Protein 5V3J (pdb70)

Radius of gyration: 31.64 Å; Cα contacts (8 Å, |Δi|>4): 688; chains: 2; bounding box: 76×85×74 Å

Organism: Mus musculus (NCBI:txid10090)

CATH classification: 3.30.160.60 (+9 more: 3.30.160.60, 3.30.160.60, 3.30.160.60)

GO terms:
  GO:0045892 negative regulation of DNA-templated transcription (P, IDA)
  GO:0001701 in utero embryonic development (P, IMP)
  GO:0000976 transcription cis-regulatory region binding (F, IMP)
  GO:0060669 embryonic placenta morphogenesis (P, IMP)
  GO:0000122 negative regulation of transcription by RNA polymerase II (P, IMP)
  GO:0001222 transcription corepressor binding (F, IPI)
  GO:0005634 nucleus (C, IDA)
  GO:0000122 negative regulation of transcription by RNA polymerase II (P, IGI)
  GO:0010646 regulation of cell communication (P, IMP)
  GO:0022007 convergent extension involved in neural plate elongation (P, IMP)
  GO:0060028 convergent extension involved in axis elongation (P, IMP)
  GO:0005515 protein binding (F, IPI)
  GO:0005634 nucleus (C, EXP)

Foldseek 3Di:
DAADQPPGDGDPDPVRRVVVVVLVVLQFLAADPPPGQTHNDVVQVVQLCCVVDPQDWAADPSRRGTGNDPVVVVLVCCVRVVDFPAAQPPPGDGHSDPLVSQQVCVVDPPADWAAAPPDGDIHRDVVVSVLVVCVVVVDAPDAAPPPGDGHSDVVVNVLVCCVVVVDFSRADPPPGDGHSHSVVSQLVVCVVVVNFPDADPPPGDGHSDDVVNVLVCCVVVVPFPAAAPPPGDTHSDPVVSVLVVCVVVVDQPDAAPPPGDGHSDVVVVVVVCVVVD/DDADPPPRHDDPDCVVVVVVVVLCVLQFLAADPVPGATHNDPVQVVQLVVVPDPQDWAADPVRNGIHPDPVVVVLVCCSVVVDFPDAAPPPGDGHSDPLVSLQVCVVDPDADWQAAPPDGDIGRDDVVSVLVCCVVVVDQPCAAPVPGDGHNDVVVSVLVCCVVVVDFSRAAPPPGDGHSHSVVSQLVVCVVVVNFPAFDPPPTDGHSDDVVVVLVCCVVVVDFPDFDPPPGDGHSDPVVVVLVVCVVVVDFPDFADPPTDGHSDPVVRVVVVVVVPD

Nearest PDB structures (foldseek):
  5v3j-assembly2_F  TM=9.844E-01  e=1.509E-49  Mus musculus
  5wjq-assembly1_D  TM=9.587E-01  e=7.821E-46  Mus musculus
  5v3g-assembly1_A  TM=7.336E-01  e=9.352E-19  Homo sapiens
  2i13-assembly1_A  TM=8.138E-01  e=1.832E-17  Mus musculus
  6ml6-assembly1_A  TM=6.986E-01  e=5.780E-14  Mus musculus

InterPro domains:
  IPR001909 Krueppel-associated box [PF01352] (34-74)
  IPR001909 Krueppel-associated box [PF01352] (126-163)
  IPR001909 Krueppel-associated box [PS50805] (34-105)
  IPR001909 Krueppel-associated box [PS50805] (124-195)
  IPR001909 Krueppel-associated box [SM00349] (34-94)
  IPR001909 Krueppel-associated box [SM00349] (124-184)
  IPR001909 Krueppel-associated box [cd07765] (34-71)
  IPR001909 Krueppel-associated box [cd07765] (124-163)
  IPR013087 Zinc finger C2H2-type [PF00096] (363-385)
  IPR013087 Zinc finger C2H2-type [PF00096] (391-413)
  IPR013087 Zinc finger C2H2-type [PF00096] (419-441)
  IPR013087 Zinc finger C2H2-type [PF00096] (447-469)
  IPR013087 Zinc finger C2H2-type [PF00096] (475-497)
  IPR013087 Zinc finger C2H2-type [PF00096] (503-525)
  IPR013087 Zinc finger C2H2-type [PF00096] (531-553)
  IPR013087 Zinc finger C2H2-type [PF00096] (559-581)
  IPR013087 Zinc finger C2H2-type [PF00096] (587-609)
  IPR013087 Zinc finger C2H2-type [PF00096] (615-637)
  IPR013087 Zinc finger C2H2-type [PF00096] (643-665)
  IPR013087 Zinc finger C2H2-type [PS00028] (365-385)

Sequence (555 aa):
PHKCKECGKAFHTPSQLSHHQKLHVGEKPYKCQECGKAFPSNAQLSLHHRVHTDEKCFECKECGKAFMRPSHLLRHQRIHTGEKPHKCKECGKAFRYDTQLSLHLLTHAGARRFECKDCDKVYSCASQLALHQMSHTGEKPHKCKECGKGFISDSHLLRHQSVHTGETPYKCKECGKGFRRGSELARHQRAHSGDKPYKCKECGKSFTCTTELFRHQKVHTGDRPHKCKECGKAFIRRSELTHHERSHSGEKPYECKECGKTFGRGSELSRHQKIHTPHKCKECGKAFHTPSQLSHHQKLHVGEKPYKCQECGKAFPSNAQQLSLHHRVHTDEKCFECKECGKAFMRPSHLLRHQRIHTGEKPHKCKECGKAFRYDTQLSLHLLTHAGARRFECKDCDKVYSCASQLALHQMSHTGEKPHKCKECGKGFISDSHLLRHQSVHTGETPYKCKECGKGFRRGSELARHQRAHSGDKPYKCKECGKSFTCTTELFRHQKVHTGDRPHKCKECGKAFIRRSELTHHERSHSGEKPYECKECGKTFGRGSELSSRHQKIHTG

Structure (mmCIF, N/CA/C/O backbone):
data_5V3J
#
_entry.id   5V3J
#
_cell.length_a   55.787
_cell.length_b   65.706
_cell.length_c   73.022
_cell.angle_alpha   100.52
_cell.angle_beta   104.25
_cell.angle_gamma   97.25
#
_symmetry.space_group_name_H-M   'P 1'
#
loop_
_entity.id
_entity.type
_entity.pdbx_description
1 polymer 'DNA (26-MER)'
2 polymer 'DNA (26-MER)'
3 polymer 'Zinc finger protein 568'
4 non-polymer 'ZINC ION'
5 non-polymer 2-AMINO-2-HYDROXYMETHYL-PROPANE-1,3-DIOL
6 non-polymer 'MAGNESIUM ION'
7 water water
#
loop_
_atom_site.group_PDB
_atom_site.id
_atom_site.type_symbol
_atom_site.label_atom_id
_atom_site.label_alt_id
_atom_site.label_comp_id
_atom_site.label_asym_id
_atom_site.label_entity_id
_atom_site.label_seq_id
_atom_site.pdbx_PDB_ins_code
_atom_site.Cartn_x
_atom_site.Cartn_y
_atom_site.Cartn_z
_atom_site.occupancy
_atom_site.B_iso_or_equiv
_atom_site.auth_seq_id
_atom_site.auth_comp_id
_atom_site.auth_asym_id
_atom_site.auth_atom_id
_atom_site.pdbx_PDB_model_num
ATOM 2124 N N . PRO E 3 5 ? -1.949 10.281 -33.702 1.00 106.62 362 PRO E N 1
ATOM 2125 C CA . PRO E 3 5 ? -2.421 10.888 -34.947 1.00 117.78 362 PRO E CA 1
ATOM 2126 C C . PRO E 3 5 ? -3.035 12.271 -34.750 1.00 131.01 362 PRO E C 1
ATOM 2127 O O . PRO E 3 5 ? -2.324 13.269 -34.583 1.00 131.45 362 PRO E O 1
ATOM 2131 N N . HIS E 3 6 ? -4.366 12.312 -34.792 1.00 131.00 363 HIS E N 1
ATOM 2132 C CA . HIS E 3 6 ? -5.123 13.526 -34.527 1.00 127.61 363 HIS E CA 1
ATOM 2133 C C . HIS E 3 6 ? -6.388 13.165 -33.756 1.00 131.23 363 HIS E C 1
ATOM 2134 O O . HIS E 3 6 ? -6.397 12.190 -32.994 1.00 127.47 363 HIS E O 1
ATOM 2136 N N . LYS E 3 7 ? -7.462 13.926 -33.960 1.00 132.58 364 LYS E N 1
ATOM 2137 C CA . LYS E 3 7 ? -8.680 13.816 -33.169 1.00 125.02 364 LYS E CA 1
ATOM 2138 C C . LYS E 3 7 ? -9.826 13.219 -33.995 1.00 113.81 364 LYS E C 1
ATOM 2139 O O . LYS E 3 7 ? -9.632 12.722 -35.111 1.00 110.06 364 LYS E O 1
ATOM 2141 N N . CYS E 3 8 ? -11.030 13.271 -33.431 1.00 107.57 365 CYS E N 1
ATOM 2142 C CA . CYS E 3 8 ? -12.241 12.714 -34.019 1.00 105.24 365 CYS E CA 1
ATOM 2143 C C . CYS E 3 8 ? -13.091 13.818 -34.645 1.00 109.30 365 CYS E C 1
ATOM 2144 O O . CYS E 3 8 ? -12.972 14.997 -34.306 1.00 112.35 365 CYS E O 1
ATOM 2147 N N . LYS E 3 9 ? -13.943 13.422 -35.594 1.00 109.00 366 LYS E N 1
ATOM 2148 C CA . LYS E 3 9 ? -14.848 14.387 -36.208 1.00 111.43 366 LYS E CA 1
ATOM 2149 C C . LYS E 3 9 ? -16.055 14.646 -35.314 1.00 116.93 366 LYS E C 1
ATOM 2150 O O . LYS E 3 9 ? -16.411 15.801 -35.056 1.00 119.71 366 LYS E O 1
ATOM 2152 N N . GLU E 3 10 ? -16.684 13.579 -34.817 1.00 118.31 367 GLU E N 1
ATOM 2153 C CA . GLU E 3 10 ? -17.876 13.737 -33.992 1.00 116.65 367 GLU E CA 1
ATOM 2154 C C . GLU E 3 10 ? -17.531 14.330 -32.628 1.00 123.86 367 GLU E C 1
ATOM 2155 O O . GLU E 3 10 ? -18.093 15.354 -32.224 1.00 124.78 367 GLU E O 1
ATOM 2157 N N . CYS E 3 11 ? -16.598 13.710 -31.903 1.00 128.93 368 CYS E N 1
ATOM 2158 C CA . CYS E 3 11 ? -16.296 14.202 -30.562 1.00 137.08 368 CYS E CA 1
ATOM 2159 C C . CYS E 3 11 ? -15.128 15.188 -30.541 1.00 139.46 368 CYS E C 1
ATOM 2160 O O . CYS E 3 11 ? -15.182 16.186 -29.813 1.00 146.03 368 CYS E O 1
ATOM 2163 N N . GLY E 3 12 ? -14.071 14.942 -31.312 1.00 131.75 369 GLY E N 1
ATOM 2164 C CA . GLY E 3 12 ? -12.975 15.889 -31.415 1.00 123.10 369 GLY E CA 1
ATOM 2165 C C . GLY E 3 12 ? -11.862 15.729 -30.405 1.00 119.28 369 GLY E C 1
ATOM 2166 O O . GLY E 3 12 ? -10.982 16.597 -30.340 1.00 113.06 369 GLY E O 1
ATOM 2167 N N . LYS E 3 13 ? -11.865 14.654 -29.622 1.00 122.70 370 LYS E N 1
ATOM 2168 C CA . LYS E 3 13 ? -10.850 14.449 -28.598 1.00 123.87 370 LYS E CA 1
ATOM 2169 C C . LYS E 3 13 ? -9.546 13.963 -29.217 1.00 122.10 370 LYS E C 1
ATOM 2170 O O . LYS E 3 13 ? -9.546 13.141 -30.138 1.00 128.00 370 LYS E O 1
ATOM 2172 N N . ALA E 3 14 ? -8.431 14.474 -28.702 1.00 110.88 371 ALA E N 1
ATOM 2173 C CA . ALA E 3 14 ? -7.129 14.041 -29.181 1.00 109.37 371 ALA E CA 1
ATOM 2174 C C . ALA E 3 14 ? -6.908 12.565 -28.859 1.00 105.22 371 ALA E C 1
ATOM 2175 O O . ALA E 3 14 ? -7.531 11.993 -27.961 1.00 101.56 371 ALA E O 1
ATOM 2177 N N . PHE E 3 15 ? -6.007 11.941 -29.612 1.00 110.82 372 PHE E N 1
ATOM 2178 C CA . PHE E 3 15 ? -5.680 10.541 -29.391 1.00 118.08 372 PHE E CA 1
ATOM 2179 C C . PHE E 3 15 ? -4.180 10.340 -29.549 1.00 120.36 372 PHE E C 1
ATOM 2180 O O . PHE E 3 15 ? -3.597 10.761 -30.553 1.00 118.95 372 PHE E O 1
ATOM 2182 N N . HIS E 3 16 ? -3.562 9.712 -28.543 1.00 123.06 373 HIS E N 1
ATOM 2183 C CA . HIS E 3 16 ? -2.148 9.354 -28.630 1.00 123.18 373 HIS E CA 1
ATOM 2184 C C . HIS E 3 16 ? -1.890 8.476 -29.847 1.00 122.73 373 HIS E C 1
ATOM 2185 O O . HIS E 3 16 ? -1.052 8.793 -30.698 1.00 130.30 373 HIS E O 1
ATOM 2192 N N . THR E 3 17 ? -2.606 7.364 -29.939 1.00 111.74 374 THR E N 1
ATOM 2193 C CA . THR E 3 17 ? -2.413 6.340 -30.947 1.00 107.59 374 THR E CA 1
ATOM 2194 C C . THR E 3 17 ? -3.583 6.312 -31.921 1.00 102.24 374 THR E C 1
ATOM 2195 O O . THR E 3 17 ? -4.684 6.774 -31.600 1.00 91.41 374 THR E O 1
ATOM 2197 N N . PRO E 3 18 ? -3.379 5.783 -33.134 1.00 107.33 375 PRO E N 1
ATOM 2198 C CA . PRO E 3 18 ? -4.534 5.588 -34.026 1.00 106.16 375 PRO E CA 1
ATOM 2199 C C . PRO E 3 18 ? -5.501 4.544 -33.500 1.00 106.87 375 PRO E C 1
ATOM 2200 O O . PRO E 3 18 ? -6.718 4.697 -33.676 1.00 102.30 375 PRO E O 1
ATOM 2204 N N . SER E 3 19 ? -4.984 3.488 -32.848 1.00 99.38 376 SER E N 1
ATOM 2205 C CA . SER E 3 19 ? -5.836 2.442 -32.284 1.00 90.88 376 SER E CA 1
ATOM 2206 C C . SER E 3 19 ? -6.695 2.965 -31.139 1.00 89.07 376 SER E C 1
ATOM 2207 O O . SER E 3 19 ? -7.748 2.388 -30.835 1.00 86.74 376 SER E O 1
ATOM 2210 N N . GLN E 3 20 ? -6.266 4.046 -30.490 1.00 89.59 377 GLN E N 1
ATOM 2211 C CA . GLN E 3 20 ? -7.092 4.650 -29.454 1.00 83.20 377 GLN E CA 1
ATOM 2212 C C . GLN E 3 20 ? -8.245 5.452 -30.054 1.00 82.65 377 GLN E C 1
ATOM 2213 O O . GLN E 3 20 ? -9.362 5.423 -29.522 1.00 70.59 377 GLN E O 1
ATOM 2219 N N . LEU E 3 21 ? -7.999 6.153 -31.169 1.00 79.13 378 LEU E N 1
ATOM 2220 C CA . LEU E 3 21 ? -9.065 6.884 -31.851 1.00 80.84 378 LEU E CA 1
ATOM 2221 C C . LEU E 3 21 ? -10.095 5.948 -32.472 1.00 80.65 378 LEU E C 1
ATOM 2222 O O . LEU E 3 21 ? -11.283 6.293 -32.536 1.00 79.58 378 LEU E O 1
ATOM 2227 N N . SER E 3 22 ? -9.663 4.782 -32.958 1.00 77.34 379 SER E N 1
ATOM 2228 C CA . SER E 3 22 ? -10.587 3.842 -33.586 1.00 79.27 379 SER E CA 1
ATOM 2229 C C . SER E 3 22 ? -11.430 3.107 -32.547 1.00 82.06 379 SER E C 1
ATOM 2230 O O . SER E 3 22 ? -12.652 2.991 -32.703 1.00 65.37 379 SER E O 1
ATOM 2233 N N . HIS E 3 23 ? -10.798 2.605 -31.477 1.00 92.70 380 HIS E N 1
ATOM 2234 C CA . HIS E 3 23 ? -11.538 2.009 -30.367 1.00 90.14 380 HIS E CA 1
ATOM 2235 C C . HIS E 3 23 ? -12.448 3.014 -29.674 1.00 93.60 380 HIS E C 1
ATOM 2236 O O . HIS E 3 23 ? -13.327 2.610 -28.904 1.00 98.90 380 HIS E O 1
ATOM 2238 N N . HIS E 3 24 ? -12.258 4.307 -29.934 1.00 94.51 381 HIS E N 1
ATOM 2239 C CA . HIS E 3 24 ? -13.123 5.372 -29.448 1.00 85.17 381 HIS E CA 1
ATOM 2240 C C . HIS E 3 24 ? -14.237 5.705 -30.431 1.00 91.75 381 HIS E C 1
ATOM 2241 O O . HIS E 3 24 ? -15.380 5.921 -30.016 1.00 99.30 381 HIS E O 1
ATOM 2248 N N . GLN E 3 25 ? -13.925 5.776 -31.730 1.00 92.33 382 GLN E N 1
ATOM 2249 C CA . GLN E 3 25 ? -14.963 6.030 -32.724 1.00 86.19 382 GLN E CA 1
ATOM 2250 C C . GLN E 3 25 ? -16.030 4.943 -32.704 1.00 85.84 382 GLN E C 1
ATOM 2251 O O . GLN E 3 25 ? -17.185 5.203 -33.061 1.00 83.40 382 GLN E O 1
ATOM 2253 N N . LYS E 3 26 ? -15.668 3.729 -32.272 1.00 84.71 383 LYS E N 1
ATOM 2254 C CA . LYS E 3 26 ? -16.630 2.637 -32.155 1.00 84.07 383 LYS E CA 1
ATOM 2255 C C . LYS E 3 26 ? -17.675 2.890 -31.074 1.00 81.96 383 LYS E C 1
ATOM 2256 O O . LYS E 3 26 ? -18.725 2.239 -31.085 1.00 75.93 383 LYS E O 1
ATOM 2258 N N . LEU E 3 27 ? -17.411 3.810 -30.141 1.00 79.71 384 LEU E N 1
ATOM 2259 C CA . LEU E 3 27 ? -18.417 4.165 -29.146 1.00 77.04 384 LEU E CA 1
ATOM 2260 C C . LEU E 3 27 ? -19.556 4.965 -29.762 1.00 79.85 384 LEU E C 1
ATOM 2261 O O . LEU E 3 27 ? -20.704 4.854 -29.315 1.00 74.42 384 LEU E O 1
ATOM 2266 N N . HIS E 3 28 ? -19.260 5.787 -30.770 1.00 82.98 385 HIS E N 1
ATOM 2267 C CA . HIS E 3 28 ? -20.324 6.496 -31.470 1.00 90.46 385 HIS E CA 1
ATOM 2268 C C . HIS E 3 28 ? -21.305 5.530 -32.120 1.00 89.43 385 HIS E C 1
ATOM 2269 O O . HIS E 3 28 ? -22.494 5.848 -32.248 1.00 81.77 385 HIS E O 1
ATOM 2276 N N . VAL E 3 29 ? -20.828 4.345 -32.518 1.00 87.68 386 VAL E N 1
ATOM 2277 C CA . VAL E 3 29 ? -21.662 3.404 -33.264 1.00 80.48 386 VAL E CA 1
ATOM 2278 C C . VAL E 3 29 ? -22.850 2.954 -32.426 1.00 72.77 386 VAL E C 1
ATOM 2279 O O . VAL E 3 29 ? -23.968 2.814 -32.937 1.00 67.78 386 VAL E O 1
ATOM 2281 N N . GLY E 3 30 ? -22.633 2.719 -31.129 1.00 65.42 387 GLY E N 1
ATOM 2282 C CA . GLY E 3 30 ? -23.736 2.324 -30.272 1.00 54.46 387 GLY E CA 1
ATOM 2283 C C . GLY E 3 30 ? -24.750 3.429 -30.064 1.00 68.57 387 GLY E C 1
ATOM 2284 O O . GLY E 3 30 ? -25.940 3.156 -29.875 1.00 76.07 387 GLY E O 1
ATOM 2285 N N . GLU E 3 31 ? -24.304 4.686 -30.102 1.00 61.00 388 GLU E N 1
ATOM 2286 C CA . GLU E 3 31 ? -25.174 5.831 -29.852 1.00 62.08 388 GLU E CA 1
ATOM 2287 C C . GLU E 3 31 ? -26.085 6.178 -31.030 1.00 64.36 388 GLU E C 1
ATOM 2288 O O . GLU E 3 31 ? -26.891 7.102 -30.907 1.00 67.61 388 GLU E O 1
ATOM 2290 N N . LYS E 3 32 ? -25.986 5.469 -32.157 1.00 38.51 389 LYS E N 1
ATOM 2291 C CA . LYS E 3 32 ? -26.693 5.821 -33.388 1.00 46.46 389 LYS E CA 1
ATOM 2292 C C . LYS E 3 32 ? -27.384 4.584 -33.943 1.00 49.26 389 LYS E C 1
ATOM 2293 O O . LYS E 3 32 ? -26.922 3.996 -34.930 1.00 57.91 389 LYS E O 1
ATOM 2299 N N . PRO E 3 33 ? -28.513 4.179 -33.357 1.00 49.77 390 PRO E N 1
ATOM 2300 C CA . PRO E 3 33 ? -29.167 2.937 -33.785 1.00 52.45 390 PRO E CA 1
ATOM 2301 C C . PRO E 3 33 ? -30.066 3.076 -35.008 1.00 57.81 390 PRO E C 1
ATOM 2302 O O . PRO E 3 33 ? -30.616 2.064 -35.458 1.00 59.04 390 PRO E O 1
ATOM 2306 N N . TYR E 3 34 ? -30.226 4.275 -35.576 1.00 46.35 391 TYR E N 1
ATOM 2307 C CA . TYR E 3 34 ? -31.141 4.491 -36.702 1.00 54.47 391 TYR E CA 1
ATOM 2308 C C . TYR E 3 34 ? -30.329 4.536 -37.997 1.00 57.00 391 TYR E C 1
ATOM 2309 O O . TYR E 3 34 ? -29.826 5.581 -38.404 1.00 63.42 391 TYR E O 1
ATOM 2318 N N . LYS E 3 35 ? -30.221 3.385 -38.658 1.00 54.30 392 LYS E N 1
ATOM 2319 C CA . LYS E 3 35 ? -29.348 3.219 -39.812 1.00 58.34 392 LYS E CA 1
ATOM 2320 C C . LYS E 3 35 ? -30.136 3.324 -41.114 1.00 60.66 392 LYS E C 1
ATOM 2321 O O . LYS E 3 35 ? -31.219 2.745 -41.245 1.00 61.48 392 LYS E O 1
ATOM 2323 N N . CYS E 3 36 ? -29.583 4.071 -42.076 1.00 70.69 393 CYS E N 1
ATOM 2324 C CA . CYS E 3 36 ? -30.215 4.233 -43.385 1.00 75.29 393 CYS E CA 1
ATOM 2325 C C . CYS E 3 36 ? -30.166 2.914 -44.138 1.00 81.77 393 CYS E C 1
ATOM 2326 O O . CYS E 3 36 ? -29.083 2.392 -44.418 1.00 78.10 393 CYS E O 1
ATOM 2329 N N . GLN E 3 37 ? -31.340 2.384 -44.480 1.00 86.70 394 GLN E N 1
ATOM 2330 C CA . GLN E 3 37 ? -31.439 1.102 -45.166 1.00 86.82 394 GLN E CA 1
ATOM 2331 C C . GLN E 3 37 ? -30.868 1.123 -46.576 1.00 91.68 394 GLN E C 1
ATOM 2332 O O . GLN E 3 37 ? -30.896 0.080 -47.237 1.00 97.00 394 GLN E O 1
ATOM 2338 N N . GLU E 3 38 ? -30.343 2.253 -47.054 1.00 94.75 395 GLU E N 1
ATOM 2339 C CA . GLU E 3 38 ? -29.836 2.338 -48.417 1.00 97.80 395 GLU E CA 1
ATOM 2340 C C . GLU E 3 38 ? -28.341 2.611 -48.519 1.00 97.12 395 GLU E C 1
ATOM 2341 O O . GLU E 3 38 ? -27.713 2.117 -49.458 1.00 98.68 395 GLU E O 1
ATOM 2347 N N . CYS E 3 39 ? -27.748 3.370 -47.590 1.00 87.35 396 CYS E N 1
ATOM 2348 C CA . CYS E 3 39 ? -26.317 3.646 -47.638 1.00 79.16 396 CYS E CA 1
ATOM 2349 C C . CYS E 3 39 ? -25.593 3.325 -46.340 1.00 82.42 396 CYS E C 1
ATOM 2350 O O . CYS E 3 39 ? -24.373 3.514 -46.271 1.00 80.74 396 CYS E O 1
ATOM 2353 N N . GLY E 3 40 ? -26.301 2.859 -45.311 1.00 82.63 397 GLY E N 1
ATOM 2354 C CA . GLY E 3 40 ? -25.693 2.468 -44.060 1.00 68.29 397 GLY E CA 1
ATOM 2355 C C . GLY E 3 40 ? -25.530 3.576 -43.038 1.00 68.82 397 GLY E C 1
ATOM 2356 O O . GLY E 3 40 ? -25.383 3.275 -41.851 1.00 74.23 397 GLY E O 1
ATOM 2357 N N . LYS E 3 41 ? -25.557 4.845 -43.456 1.00 64.10 398 LYS E N 1
ATOM 2358 C CA . LYS E 3 41 ? -25.254 5.936 -42.536 1.00 60.95 398 LYS E CA 1
ATOM 2359 C C . LYS E 3 41 ? -26.219 5.931 -41.358 1.00 64.25 398 LYS E C 1
ATOM 2360 O O . LYS E 3 41 ? -27.410 5.647 -41.507 1.00 67.92 398 LYS E O 1
ATOM 2366 N N . ALA E 3 42 ? -25.696 6.228 -40.173 1.00 61.81 399 ALA E N 1
ATOM 2367 C CA . ALA E 3 42 ? -26.419 5.997 -38.934 1.00 57.39 399 ALA E CA 1
ATOM 2368 C C . ALA E 3 42 ? -26.580 7.292 -38.153 1.00 59.72 399 ALA E C 1
ATOM 2369 O O . ALA E 3 42 ? -25.761 8.209 -38.262 1.00 61.57 399 ALA E O 1
ATOM 2371 N N . PHE E 3 43 ? -27.649 7.351 -37.362 1.00 56.78 400 PHE E N 1
ATOM 2372 C CA . PHE E 3 43 ? -28.111 8.574 -36.727 1.00 58.22 400 PHE E CA 1
ATOM 2373 C C . PHE E 3 43 ? -28.680 8.258 -35.357 1.00 48.54 400 PHE E C 1
ATOM 2374 O O . PHE E 3 43 ? -29.146 7.136 -35.112 1.00 49.31 400 PHE E O 1
ATOM 2382 N N . PRO E 3 44 ? -28.636 9.218 -34.423 1.00 42.24 401 PRO E N 1
ATOM 2383 C CA . PRO E 3 44 ? -29.107 8.955 -33.059 1.00 41.32 401 PRO E CA 1
ATOM 2384 C C . PRO E 3 44 ? -30.615 9.019 -32.888 1.00 48.92 401 PRO E C 1
ATOM 2385 O O . PRO E 3 44 ? -31.107 8.677 -31.804 1.00 48.91 401 PRO E O 1
ATOM 2389 N N . SER E 3 45 ? -31.363 9.444 -33.901 1.00 46.45 402 SER E N 1
ATOM 2390 C CA . SER E 3 45 ? -32.811 9.545 -33.769 1.00 45.63 402 SER E CA 1
ATOM 2391 C C . SER E 3 45 ? -33.457 9.335 -35.127 1.00 51.94 402 SER E C 1
ATOM 2392 O O . SER E 3 45 ? -32.856 9.615 -36.169 1.00 47.12 402 SER E O 1
ATOM 2395 N N . ASN E 3 46 ? -34.692 8.836 -35.105 1.00 47.25 403 ASN E N 1
ATOM 2396 C CA . ASN E 3 46 ? -35.400 8.614 -36.354 1.00 47.12 403 ASN E CA 1
ATOM 2397 C C . ASN E 3 46 ? -35.661 9.926 -37.068 1.00 46.68 403 ASN E C 1
ATOM 2398 O O . ASN E 3 46 ? -35.641 9.973 -38.300 1.00 49.13 403 ASN E O 1
ATOM 2403 N N . ALA E 3 47 ? -35.889 10.999 -36.311 1.00 44.34 404 ALA E N 1
ATOM 2404 C CA . ALA E 3 47 ? -36.041 12.317 -36.916 1.00 45.86 404 ALA E CA 1
ATOM 2405 C C . ALA E 3 47 ? -34.816 12.686 -37.740 1.00 48.71 404 ALA E C 1
ATOM 2406 O O . ALA E 3 47 ? -34.941 13.197 -38.861 1.00 56.04 404 ALA E O 1
ATOM 2408 N N . GLN E 3 48 ? -33.620 12.433 -37.206 1.00 35.16 405 GLN E N 1
ATOM 2409 C CA . GLN E 3 48 ? -32.421 12.821 -37.937 1.00 44.01 405 GLN E CA 1
ATOM 2410 C C . GLN E 3 48 ? -32.203 11.932 -39.145 1.00 44.16 405 GLN E C 1
ATOM 2411 O O . GLN E 3 48 ? -31.883 12.425 -40.230 1.00 52.54 405 GLN E O 1
ATOM 2417 N N . LEU E 3 49 ? -32.391 10.624 -38.993 1.00 44.53 406 LEU E N 1
ATOM 2418 C CA . LEU E 3 49 ? -32.376 9.757 -40.163 1.00 46.91 406 LEU E CA 1
ATOM 2419 C C . LEU E 3 49 ? -33.309 10.289 -41.250 1.00 53.90 406 LEU E C 1
ATOM 2420 O O . LEU E 3 49 ? -32.952 10.315 -42.436 1.00 46.08 406 LEU E O 1
ATOM 2425 N N . SER E 3 50 ? -34.499 10.751 -40.856 1.00 54.84 407 SER E N 1
ATOM 2426 C CA . SER E 3 50 ? -35.458 11.245 -41.840 1.00 59.06 407 SER E CA 1
ATOM 2427 C C . SER E 3 50 ? -34.917 12.452 -42.588 1.00 54.70 407 SER E C 1
ATOM 2428 O O . SER E 3 50 ? -35.206 12.619 -43.775 1.00 57.81 407 SER E O 1
ATOM 2431 N N . LEU E 3 51 ? -34.124 13.295 -41.918 1.00 48.81 408 LEU E N 1
ATOM 2432 C CA . LEU E 3 51 ? -33.411 14.353 -42.624 1.00 52.87 408 LEU E CA 1
ATOM 2433 C C . LEU E 3 51 ? -32.455 13.773 -43.661 1.00 60.46 408 LEU E C 1
ATOM 2434 O O . LEU E 3 51 ? -32.335 14.302 -44.773 1.00 63.40 408 LEU E O 1
ATOM 2439 N N . HIS E 3 52 ? -31.777 12.674 -43.327 1.00 57.32 409 HIS E N 1
ATOM 2440 C CA . HIS E 3 52 ? -30.859 12.066 -44.286 1.00 57.16 409 HIS E CA 1
ATOM 2441 C C . HIS E 3 52 ? -31.594 11.376 -45.426 1.00 60.30 409 HIS E C 1
ATOM 2442 O O . HIS E 3 52 ? -31.063 11.298 -46.539 1.00 66.37 409 HIS E O 1
ATOM 2449 N N . HIS E 3 53 ? -32.802 10.858 -45.170 1.00 65.13 410 HIS E N 1
ATOM 2450 C CA . HIS E 3 53 ? -33.523 10.099 -46.192 1.00 70.26 410 HIS E CA 1
ATOM 2451 C C . HIS E 3 53 ? -33.733 10.904 -47.469 1.00 63.80 410 HIS E C 1
ATOM 2452 O O . HIS E 3 53 ? -33.857 10.326 -48.557 1.00 63.62 410 HIS E O 1
ATOM 2459 N N . ARG E 3 54 ? -33.764 12.235 -47.363 1.00 60.51 411 ARG E N 1
ATOM 2460 C CA . ARG E 3 54 ? -34.035 13.065 -48.532 1.00 62.61 411 ARG E CA 1
ATOM 2461 C C . ARG E 3 54 ? -32.982 12.906 -49.624 1.00 62.48 411 ARG E C 1
ATOM 2462 O O . ARG E 3 54 ? -33.260 13.209 -50.786 1.00 64.45 411 ARG E O 1
ATOM 2470 N N . VAL E 3 55 ? -31.776 12.443 -49.294 1.00 62.79 412 VAL E N 1
ATOM 2471 C CA . VAL E 3 55 ? -30.802 12.295 -50.362 1.00 63.86 412 VAL E CA 1
ATOM 2472 C C . VAL E 3 55 ? -31.202 11.162 -51.293 1.00 72.58 412 VAL E C 1
ATOM 2473 O O . VAL E 3 55 ? -30.848 11.181 -52.478 1.00 81.50 412 VAL E O 1
ATOM 2477 N N . HIS E 3 56 ? -31.972 10.194 -50.807 1.00 74.77 413 HIS E N 1
ATOM 2478 C CA . HIS E 3 56 ? -32.466 9.119 -51.655 1.00 78.41 413 HIS E CA 1
ATOM 2479 C C . HIS E 3 56 ? -33.799 9.451 -52.312 1.00 76.89 413 HIS E C 1
ATOM 2480 O O . HIS E 3 56 ? -34.378 8.585 -52.975 1.00 83.56 413 HIS E O 1
ATOM 2487 N N . THR E 3 57 ? -34.263 10.680 -52.209 1.00 71.79 414 THR E N 1
ATOM 2488 C CA . THR E 3 57 ? -35.504 11.009 -52.874 1.00 78.23 414 THR E CA 1
ATOM 2489 C C . THR E 3 57 ? -35.219 11.740 -54.136 1.00 83.46 414 THR E C 1
ATOM 2490 O O . THR E 3 57 ? -34.276 12.495 -54.219 1.00 84.18 414 THR E O 1
ATOM 2494 N N . ASP E 3 58 ? -36.062 11.524 -55.125 1.00 89.62 415 ASP E N 1
ATOM 2495 C CA . ASP E 3 58 ? -35.893 12.218 -56.397 1.00 93.09 415 ASP E CA 1
ATOM 2496 C C . ASP E 3 58 ? -36.093 13.721 -56.245 1.00 89.90 415 ASP E C 1
ATOM 2497 O O . ASP E 3 58 ? -35.541 14.490 -57.036 1.00 93.90 415 ASP E O 1
ATOM 2499 N N . GLU E 3 59 ? -36.849 14.150 -55.236 1.00 86.70 416 GLU E N 1
ATOM 2500 C CA . GLU E 3 59 ? -37.000 15.570 -54.952 1.00 87.76 416 GLU E CA 1
ATOM 2501 C C . GLU E 3 59 ? -35.642 16.198 -54.668 1.00 96.23 416 GLU E C 1
ATOM 2502 O O . GLU E 3 59 ? -34.750 15.572 -54.087 1.00 100.64 416 GLU E O 1
ATOM 2504 N N . LYS E 3 60 ? -35.485 17.448 -55.097 1.00 93.15 417 LYS E N 1
ATOM 2505 C CA . LYS E 3 60 ? -34.260 18.177 -54.808 1.00 87.85 417 LYS E CA 1
ATOM 2506 C C . LYS E 3 60 ? -34.102 18.366 -53.302 1.00 87.55 417 LYS E C 1
ATOM 2507 O O . LYS E 3 60 ? -35.080 18.460 -52.554 1.00 85.23 417 LYS E O 1
ATOM 2513 N N . CYS E 3 61 ? -32.851 18.384 -52.858 1.00 83.78 418 CYS E N 1
ATOM 2514 C CA . CYS E 3 61 ? -32.511 18.716 -51.483 1.00 79.67 418 CYS E CA 1
ATOM 2515 C C . CYS E 3 61 ? -31.054 19.154 -51.462 1.00 72.82 418 CYS E C 1
ATOM 2516 O O . CYS E 3 61 ? -30.355 19.120 -52.477 1.00 74.17 418 CYS E O 1
ATOM 2519 N N . PHE E 3 62 ? -30.594 19.557 -50.287 1.00 63.49 419 PHE E N 1
ATOM 2520 C CA . PHE E 3 62 ? -29.268 20.138 -50.137 1.00 62.64 419 PHE E CA 1
ATOM 2521 C C . PHE E 3 62 ? -28.582 19.445 -48.971 1.00 59.43 419 PHE E C 1
ATOM 2522 O O . PHE E 3 62 ? -28.902 19.714 -47.807 1.00 60.76 419 PHE E O 1
ATOM 2530 N N . GLU E 3 63 ? -27.668 18.533 -49.293 1.00 54.96 420 GLU E N 1
ATOM 2531 C CA . GLU E 3 63 ? -27.047 17.666 -48.307 1.00 60.26 420 GLU E CA 1
ATOM 2532 C C . GLU E 3 63 ? -25.821 18.352 -47.726 1.00 58.88 420 GLU E C 1
ATOM 2533 O O . GLU E 3 63 ? -25.067 19.009 -48.446 1.00 64.63 420 GLU E O 1
ATOM 2539 N N . CYS E 3 64 ? -25.637 18.227 -46.417 1.00 51.39 421 CYS E N 1
ATOM 2540 C CA . CYS E 3 64 ? -24.362 18.600 -45.816 1.00 67.99 421 CYS E CA 1
ATOM 2541 C C . CYS E 3 64 ? -23.388 17.438 -45.953 1.00 66.34 421 CYS E C 1
ATOM 2542 O O . CYS E 3 64 ? -23.703 16.298 -45.591 1.00 69.50 421 CYS E O 1
ATOM 2545 N N . LYS E 3 65 ? -22.218 17.723 -46.521 1.00 77.63 422 LYS E N 1
ATOM 2546 C CA . LYS E 3 65 ? -21.253 16.666 -46.787 1.00 67.27 422 LYS E CA 1
ATOM 2547 C C . LYS E 3 65 ? -20.729 16.047 -45.498 1.00 64.31 422 LYS E C 1
ATOM 2548 O O . LYS E 3 65 ? -20.358 14.868 -45.485 1.00 66.32 422 LYS E O 1
ATOM 2550 N N . GLU E 3 66 ? -20.731 16.802 -44.399 1.00 62.53 423 GLU E N 1
ATOM 2551 C CA . GLU E 3 66 ? -19.974 16.370 -43.233 1.00 68.54 423 GLU E CA 1
ATOM 2552 C C . GLU E 3 66 ? -20.717 15.345 -42.390 1.00 68.36 423 GLU E C 1
ATOM 2553 O O . GLU E 3 66 ? -20.072 14.555 -41.695 1.00 70.04 423 GLU E O 1
ATOM 2559 N N . CYS E 3 67 ? -22.053 15.331 -4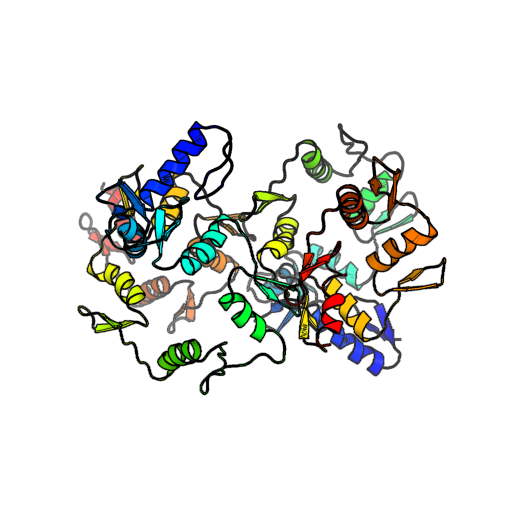2.418 1.00 67.24 424 CYS E N 1
ATOM 2560 C CA . CYS E 3 67 ? -22.804 14.355 -41.636 1.00 62.24 424 CYS E CA 1
ATOM 2561 C C . CYS E 3 67 ? -24.032 13.770 -42.326 1.00 57.04 424 CYS E C 1
ATOM 2562 O O . CYS E 3 67 ? -24.770 13.015 -41.688 1.00 48.48 424 CYS E O 1
ATOM 2565 N N . GLY E 3 68 ? -24.260 14.056 -43.604 1.00 61.00 425 GLY E N 1
ATOM 2566 C CA . GLY E 3 68 ? -25.229 13.295 -44.363 1.00 59.30 425 GLY E CA 1
ATOM 2567 C C . GLY E 3 68 ? -26.692 13.648 -44.158 1.00 62.17 425 GLY E C 1
ATOM 2568 O O . GLY E 3 68 ? -27.552 13.009 -44.773 1.00 66.14 425 GLY E O 1
ATOM 2569 N N . LYS E 3 69 ? -26.954 14.743 -43.458 1.00 65.26 426 LYS E N 1
ATOM 2570 C CA . LYS E 3 69 ? -28.296 15.291 -43.291 1.00 58.25 426 LYS E CA 1
ATOM 2571 C C . LYS E 3 69 ? -28.573 16.234 -44.460 1.00 64.70 426 LYS E C 1
ATOM 2572 O O . LYS E 3 69 ? -27.666 16.860 -44.959 1.00 67.11 426 LYS E O 1
ATOM 2578 N N . ALA E 3 70 ? -29.827 16.400 -44.848 1.00 59.48 427 ALA E N 1
ATOM 2579 C CA . ALA E 3 70 ? -30.137 17.260 -45.974 1.00 55.50 427 ALA E CA 1
ATOM 2580 C C . ALA E 3 70 ? -31.356 18.101 -45.639 1.00 56.86 427 ALA E C 1
ATOM 2581 O O . ALA E 3 70 ? -32.124 17.799 -44.722 1.00 51.77 427 ALA E O 1
ATOM 2583 N N . PHE E 3 71 ? -31.524 19.163 -46.406 1.00 57.45 428 PHE E N 1
ATOM 2584 C CA . PHE E 3 71 ? -32.538 20.160 -46.146 1.00 56.18 428 PHE E CA 1
ATOM 2585 C C . PHE E 3 71 ? -33.234 20.488 -47.459 1.00 60.64 428 PHE E C 1
ATOM 2586 O O . PHE E 3 71 ? -32.726 20.195 -48.544 1.00 60.53 428 PHE E O 1
ATOM 2594 N N . MET E 3 72 ? -34.418 21.075 -47.348 1.00 56.49 429 MET E N 1
ATOM 2595 C CA . MET E 3 72 ? -35.233 21.396 -48.506 1.00 55.07 429 MET E CA 1
ATOM 2596 C C . MET E 3 72 ? -34.903 22.766 -49.083 1.00 66.63 429 MET E C 1
ATOM 2597 O O . MET E 3 72 ? -35.451 23.137 -50.131 1.00 58.19 429 MET E O 1
ATOM 2602 N N . ARG E 3 73 ? -34.014 23.525 -48.436 1.00 67.63 430 ARG E N 1
ATOM 2603 C CA . ARG E 3 73 ? -33.629 24.832 -48.950 1.00 72.16 430 ARG E CA 1
ATOM 2604 C C . ARG E 3 73 ? -32.163 25.128 -48.682 1.00 65.09 430 ARG E C 1
ATOM 2605 O O . ARG E 3 73 ? -31.645 24.798 -47.604 1.00 55.60 430 ARG E O 1
ATOM 2613 N N . PRO E 3 74 ? -31.474 25.764 -49.632 1.00 59.42 431 PRO E N 1
ATOM 2614 C CA . PRO E 3 74 ? -30.039 26.027 -49.433 1.00 53.77 431 PRO E CA 1
ATOM 2615 C C . PRO E 3 74 ? -29.759 26.831 -48.185 1.00 55.98 431 PRO E C 1
ATOM 2616 O O . PRO E 3 74 ? -28.815 26.514 -47.456 1.00 60.89 431 PRO E O 1
ATOM 2620 N N . SER E 3 75 ? -30.573 27.856 -47.910 1.00 51.29 432 SER E N 1
ATOM 2621 C CA . SER E 3 75 ? -30.396 28.657 -46.703 1.00 52.29 432 SER E CA 1
ATOM 2622 C C . SER E 3 75 ? -30.393 27.791 -45.443 1.00 55.58 432 SER E C 1
ATOM 2623 O O . SER E 3 75 ? -29.645 28.061 -44.497 1.00 64.72 432 SER E O 1
ATOM 2626 N N . HIS E 3 76 ? -31.231 26.752 -45.408 1.00 51.74 433 HIS E N 1
ATOM 2627 C CA . HIS E 3 76 ? -31.277 25.884 -44.229 1.00 51.45 433 HIS E CA 1
ATOM 2628 C C . HIS E 3 76 ? -29.953 25.164 -44.047 1.00 51.38 433 HIS E C 1
ATOM 2629 O O . HIS E 3 76 ? -29.432 25.053 -42.935 1.00 53.45 433 HIS E O 1
ATOM 2636 N N . LEU E 3 77 ? -29.392 24.666 -45.140 1.00 46.44 434 LEU E N 1
ATOM 2637 C CA . LEU E 3 77 ? -28.163 23.905 -45.033 1.00 54.46 434 LEU E CA 1
ATOM 2638 C C . LEU E 3 77 ? -27.018 24.803 -44.593 1.00 58.06 434 LEU E C 1
ATOM 2639 O O . LEU E 3 77 ? -26.242 24.439 -43.706 1.00 48.11 434 LEU E O 1
ATOM 2644 N N . LEU E 3 78 ? -26.901 25.987 -45.201 1.00 64.55 435 LEU E N 1
ATOM 2645 C CA . LEU E 3 78 ? -25.814 26.890 -44.838 1.00 57.99 435 LEU E CA 1
ATOM 2646 C C . LEU E 3 78 ? -25.900 27.289 -43.366 1.00 54.79 435 LEU E C 1
ATOM 2647 O O . LEU E 3 78 ? -24.898 27.244 -42.644 1.00 55.75 435 LEU E O 1
ATOM 2652 N N . ARG E 3 79 ? -27.085 27.681 -42.893 1.00 50.37 436 ARG E N 1
ATOM 2653 C CA . ARG E 3 79 ? -27.221 27.937 -41.462 1.00 49.04 436 ARG E CA 1
ATOM 2654 C C . ARG E 3 79 ? -26.794 26.714 -40.666 1.00 59.15 436 ARG E C 1
ATOM 2655 O O . ARG E 3 79 ? -26.048 26.816 -39.684 1.00 50.25 436 ARG E O 1
ATOM 2663 N N . HIS E 3 80 ? -27.209 25.541 -41.063 1.00 51.89 437 HIS E N 1
ATOM 2664 C CA . HIS E 3 80 ? -26.865 24.359 -40.311 1.00 46.00 437 HIS E CA 1
ATOM 2665 C C . HIS E 3 80 ? -25.382 24.120 -40.221 1.00 53.20 437 HIS E C 1
ATOM 2666 O O . HIS E 3 80 ? -24.882 23.682 -39.205 1.00 53.27 437 HIS E O 1
ATOM 2673 N N . GLN E 3 81 ? -24.674 24.440 -41.282 1.00 44.65 438 GLN E N 1
ATOM 2674 C CA . GLN E 3 81 ? -23.264 24.090 -41.349 1.00 46.09 438 GLN E CA 1
ATOM 2675 C C . GLN E 3 81 ? -22.436 24.850 -40.330 1.00 53.99 438 GLN E C 1
ATOM 2676 O O . GLN E 3 81 ? -21.296 24.454 -40.070 1.00 55.87 438 GLN E O 1
ATOM 2682 N N . ARG E 3 82 ? -22.977 25.928 -39.750 1.00 54.29 439 ARG E N 1
ATOM 2683 C CA . ARG E 3 82 ? -22.259 26.636 -38.692 1.00 62.99 439 ARG E CA 1
ATOM 2684 C C . ARG E 3 82 ? -22.002 25.764 -37.474 1.00 56.90 439 ARG E C 1
ATOM 2685 O O . ARG E 3 82 ? -21.101 26.075 -36.685 1.00 56.39 439 ARG E O 1
ATOM 2693 N N . ILE E 3 83 ? -22.771 24.691 -37.286 1.00 54.43 440 ILE E N 1
ATOM 2694 C CA . ILE E 3 83 ? -22.438 23.783 -36.196 1.00 48.88 440 ILE E CA 1
ATOM 2695 C C . ILE E 3 83 ? -21.061 23.180 -36.418 1.00 52.57 440 ILE E C 1
ATOM 2696 O O . ILE E 3 83 ? -20.329 22.923 -35.453 1.00 54.59 440 ILE E O 1
ATOM 2701 N N . HIS E 3 84 ? -20.667 22.980 -37.684 1.00 45.35 441 HIS E N 1
ATOM 2702 C CA . HIS E 3 84 ? -19.379 22.359 -37.982 1.00 47.87 441 HIS E CA 1
ATOM 2703 C C . HIS E 3 84 ? -18.256 23.366 -38.153 1.00 59.17 441 HIS E C 1
ATOM 2704 O O . HIS E 3 84 ? -17.105 23.062 -37.815 1.00 72.56 441 HIS E O 1
ATOM 2711 N N . THR E 3 85 ? -18.553 24.541 -38.701 1.00 66.70 442 THR E N 1
ATOM 2712 C CA . THR E 3 85 ? -17.531 25.560 -38.885 1.00 62.26 442 THR E CA 1
ATOM 2713 C C . THR E 3 85 ? -17.311 26.403 -37.639 1.00 63.56 442 THR E C 1
ATOM 2714 O O . THR E 3 85 ? -16.263 27.043 -37.519 1.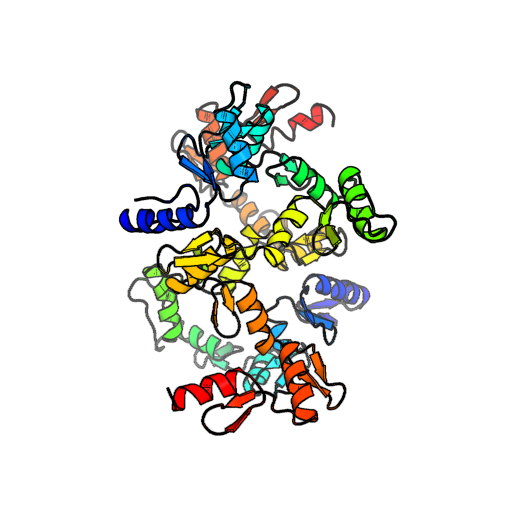00 64.21 442 THR E O 1
ATOM 2718 N N . GLY E 3 86 ? -18.276 26.439 -36.723 1.00 57.33 443 GLY E N 1
ATOM 2719 C CA . GLY E 3 86 ? -18.102 27.221 -35.515 1.00 59.07 443 GLY E CA 1
ATOM 2720 C C . GLY E 3 86 ? -18.219 28.707 -35.718 1.00 57.65 443 GLY E C 1
ATOM 2721 O O . GLY E 3 86 ? -17.805 29.485 -34.856 1.00 63.02 443 GLY E O 1
ATOM 2722 N N . GLU E 3 87 ? -18.769 29.126 -36.847 1.00 56.61 444 GLU E N 1
ATOM 2723 C CA . GLU E 3 87 ? -18.981 30.538 -37.098 1.00 56.05 444 GLU E CA 1
ATOM 2724 C C . GLU E 3 87 ? -20.159 31.044 -36.271 1.00 52.07 444 GLU E C 1
ATOM 2725 O O . GLU E 3 87 ? -21.148 30.334 -36.075 1.00 54.77 444 GLU E O 1
ATOM 2731 N N . LYS E 3 88 ? -20.033 32.268 -35.751 1.00 61.69 445 LYS E N 1
ATOM 2732 C CA . LYS E 3 88 ? -21.084 32.933 -34.976 1.00 55.88 445 LYS E CA 1
ATOM 2733 C C . LYS E 3 88 ? -21.369 34.265 -35.656 1.00 58.75 445 LYS E C 1
ATOM 2734 O O . LYS E 3 88 ? -20.867 35.313 -35.219 1.00 62.37 445 LYS E O 1
ATOM 2737 N N . PRO E 3 89 ? -22.161 34.270 -36.731 1.00 53.43 446 PRO E N 1
ATOM 2738 C CA . PRO E 3 89 ? -22.228 35.461 -37.593 1.00 57.56 446 PRO E CA 1
ATOM 2739 C C . PRO E 3 89 ? -23.174 36.542 -37.093 1.00 68.31 446 PRO E C 1
ATOM 2740 O O . PRO E 3 89 ? -23.245 37.598 -37.724 1.00 71.51 446 PRO E O 1
ATOM 2744 N N . HIS E 3 90 ? -23.915 36.331 -36.003 1.00 59.84 447 HIS E N 1
ATOM 2745 C CA . HIS E 3 90 ? -24.873 37.323 -35.509 1.00 60.29 447 HIS E CA 1
ATOM 2746 C C . HIS E 3 90 ? -24.313 37.993 -34.252 1.00 57.63 447 HIS E C 1
ATOM 2747 O O . HIS E 3 90 ? -24.301 37.396 -33.170 1.00 56.15 447 HIS E O 1
ATOM 2754 N N . LYS E 3 91 ? -23.854 39.234 -34.399 1.00 56.83 448 LYS E N 1
ATOM 2755 C CA . LYS E 3 91 ? -23.177 39.964 -33.334 1.00 61.88 448 LYS E CA 1
ATOM 2756 C C . LYS E 3 91 ? -24.114 40.985 -32.703 1.00 69.88 448 LYS E C 1
ATOM 2757 O O . LYS E 3 91 ? -24.745 41.782 -33.409 1.00 73.77 448 LYS E O 1
ATOM 2759 N N . CYS E 3 92 ? -24.185 40.969 -31.372 1.00 75.03 449 CYS E N 1
ATOM 2760 C CA . CYS E 3 92 ? -24.959 41.960 -30.633 1.00 79.33 449 CYS E CA 1
ATOM 2761 C C . CYS E 3 92 ? -24.404 43.345 -30.924 1.00 79.36 449 CYS E C 1
ATOM 2762 O O . CYS E 3 92 ? -23.267 43.654 -30.549 1.00 85.55 449 CYS E O 1
ATOM 2765 N N . LYS E 3 93 ? -25.192 44.180 -31.603 1.00 71.27 450 LYS E N 1
ATOM 2766 C CA . LYS E 3 93 ? -24.704 45.502 -31.974 1.00 80.24 450 LYS E CA 1
ATOM 2767 C C . LYS E 3 93 ? -24.410 46.377 -30.762 1.00 84.04 450 LYS E C 1
ATOM 2768 O O . LYS E 3 93 ? -23.825 47.451 -30.926 1.00 83.35 450 LYS E O 1
ATOM 2770 N N . GLU E 3 94 ? -24.787 45.946 -29.556 1.00 85.52 451 GLU E N 1
ATOM 2771 C CA . GLU E 3 94 ? -24.570 46.732 -28.345 1.00 86.62 451 GLU E CA 1
ATOM 2772 C C . GLU E 3 94 ? -23.379 46.228 -27.535 1.00 86.19 451 GLU E C 1
ATOM 2773 O O . GLU E 3 94 ? -22.392 46.951 -27.371 1.00 88.69 451 GLU E O 1
ATOM 2779 N N . CYS E 3 95 ? -23.451 44.996 -27.023 1.00 79.66 452 CYS E N 1
ATOM 2780 C CA . CYS E 3 95 ? -22.417 44.450 -26.152 1.00 79.49 452 CYS E CA 1
ATOM 2781 C C . CYS E 3 95 ? -21.411 43.558 -26.879 1.00 91.96 452 CYS E C 1
ATOM 2782 O O . CYS E 3 95 ? -20.460 43.082 -26.246 1.00 85.75 452 CYS E O 1
ATOM 2785 N N . GLY E 3 96 ? -21.600 43.304 -28.180 1.00 98.78 453 GLY E N 1
ATOM 2786 C CA . GLY E 3 96 ? -20.607 42.634 -28.997 1.00 98.87 453 GLY E CA 1
ATOM 2787 C C . GLY E 3 96 ? -20.645 41.114 -28.993 1.00 89.13 453 GLY E C 1
ATOM 2788 O O . GLY E 3 96 ? -20.148 40.501 -29.944 1.00 84.17 453 GLY E O 1
ATOM 2789 N N . LYS E 3 97 ? -21.198 40.490 -27.951 1.00 81.91 454 LYS E N 1
ATOM 2790 C CA . LYS E 3 97 ? -21.275 39.033 -27.884 1.00 71.23 454 LYS E CA 1
ATOM 2791 C C . LYS E 3 97 ? -21.853 38.466 -29.180 1.00 76.53 454 LYS E C 1
ATOM 2792 O O . LYS E 3 97 ? -22.754 39.054 -29.785 1.00 79.11 454 LYS E O 1
ATOM 2795 N N . ALA E 3 98 ? -21.312 37.329 -29.623 1.00 69.94 455 ALA E N 1
ATOM 2796 C CA . ALA E 3 98 ? -21.626 36.775 -30.934 1.00 65.70 455 ALA E CA 1
ATOM 2797 C C . ALA E 3 98 ? -22.368 35.452 -30.802 1.00 59.29 455 ALA E C 1
ATOM 2798 O O . ALA E 3 98 ? -22.064 34.643 -29.920 1.00 55.96 455 ALA E O 1
ATOM 2800 N N . PHE E 3 99 ? -23.333 35.228 -31.693 1.00 54.85 456 PHE E N 1
ATOM 2801 C CA . PHE E 3 99 ? -24.169 34.037 -31.645 1.00 47.86 456 PHE E CA 1
ATOM 2802 C C . PHE E 3 99 ? -24.208 33.342 -33.000 1.00 45.37 456 PHE E C 1
ATOM 2803 O O . PHE E 3 99 ? -23.953 33.941 -34.047 1.00 54.88 456 PHE E O 1
ATOM 2811 N N . ARG E 3 100 ? -24.584 32.063 -32.961 1.00 47.73 457 ARG E N 1
ATOM 2812 C CA . ARG E 3 100 ? -24.644 31.267 -34.180 1.00 50.23 457 ARG E CA 1
ATOM 2813 C C . ARG E 3 100 ? -25.931 31.529 -34.967 1.00 50.78 457 ARG E C 1
ATOM 2814 O O . ARG E 3 100 ? -25.916 31.494 -36.205 1.00 58.28 457 ARG E O 1
ATOM 2822 N N . TYR E 3 101 ? -27.039 31.853 -34.284 1.00 42.49 458 TYR E N 1
ATOM 2823 C CA . TYR E 3 101 ? -28.334 32.006 -34.947 1.00 48.70 458 TYR E CA 1
ATOM 2824 C C . TYR E 3 101 ? -28.966 33.360 -34.656 1.00 51.51 458 TYR E C 1
ATOM 2825 O O . TYR E 3 101 ? -28.782 33.938 -33.581 1.00 49.12 458 TYR E O 1
ATOM 2834 N N . ASP E 3 102 ? -29.770 33.843 -35.608 1.00 49.26 459 ASP E N 1
ATOM 2835 C CA . ASP E 3 102 ? -30.518 35.065 -35.341 1.00 41.11 459 ASP E CA 1
ATOM 2836 C C . ASP E 3 102 ? -31.494 34.869 -34.193 1.00 39.99 459 ASP E C 1
ATOM 2837 O O . ASP E 3 102 ? -31.800 35.823 -33.468 1.00 49.47 459 ASP E O 1
ATOM 2842 N N . THR E 3 103 ? -32.014 33.657 -34.026 1.00 39.88 460 THR E N 1
ATOM 2843 C CA . THR E 3 103 ? -32.938 33.419 -32.930 1.00 42.11 460 THR E CA 1
ATOM 2844 C C . THR E 3 103 ? -32.240 33.533 -31.584 1.00 40.18 460 THR E C 1
ATOM 2845 O O . THR E 3 103 ? -32.835 34.012 -30.616 1.00 45.08 460 THR E O 1
ATOM 2849 N N . GLN E 3 104 ? -30.987 33.159 -31.525 1.00 41.09 461 GLN E N 1
ATOM 2850 C CA . GLN E 3 104 ? -30.256 33.299 -30.307 1.00 43.49 461 GLN E CA 1
ATOM 2851 C C . GLN E 3 104 ? -30.001 34.762 -29.995 1.00 47.02 461 GLN E C 1
ATOM 2852 O O . GLN E 3 104 ? -30.138 35.155 -28.871 1.00 50.93 461 GLN E O 1
ATOM 2858 N N . LEU E 3 105 ? -29.627 35.573 -30.976 1.00 41.96 462 LEU E N 1
ATOM 2859 C CA . LEU E 3 105 ? -29.385 36.992 -30.719 1.00 45.53 462 LEU E CA 1
ATOM 2860 C C . LEU E 3 105 ? -30.657 37.698 -30.273 1.00 49.31 462 LEU E C 1
ATOM 2861 O O . LEU E 3 105 ? -30.616 38.573 -29.398 1.00 57.12 462 LEU E O 1
ATOM 2866 N N . SER E 3 106 ? -31.792 37.348 -30.886 1.00 47.86 463 SER E N 1
ATOM 2867 C CA . SER E 3 106 ? -33.077 37.931 -30.508 1.00 52.14 463 SER E CA 1
ATOM 2868 C C . SER E 3 106 ? -33.367 37.702 -29.029 1.00 41.26 463 SER E C 1
ATOM 2869 O O . SER E 3 106 ? -33.694 38.641 -28.293 1.00 47.45 463 SER E O 1
ATOM 2872 N N . LEU E 3 107 ? -33.248 36.456 -28.571 1.00 42.27 464 LEU E N 1
ATOM 2873 C CA . LEU E 3 107 ? -33.439 36.202 -27.146 1.00 44.91 464 LEU E CA 1
ATOM 2874 C C . LEU E 3 107 ? -32.453 37.020 -26.317 1.00 52.83 464 LEU E C 1
ATOM 2875 O O . LEU E 3 107 ? -32.846 37.703 -25.366 1.00 57.15 464 LEU E O 1
ATOM 2880 N N . HIS E 3 108 ? -31.180 37.018 -26.709 1.00 51.43 465 HIS E N 1
ATOM 2881 C CA . HIS E 3 108 ? -30.168 37.744 -25.953 1.00 50.12 465 HIS E CA 1
ATOM 2882 C C . HIS E 3 108 ? -30.477 39.235 -25.832 1.00 59.64 465 HIS E C 1
ATOM 2883 O O . HIS E 3 108 ? -30.075 39.871 -24.849 1.00 56.56 465 HIS E O 1
ATOM 2890 N N . LEU E 3 109 ? -31.170 39.817 -26.818 1.00 58.25 466 LEU E N 1
ATOM 2891 C CA . LEU E 3 109 ? -31.429 41.253 -26.800 1.00 51.36 466 LEU E CA 1
ATOM 2892 C C . LEU E 3 109 ? -32.342 41.677 -25.652 1.00 46.12 466 LEU E C 1
ATOM 2893 O O . LEU E 3 109 ? -32.350 42.859 -25.283 1.00 58.69 466 LEU E O 1
ATOM 2898 N N . LEU E 3 110 ? -33.122 40.755 -25.090 1.00 47.96 467 LEU E N 1
ATOM 2899 C CA . LEU E 3 110 ? -33.965 41.096 -23.946 1.00 63.85 467 LEU E CA 1
ATOM 2900 C C . LEU E 3 110 ? -33.153 41.467 -22.710 1.00 72.01 467 LEU E C 1
ATOM 2901 O O . LEU E 3 110 ? -33.689 42.111 -21.800 1.00 71.13 467 LEU E O 1
ATOM 2906 N N . THR E 3 111 ? -31.878 41.080 -22.658 1.00 66.57 468 THR E N 1
ATOM 2907 C CA . THR E 3 111 ? -31.015 41.454 -21.547 1.00 69.12 468 THR E CA 1
ATOM 2908 C C . THR E 3 111 ? -30.562 42.907 -21.617 1.00 77.58 468 THR E C 1
ATOM 2909 O O . THR E 3 111 ? -30.102 43.448 -20.607 1.00 89.77 468 THR E O 1
ATOM 2913 N N . HIS E 3 112 ? -30.677 43.543 -22.775 1.00 72.93 469 HIS E N 1
ATOM 2914 C CA . HIS E 3 112 ? -30.384 44.958 -22.931 1.00 70.32 469 HIS E CA 1
ATOM 2915 C C . HIS E 3 112 ? -31.688 45.746 -22.991 1.00 75.13 469 HIS E C 1
ATOM 2916 O O . HIS E 3 112 ? -32.785 45.185 -23.047 1.00 76.33 469 HIS E O 1
ATOM 2923 N N . ALA E 3 113 ? -31.557 47.069 -22.998 1.00 67.36 470 ALA E N 1
ATOM 2924 C CA . ALA E 3 113 ? -32.736 47.912 -22.987 1.00 67.08 470 ALA E CA 1
ATOM 2925 C C . ALA E 3 113 ? -33.318 48.038 -24.389 1.00 74.34 470 ALA E C 1
ATOM 2926 O O . ALA E 3 113 ? -32.671 47.733 -25.392 1.00 82.54 470 ALA E O 1
ATOM 2928 N N . GLY E 3 114 ? -34.565 48.492 -24.448 1.00 69.32 471 GLY E N 1
ATOM 2929 C CA . GLY E 3 114 ? -35.185 48.830 -25.710 1.00 68.01 471 GLY E CA 1
ATOM 2930 C C . GLY E 3 114 ? -35.574 47.665 -26.591 1.00 72.68 471 GLY E C 1
ATOM 2931 O O . GLY E 3 114 ? -36.086 47.894 -27.694 1.00 81.28 471 GLY E O 1
ATOM 2932 N N . ALA E 3 115 ? -35.358 46.427 -26.159 1.00 71.13 472 ALA E N 1
ATOM 2933 C CA . ALA E 3 115 ? -35.801 45.300 -26.962 1.00 71.01 472 ALA E CA 1
ATOM 2934 C C . ALA E 3 115 ? -37.324 45.274 -27.052 1.00 68.71 472 ALA E C 1
ATOM 2935 O O . ALA E 3 115 ? -38.035 45.904 -26.265 1.00 67.94 472 ALA E O 1
ATOM 2937 N N . ARG E 3 116 ? -37.828 44.548 -28.042 1.00 64.45 473 ARG E N 1
ATOM 2938 C CA . ARG E 3 116 ? -39.261 44.315 -28.120 1.00 64.65 473 ARG E CA 1
ATOM 2939 C C . ARG E 3 116 ? -39.582 43.122 -27.229 1.00 65.40 473 ARG E C 1
ATOM 2940 O O . ARG E 3 116 ? -39.080 42.016 -27.462 1.00 61.08 473 ARG E O 1
ATOM 2948 N N . ARG E 3 117 ? -40.386 43.350 -26.193 1.00 56.05 474 ARG E N 1
ATOM 2949 C CA . ARG E 3 117 ? -40.623 42.365 -25.144 1.00 56.40 474 ARG E CA 1
ATOM 2950 C C . ARG E 3 117 ? -42.018 41.770 -25.280 1.00 50.12 474 ARG E C 1
ATOM 2951 O O . ARG E 3 117 ? -43.006 42.502 -25.384 1.00 65.37 474 ARG E O 1
ATOM 2959 N N . PHE E 3 118 ? -42.097 40.450 -25.266 1.00 48.80 475 PHE E N 1
ATOM 2960 C CA . PHE E 3 118 ? -43.368 39.732 -25.256 1.00 55.81 475 PHE E CA 1
ATOM 2961 C C . PHE E 3 118 ? -43.567 39.169 -23.850 1.00 58.21 475 PHE E C 1
ATOM 2962 O O . PHE E 3 118 ? -43.144 38.052 -23.543 1.00 55.86 475 PHE E O 1
ATOM 2970 N N . GLU E 3 119 ? -44.214 39.964 -23.001 1.00 49.57 476 GLU E N 1
ATOM 2971 C CA . GLU E 3 119 ? -44.374 39.630 -21.594 1.00 54.78 476 GLU E CA 1
ATOM 2972 C C . GLU E 3 119 ? -45.590 38.734 -21.386 1.00 47.28 476 GLU E C 1
ATOM 2973 O O . GLU E 3 119 ? -46.640 38.948 -21.995 1.00 43.79 476 GLU E O 1
ATOM 2979 N N . CYS E 3 120 ? -45.449 37.720 -20.530 1.00 49.84 477 CYS E N 1
ATOM 2980 C CA . CYS E 3 120 ? -46.612 36.917 -20.163 1.00 47.88 477 CYS E CA 1
ATOM 2981 C C . CYS E 3 120 ? -47.561 37.748 -19.305 1.00 48.48 477 CYS E C 1
ATOM 2982 O O . CYS E 3 120 ? -47.134 38.493 -18.417 1.00 48.30 477 CYS E O 1
ATOM 2985 N N . LYS E 3 121 ? -48.858 37.646 -19.596 1.00 45.92 478 LYS E N 1
ATOM 2986 C CA . LYS E 3 121 ? -49.838 38.319 -18.752 1.00 45.69 478 LYS E CA 1
ATOM 2987 C C . LYS E 3 121 ? -49.845 37.748 -17.342 1.00 45.68 478 LYS E C 1
ATOM 2988 O O . LYS E 3 121 ? -50.064 38.486 -16.379 1.00 55.47 478 LYS E O 1
ATOM 2994 N N . ASP E 3 122 ? -49.588 36.448 -17.198 1.00 45.76 479 ASP E N 1
ATOM 2995 C CA . ASP E 3 122 ? -49.884 35.732 -15.959 1.00 53.35 479 ASP E CA 1
ATOM 2996 C C . ASP E 3 122 ? -48.657 35.374 -15.120 1.00 63.65 479 ASP E C 1
ATOM 2997 O O . ASP E 3 122 ? -48.824 34.844 -14.014 1.00 66.61 479 ASP E O 1
ATOM 3002 N N . CYS E 3 123 ? -47.441 35.630 -15.591 1.00 56.41 480 CYS E N 1
ATOM 3003 C CA . CYS E 3 123 ? -46.261 35.350 -14.760 1.00 51.14 480 CYS E CA 1
ATOM 3004 C C . CYS E 3 123 ? -45.137 36.288 -15.193 1.00 59.87 480 CYS E C 1
ATOM 3005 O O . CYS E 3 123 ? -45.381 37.307 -15.847 1.00 59.69 480 CYS E O 1
ATOM 3008 N N . ASP E 3 124 ? -43.900 35.953 -14.826 1.00 55.48 481 ASP E N 1
ATOM 3009 C CA . ASP E 3 124 ? -42.758 36.825 -15.096 1.00 57.98 481 ASP E CA 1
ATOM 3010 C C . ASP E 3 124 ? -41.934 36.387 -16.302 1.00 47.88 481 ASP E C 1
ATOM 3011 O O . ASP E 3 124 ? -40.894 36.994 -16.578 1.00 57.68 481 ASP E O 1
ATOM 3016 N N . LYS E 3 125 ? -42.365 35.350 -17.013 1.00 43.58 482 LYS E N 1
ATOM 3017 C CA . LYS E 3 125 ? -41.705 34.958 -18.248 1.00 43.42 482 LYS E CA 1
ATOM 3018 C C . LYS E 3 125 ? -41.834 36.063 -19.284 1.00 47.63 482 LYS E C 1
ATOM 3019 O O . LYS E 3 125 ? -42.803 36.826 -19.293 1.00 50.00 482 LYS E O 1
ATOM 3021 N N . VAL E 3 126 ? -40.845 36.134 -20.175 1.00 46.79 483 VAL E N 1
ATOM 3022 C CA . VAL E 3 126 ? -40.835 37.093 -21.275 1.00 46.94 483 VAL E CA 1
ATOM 3023 C C . VAL E 3 126 ? -40.091 36.451 -22.437 1.00 46.81 483 VAL E C 1
ATOM 3024 O O . VAL E 3 126 ? -39.165 35.658 -22.239 1.00 43.37 483 VAL E O 1
ATOM 3028 N N . TYR E 3 127 ? -40.513 36.789 -23.654 1.00 43.96 484 TYR E N 1
ATOM 3029 C CA . TYR E 3 127 ? -40.065 36.109 -24.862 1.00 43.10 484 TYR E CA 1
ATOM 3030 C C . TYR E 3 127 ? -39.787 37.155 -25.929 1.00 42.02 484 TYR E C 1
ATOM 3031 O O . TYR E 3 127 ? -40.103 38.337 -25.759 1.00 51.82 484 TYR E O 1
ATOM 3040 N N . SER E 3 128 ? -39.179 36.723 -27.039 1.00 45.44 485 SER E N 1
ATOM 3041 C CA . SER E 3 128 ? -38.770 37.648 -28.094 1.00 52.87 485 SER E CA 1
ATOM 3042 C C . SER E 3 128 ? -39.724 37.705 -29.285 1.00 55.40 485 SER E C 1
ATOM 3043 O O . SER E 3 128 ? -39.532 38.558 -30.159 1.00 48.74 485 SER E O 1
ATOM 3046 N N . CYS E 3 129 ? -40.726 36.829 -29.354 1.00 51.39 486 CYS E N 1
ATOM 3047 C CA . CYS E 3 129 ? -41.682 36.832 -30.459 1.00 46.81 486 CYS E CA 1
ATOM 3048 C C . CYS E 3 129 ? -42.989 36.208 -29.985 1.00 51.53 486 CYS E C 1
ATOM 3049 O O . CYS E 3 129 ? -43.038 35.541 -28.951 1.00 44.00 486 CYS E O 1
ATOM 3052 N N . ALA E 3 130 ? -44.045 36.387 -30.785 1.00 42.92 487 ALA E N 1
ATOM 3053 C CA . ALA E 3 130 ? -45.382 35.991 -30.349 1.00 39.93 487 ALA E CA 1
ATOM 3054 C C . ALA E 3 130 ? -45.547 34.480 -30.303 1.00 43.96 487 ALA E C 1
ATOM 3055 O O . ALA E 3 130 ? -46.299 33.958 -29.467 1.00 44.38 487 ALA E O 1
ATOM 3057 N N . SER E 3 131 ? -44.889 33.755 -31.210 1.00 43.21 488 SER E N 1
ATOM 3058 C CA . SER E 3 131 ? -45.100 32.312 -31.248 1.00 39.17 488 SER E CA 1
ATOM 3059 C C . SER E 3 131 ? -44.596 31.651 -29.973 1.00 39.38 488 SER E C 1
ATOM 3060 O O . SER E 3 131 ? -45.234 30.723 -29.455 1.00 39.33 488 SER E O 1
ATOM 3063 N N . GLN E 3 132 ? -43.476 32.129 -29.450 1.00 42.03 489 GLN E N 1
ATOM 3064 C CA . GLN E 3 132 ? -42.944 31.624 -28.194 1.00 43.66 489 GLN E CA 1
ATOM 3065 C C . GLN E 3 132 ? -43.849 31.979 -27.003 1.00 41.15 489 GLN E C 1
ATOM 3066 O O . GLN E 3 132 ? -44.206 31.143 -26.230 1.00 43.31 489 GLN E O 1
ATOM 3072 N N . LEU E 3 133 ? -44.240 33.234 -26.904 1.00 46.59 490 LEU E N 1
ATOM 3073 C CA . LEU E 3 133 ? -45.215 33.634 -25.895 1.00 44.98 490 LEU E CA 1
ATOM 3074 C C . LEU E 3 133 ? -46.443 32.746 -25.965 1.00 45.95 490 LEU E C 1
ATOM 3075 O O . LEU E 3 133 ? -46.905 32.216 -24.948 1.00 55.08 490 LEU E O 1
ATOM 3080 N N . ALA E 3 134 ? -46.956 32.540 -27.174 1.00 45.43 491 ALA E N 1
ATOM 3081 C CA . ALA E 3 134 ? -48.172 31.758 -27.342 1.00 51.15 491 ALA E CA 1
ATOM 3082 C C . ALA E 3 134 ? -47.969 30.334 -26.866 1.00 53.85 491 ALA E C 1
ATOM 3083 O O . ALA E 3 134 ? -48.837 29.765 -26.195 1.00 56.67 491 ALA E O 1
ATOM 3085 N N . LEU E 3 135 ? -46.819 29.743 -27.181 1.00 53.92 492 LEU E N 1
ATOM 3086 C CA . LEU E 3 135 ? -46.606 28.372 -26.736 1.00 52.58 492 LEU E CA 1
ATOM 3087 C C . LEU E 3 135 ? -46.535 28.304 -25.216 1.00 47.29 492 LEU E C 1
ATOM 3088 O O . LEU E 3 135 ? -47.144 27.426 -24.601 1.00 46.89 492 LEU E O 1
ATOM 3093 N N . HIS E 3 136 ? -45.823 29.248 -24.599 1.00 43.84 493 HIS E N 1
ATOM 3094 C CA . HIS E 3 136 ? -45.757 29.314 -23.146 1.00 47.75 493 HIS E CA 1
ATOM 3095 C C . HIS E 3 136 ? -47.141 29.460 -22.521 1.00 49.57 493 HIS E C 1
ATOM 3096 O O . HIS E 3 136 ? -47.439 28.831 -21.495 1.00 43.04 493 HIS E O 1
ATOM 3103 N N . GLN E 3 137 ? -48.000 30.289 -23.121 1.00 47.79 494 GLN E N 1
ATOM 3104 C CA . GLN E 3 137 ? -49.295 30.579 -22.515 1.00 49.01 494 GLN E CA 1
ATOM 3105 C C . GLN E 3 137 ? -50.161 29.336 -22.396 1.00 52.48 494 GLN E C 1
ATOM 3106 O O . GLN E 3 137 ? -51.119 29.334 -21.620 1.00 45.51 494 GLN E O 1
ATOM 3112 N N . MET E 3 138 ? -49.831 28.269 -23.119 1.00 56.43 495 MET E N 1
ATOM 3113 C CA . MET E 3 138 ? -50.558 27.024 -22.930 1.00 57.97 495 MET E CA 1
ATOM 3114 C C . MET E 3 138 ? -50.332 26.446 -21.538 1.00 56.09 495 MET E C 1
ATOM 3115 O O . MET E 3 138 ? -5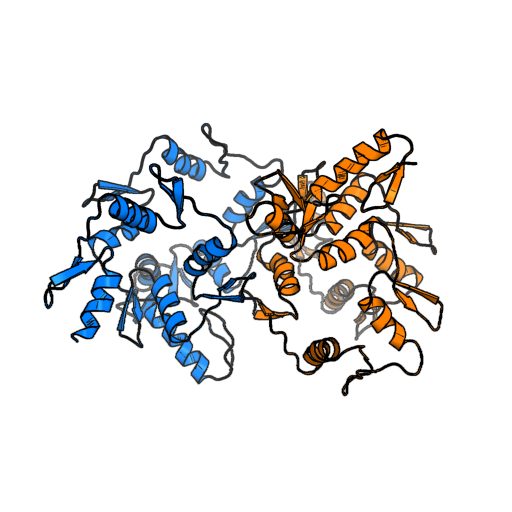1.200 25.739 -21.015 1.00 54.49 495 MET E O 1
ATOM 3120 N N . SER E 3 139 ? -49.186 26.729 -20.916 1.00 51.42 496 SER E N 1
ATOM 3121 C CA . SER E 3 139 ? -48.942 26.191 -19.579 1.00 44.07 496 SER E CA 1
ATOM 3122 C C . SER E 3 139 ? -49.846 26.824 -18.523 1.00 53.70 496 SER E C 1
ATOM 3123 O O . SER E 3 139 ? -50.006 26.250 -17.443 1.00 56.47 496 SER E O 1
ATOM 3126 N N . HIS E 3 140 ? -50.441 27.984 -18.808 1.00 49.33 497 HIS E N 1
ATOM 3127 C CA . HIS E 3 140 ? -51.385 28.588 -17.874 1.00 48.95 497 HIS E CA 1
ATOM 3128 C C . HIS E 3 140 ? -52.797 28.056 -18.072 1.00 52.80 497 HIS E C 1
ATOM 3129 O O . HIS E 3 140 ? -53.548 27.912 -17.102 1.00 52.17 497 HIS E O 1
ATOM 3136 N N . THR E 3 141 ? -53.197 27.792 -19.313 1.00 41.21 498 THR E N 1
ATOM 3137 C CA . THR E 3 141 ? -54.509 27.189 -19.525 1.00 48.77 498 THR E CA 1
ATOM 3138 C C . THR E 3 141 ? -54.500 25.678 -19.348 1.00 43.27 498 THR E C 1
ATOM 3139 O O . THR E 3 141 ? -55.576 25.071 -19.283 1.00 44.98 498 THR E O 1
ATOM 3143 N N . GLY E 3 142 ? -53.328 25.053 -19.319 1.00 40.75 499 GLY E N 1
ATOM 3144 C CA . GLY E 3 142 ? -53.267 23.619 -19.157 1.00 44.97 499 GLY E CA 1
ATOM 3145 C C . GLY E 3 142 ? -53.439 22.822 -20.426 1.00 45.59 499 GLY E C 1
ATOM 3146 O O . GLY E 3 142 ? -53.640 21.604 -20.346 1.00 50.23 499 GLY E O 1
ATOM 3147 N N . GLU E 3 143 ? -53.356 23.455 -21.596 1.00 38.65 500 GLU E N 1
ATOM 3148 C CA . GLU E 3 143 ? -53.594 22.732 -22.838 1.00 49.95 500 GLU E CA 1
ATOM 3149 C C . GLU E 3 143 ? -52.331 21.998 -23.255 1.00 41.56 500 GLU E C 1
ATOM 3150 O O . GLU E 3 143 ? -51.261 22.598 -23.368 1.00 43.59 500 GLU E O 1
ATOM 3156 N N . LYS E 3 144 ? -52.464 20.702 -23.498 1.00 38.09 501 LYS E N 1
ATOM 3157 C CA . LYS E 3 144 ? -51.355 19.846 -23.898 1.00 45.89 501 LYS E CA 1
ATOM 3158 C C . LYS E 3 144 ? -51.896 19.074 -25.089 1.00 49.77 501 LYS E C 1
ATOM 3159 O O . LYS E 3 144 ? -52.533 18.028 -24.927 1.00 52.73 501 LYS E O 1
ATOM 3165 N N . PRO E 3 145 ? -51.668 19.571 -26.304 1.00 48.64 502 PRO E N 1
ATOM 3166 C CA . PRO E 3 145 ? -52.372 19.011 -27.468 1.00 49.53 502 PRO E CA 1
ATOM 3167 C C . PRO E 3 145 ? -52.006 17.569 -27.777 1.00 52.47 502 PRO E C 1
ATOM 3168 O O . PRO E 3 145 ? -52.840 16.835 -28.318 1.00 54.42 502 PRO E O 1
ATOM 3172 N N . HIS E 3 146 ? -50.798 17.130 -27.446 1.00 40.27 503 HIS E N 1
ATOM 3173 C CA . HIS E 3 146 ? -50.315 15.804 -27.838 1.00 47.86 503 HIS E CA 1
ATOM 3174 C C . HIS E 3 146 ? -50.554 14.806 -26.709 1.00 48.53 503 HIS E C 1
ATOM 3175 O O . HIS E 3 146 ? -49.793 14.758 -25.737 1.00 49.70 503 HIS E O 1
ATOM 3182 N N . LYS E 3 147 ? -51.588 13.975 -26.874 1.00 46.96 504 LYS E N 1
ATOM 3183 C CA . LYS E 3 147 ? -52.099 13.092 -25.831 1.00 53.39 504 LYS E CA 1
ATOM 3184 C C . LYS E 3 147 ? -51.657 11.652 -26.059 1.00 53.85 504 LYS E C 1
ATOM 3185 O O . LYS E 3 147 ? -51.709 11.141 -27.182 1.00 47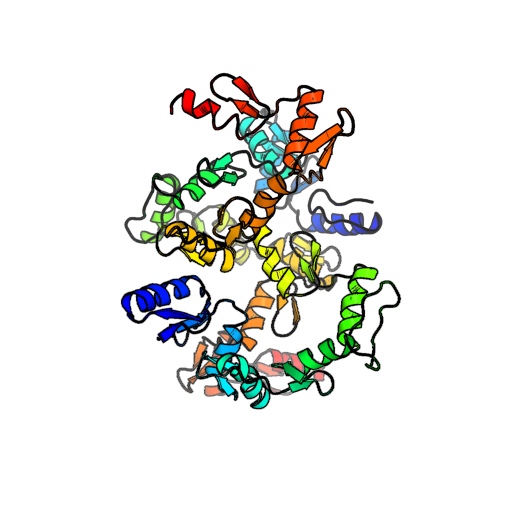.84 504 LYS E O 1
ATOM 3191 N N . CYS E 3 148 ? -51.269 10.986 -24.974 1.00 49.83 505 CYS E N 1
ATOM 3192 C CA . CYS E 3 148 ? -50.837 9.598 -25.052 1.00 44.62 505 CYS E CA 1
ATOM 3193 C C . CYS E 3 148 ? -52.048 8.668 -25.121 1.00 46.36 505 CYS E C 1
ATOM 3194 O O . CYS E 3 148 ? -52.949 8.745 -24.283 1.00 61.18 505 CYS E O 1
ATOM 3197 N N . LYS E 3 149 ? -52.057 7.771 -26.112 1.00 45.77 506 LYS E N 1
ATOM 3198 C CA . LYS E 3 149 ? -53.209 6.891 -26.298 1.00 49.06 506 LYS E CA 1
ATOM 3199 C C . LYS E 3 149 ? -53.323 5.864 -25.178 1.00 61.01 506 LYS E C 1
ATOM 3200 O O . LYS E 3 149 ? -54.437 5.460 -24.824 1.00 66.20 506 LYS E O 1
ATOM 3202 N N . GLU E 3 150 ? -52.198 5.453 -24.590 1.00 59.58 507 GLU E N 1
ATOM 3203 C CA . GLU E 3 150 ? -52.233 4.424 -23.558 1.00 68.52 507 GLU E CA 1
ATOM 3204 C C . GLU E 3 150 ? -52.614 4.994 -22.193 1.00 64.89 507 GLU E C 1
ATOM 3205 O O . GLU E 3 150 ? -53.488 4.444 -21.521 1.00 62.69 507 GLU E O 1
ATOM 3211 N N . CYS E 3 151 ? -51.993 6.089 -21.745 1.00 62.32 508 CYS E N 1
ATOM 3212 C CA . CYS E 3 151 ? -52.353 6.582 -20.420 1.00 55.92 508 CYS E CA 1
ATOM 3213 C C . CYS E 3 151 ? -53.145 7.879 -20.434 1.00 53.24 508 CYS E C 1
ATOM 3214 O O . CYS E 3 151 ? -53.630 8.285 -19.376 1.00 56.03 508 CYS E O 1
ATOM 3217 N N . GLY E 3 152 ? -53.260 8.558 -21.573 1.00 50.28 509 GLY E N 1
ATOM 3218 C CA . GLY E 3 152 ? -53.984 9.809 -21.640 1.00 44.86 509 GLY E CA 1
ATOM 3219 C C . GLY E 3 152 ? -53.171 11.049 -21.317 1.00 46.18 509 GLY E C 1
ATOM 3220 O O . GLY E 3 152 ? -53.664 12.166 -21.525 1.00 43.97 509 GLY E O 1
ATOM 3221 N N . LYS E 3 153 ? -51.945 10.901 -20.827 1.00 33.79 510 LYS E N 1
ATOM 3222 C CA . LYS E 3 153 ? -51.164 12.067 -20.445 1.00 30.19 510 LYS E CA 1
ATOM 3223 C C . LYS E 3 153 ? -50.898 12.967 -21.651 1.00 47.22 510 LYS E C 1
ATOM 3224 O O . LYS E 3 153 ? -50.723 12.497 -22.780 1.00 48.18 510 LYS E O 1
ATOM 3230 N N . GLY E 3 154 ? -50.867 14.276 -21.394 1.00 36.92 511 GLY E N 1
ATOM 3231 C CA . GLY E 3 154 ? -50.704 15.276 -22.433 1.00 35.07 511 GLY E CA 1
ATOM 3232 C C . GLY E 3 154 ? -49.312 15.879 -22.470 1.00 38.62 511 GLY E C 1
ATOM 3233 O O . GLY E 3 154 ? -48.645 16.026 -21.442 1.00 35.53 511 GLY E O 1
ATOM 3234 N N . PHE E 3 155 ? -48.894 16.268 -23.672 1.00 35.62 512 PHE E N 1
ATOM 3235 C CA . PHE E 3 155 ? -47.542 16.747 -23.873 1.00 32.98 512 PHE E CA 1
ATOM 3236 C C . PHE E 3 155 ? -47.518 17.964 -24.775 1.00 37.38 512 PHE E C 1
ATOM 3237 O O . PHE E 3 155 ? -48.398 18.161 -25.612 1.00 38.13 512 PHE E O 1
ATOM 3245 N N . ILE E 3 156 ? -46.469 18.767 -24.589 1.00 36.69 513 ILE E N 1
ATOM 3246 C CA . ILE E 3 156 ? -46.310 20.048 -25.259 1.00 39.07 513 ILE E CA 1
ATOM 3247 C C . ILE E 3 156 ? -45.957 19.906 -26.736 1.00 34.98 513 ILE E C 1
ATOM 3248 O O . ILE E 3 156 ? -46.031 20.891 -27.485 1.00 38.80 513 ILE E O 1
ATOM 3253 N N . SER E 3 157 ? -45.571 18.709 -27.173 1.00 31.14 514 SER E N 1
ATOM 3254 C CA . SER E 3 157 ? -45.067 18.494 -28.522 1.00 39.35 514 SER E CA 1
ATOM 3255 C C . SER E 3 157 ? -45.154 17.014 -28.826 1.00 37.87 514 SER E C 1
ATOM 3256 O O . SER E 3 157 ? -45.161 16.177 -27.917 1.00 32.66 514 SER E O 1
ATOM 3259 N N . ASP E 3 158 ? -45.166 16.688 -30.115 1.00 30.97 515 ASP E N 1
ATOM 3260 C CA . ASP E 3 158 ? -45.160 15.272 -30.470 1.00 31.42 515 ASP E CA 1
ATOM 3261 C C . ASP E 3 158 ? -43.811 14.626 -30.153 1.00 35.15 515 ASP E C 1
ATOM 3262 O O . ASP E 3 158 ? -43.749 13.411 -29.935 1.00 36.58 515 ASP E O 1
ATOM 3267 N N . SER E 3 159 ? -42.731 15.415 -30.107 1.00 35.97 516 SER E N 1
ATOM 3268 C CA . SER E 3 159 ? -41.435 14.893 -29.670 1.00 33.94 516 SER E CA 1
ATOM 3269 C C . SER E 3 159 ? -41.489 14.395 -28.225 1.00 36.61 516 SER E C 1
ATOM 3270 O O . SER E 3 159 ? -41.007 13.299 -27.905 1.00 37.81 516 SER E O 1
ATOM 3273 N N . HIS E 3 160 ? -42.028 15.213 -27.327 1.00 36.23 517 HIS E N 1
ATOM 3274 C CA . HIS E 3 160 ? -42.125 14.798 -25.937 1.00 38.63 517 HIS E CA 1
ATOM 3275 C C . HIS E 3 160 ? -43.033 13.599 -25.791 1.00 38.44 517 HIS E C 1
ATOM 3276 O O . HIS E 3 160 ? -42.773 12.705 -24.975 1.00 38.27 517 HIS E O 1
ATOM 3283 N N . LEU E 3 161 ? -44.123 13.575 -26.555 1.00 31.78 518 LEU E N 1
ATOM 3284 C CA . LEU E 3 161 ? -45.026 12.430 -26.523 1.00 40.46 518 LEU E CA 1
ATOM 3285 C C . LEU E 3 161 ? -44.325 11.171 -27.016 1.00 40.39 518 LEU E C 1
ATOM 3286 O O . LEU E 3 161 ? -44.457 10.096 -26.416 1.00 39.73 518 LEU E O 1
ATOM 3291 N N . LEU E 3 162 ? -43.574 11.293 -28.113 1.00 35.70 519 LEU E N 1
ATOM 3292 C CA . LEU E 3 162 ? -42.728 10.200 -28.584 1.00 34.21 519 LEU E CA 1
ATOM 3293 C C . LEU E 3 162 ? -41.789 9.715 -27.482 1.00 42.22 519 LEU E C 1
ATOM 3294 O O . LEU E 3 162 ? -41.708 8.512 -27.198 1.00 42.51 519 LEU E O 1
ATOM 3299 N N . ARG E 3 163 ? -41.063 10.635 -26.853 1.00 37.41 520 ARG E N 1
ATOM 3300 C CA . ARG E 3 163 ? -40.058 10.212 -25.889 1.00 35.29 520 ARG E CA 1
ATOM 3301 C C . ARG E 3 163 ? -40.707 9.441 -24.746 1.00 40.46 520 ARG E C 1
ATOM 3302 O O . ARG E 3 163 ? -40.192 8.413 -24.304 1.00 39.73 520 ARG E O 1
ATOM 3310 N N . HIS E 3 164 ? -41.884 9.886 -24.312 1.00 44.76 521 HIS E N 1
ATOM 3311 C CA . HIS E 3 164 ? -42.569 9.288 -23.172 1.00 43.06 521 HIS E CA 1
ATOM 3312 C C . HIS E 3 164 ? -43.042 7.858 -23.435 1.00 46.92 521 HIS E C 1
ATOM 3313 O O . HIS E 3 164 ? -43.343 7.137 -22.481 1.00 41.85 521 HIS E O 1
ATOM 3320 N N . GLN E 3 165 ? -43.092 7.412 -24.690 1.00 44.17 522 GLN E N 1
ATOM 3321 C CA . GLN E 3 165 ? -43.571 6.059 -24.962 1.00 41.43 522 GLN E CA 1
ATOM 3322 C C . GLN E 3 165 ? -42.654 4.989 -24.387 1.00 47.79 522 GLN E C 1
ATOM 3323 O O . GLN E 3 165 ? -43.052 3.819 -24.322 1.00 44.84 522 GLN E O 1
ATOM 3329 N N . SER E 3 166 ? -41.441 5.361 -23.976 1.00 41.27 523 SER E N 1
ATOM 3330 C CA . SER E 3 166 ? -40.515 4.389 -23.407 1.00 43.78 523 SER E CA 1
ATOM 3331 C C . SER E 3 166 ? -41.104 3.708 -22.179 1.00 47.41 523 SER E C 1
ATOM 3332 O O . SER E 3 166 ? -40.771 2.554 -21.896 1.00 53.12 523 SER E O 1
ATOM 3335 N N . VAL E 3 167 ? -41.995 4.388 -21.450 1.00 41.40 524 VAL E N 1
ATOM 3336 C CA . VAL E 3 167 ? -42.588 3.767 -20.266 1.00 47.70 524 VAL E CA 1
ATOM 3337 C C . VAL E 3 167 ? -43.526 2.622 -20.651 1.00 53.11 524 VAL E C 1
ATOM 3338 O O . VAL E 3 167 ? -43.732 1.689 -19.866 1.00 65.77 524 VAL E O 1
ATOM 3342 N N . HIS E 3 168 ? -44.093 2.656 -21.854 1.00 44.07 525 HIS E N 1
ATOM 3343 C CA . HIS E 3 168 ? -44.994 1.596 -22.277 1.00 50.42 525 HIS E CA 1
ATOM 3344 C C . HIS E 3 168 ? -44.290 0.535 -23.107 1.00 55.34 525 HIS E C 1
ATOM 3345 O O . HIS E 3 168 ? -44.683 -0.632 -23.050 1.00 65.01 525 HIS E O 1
ATOM 3352 N N . THR E 3 169 ? -43.252 0.906 -23.867 1.00 55.00 526 THR E N 1
ATOM 3353 C CA . THR E 3 169 ? -42.590 -0.032 -24.773 1.00 53.98 526 THR E CA 1
ATOM 3354 C C . THR E 3 169 ? -41.387 -0.718 -24.153 1.00 61.16 526 THR E C 1
ATOM 3355 O O . THR E 3 169 ? -41.084 -1.860 -24.517 1.00 73.92 526 THR E O 1
ATOM 3359 N N . GLY E 3 170 ? -40.677 -0.043 -23.250 1.00 56.76 527 GLY E N 1
ATOM 3360 C CA . GLY E 3 170 ? -39.449 -0.595 -22.712 1.00 59.45 527 GLY E CA 1
ATOM 3361 C C . GLY E 3 170 ? -38.330 -0.744 -23.719 1.00 66.18 527 GLY E C 1
ATOM 3362 O O . GLY E 3 170 ? -37.289 -1.322 -23.390 1.00 73.52 527 GLY E O 1
ATOM 3363 N N . GLU E 3 171 ? -38.534 -0.295 -24.940 1.00 65.84 528 GLU E N 1
ATOM 3364 C CA . GLU E 3 171 ? -37.507 -0.411 -25.962 1.00 66.84 528 GLU E CA 1
ATOM 3365 C C . GLU E 3 171 ? -36.170 0.176 -25.514 1.00 55.03 528 GLU E C 1
ATOM 3366 O O . GLU E 3 171 ? -36.135 1.200 -24.880 1.00 55.39 528 GLU E O 1
ATOM 3372 N N . THR E 3 172 ? -35.079 -0.476 -25.879 1.00 49.07 529 THR E N 1
ATOM 3373 C CA . THR E 3 172 ? -33.723 -0.058 -25.518 1.00 47.51 529 THR E CA 1
ATOM 3374 C C . THR E 3 172 ? -32.826 -0.142 -26.743 1.00 49.48 529 THR E C 1
ATOM 3375 O O . THR E 3 172 ? -32.019 -1.070 -26.869 1.00 51.41 529 THR E O 1
ATOM 3379 N N . PRO E 3 173 ? -32.923 0.825 -27.661 1.00 50.96 530 PRO E N 1
ATOM 3380 C CA . PRO E 3 173 ? -32.181 0.707 -28.929 1.00 42.86 530 PRO E CA 1
ATOM 3381 C C . PRO E 3 173 ? -30.683 0.919 -28.792 1.00 44.88 530 PRO E C 1
ATOM 3382 O O . PRO E 3 173 ? -29.928 0.441 -29.647 1.00 55.71 530 PRO E O 1
ATOM 3386 N N . TYR E 3 174 ? -30.223 1.601 -27.752 1.00 43.46 531 TYR E N 1
ATOM 3387 C CA . TYR E 3 174 ? -28.819 1.985 -27.629 1.00 43.08 531 TYR E CA 1
ATOM 3388 C C . TYR E 3 174 ? -28.049 0.855 -26.945 1.00 53.29 531 TYR E C 1
ATOM 3389 O O . TYR E 3 174 ? -28.169 0.665 -25.733 1.00 59.99 531 TYR E O 1
ATOM 3398 N N . LYS E 3 175 ? -27.259 0.104 -27.718 1.00 48.14 532 LYS E N 1
ATOM 3399 C CA . LYS E 3 175 ? -26.635 -1.130 -27.245 1.00 51.64 532 LYS E CA 1
ATOM 3400 C C . LYS E 3 175 ? -25.153 -0.939 -26.918 1.00 56.48 532 LYS E C 1
ATOM 3401 O O . LYS E 3 175 ? -24.421 -0.268 -27.650 1.00 55.79 532 LYS E O 1
ATOM 3407 N N . CYS E 3 176 ? -24.716 -1.549 -25.819 1.00 54.94 533 CYS E N 1
ATOM 3408 C CA . CYS E 3 176 ? -23.309 -1.563 -25.433 1.00 56.18 533 CYS E CA 1
ATOM 3409 C C . CYS E 3 176 ? -22.603 -2.725 -26.122 1.00 64.48 533 CYS E C 1
ATOM 3410 O O . CYS E 3 176 ? -22.993 -3.886 -25.953 1.00 62.05 533 CYS E O 1
ATOM 3413 N N . LYS E 3 177 ? -21.555 -2.413 -26.888 1.00 69.77 534 LYS E N 1
ATOM 3414 C CA . LYS E 3 177 ? -20.842 -3.466 -27.601 1.00 64.99 534 LYS E CA 1
ATOM 3415 C C . LYS E 3 177 ? -20.063 -4.363 -26.646 1.00 59.57 534 LYS E C 1
ATOM 3416 O O . LYS E 3 177 ? -19.845 -5.541 -26.951 1.00 62.63 534 LYS E O 1
ATOM 3418 N N . GLU E 3 178 ? -19.650 -3.841 -25.484 1.00 57.21 535 GLU E N 1
ATOM 3419 C CA . GLU E 3 178 ? -18.809 -4.646 -24.598 1.00 64.99 535 GLU E CA 1
ATOM 3420 C C . GLU E 3 178 ? -19.627 -5.657 -23.803 1.00 63.93 535 GLU E C 1
ATOM 3421 O O . GLU E 3 178 ? -19.212 -6.811 -23.661 1.00 63.26 535 GLU E O 1
ATOM 3423 N N . CYS E 3 179 ? -20.782 -5.254 -23.271 1.00 59.50 536 CYS E N 1
ATOM 3424 C CA . CYS E 3 179 ? -21.552 -6.145 -22.415 1.00 65.95 536 CYS E CA 1
ATOM 3425 C C . CYS E 3 179 ? -22.927 -6.495 -22.960 1.00 68.76 536 CYS E C 1
ATOM 3426 O O . CYS E 3 179 ? -23.588 -7.369 -22.388 1.00 69.34 536 CYS E O 1
ATOM 3429 N N . GLY E 3 180 ? -23.386 -5.837 -24.024 1.00 68.38 537 GLY E N 1
ATOM 3430 C CA . GLY E 3 180 ? -24.622 -6.198 -24.681 1.00 69.09 537 GLY E CA 1
ATOM 3431 C C . GLY E 3 180 ? -25.870 -5.497 -24.180 1.00 73.10 537 GLY E C 1
ATOM 3432 O O . GLY E 3 180 ? -26.893 -5.528 -24.874 1.00 73.85 537 GLY E O 1
ATOM 3433 N N . LYS E 3 181 ? -25.832 -4.865 -22.996 1.00 70.97 538 LYS E N 1
ATOM 3434 C CA . LYS E 3 181 ? -27.021 -4.240 -22.428 1.00 57.86 538 LYS E CA 1
ATOM 3435 C C . LYS E 3 181 ? -27.521 -3.098 -23.309 1.00 63.17 538 LYS E C 1
ATOM 3436 O O . LYS E 3 181 ? -26.755 -2.453 -24.030 1.00 67.68 538 LYS E O 1
ATOM 3442 N N . GLY E 3 182 ? -28.820 -2.854 -23.245 1.00 64.93 539 GLY E N 1
ATOM 3443 C CA . GLY E 3 182 ? -29.458 -1.793 -24.009 1.00 57.36 539 GLY E CA 1
ATOM 3444 C C . GLY E 3 182 ? -30.022 -0.704 -23.116 1.00 48.56 539 GLY E C 1
ATOM 3445 O O . GLY E 3 182 ? -30.283 -0.945 -21.932 1.00 47.01 539 GLY E O 1
ATOM 3446 N N . PHE E 3 183 ? -30.212 0.495 -23.667 1.00 42.52 540 PHE E N 1
ATOM 3447 C CA . PHE E 3 183 ? -30.674 1.644 -22.901 1.00 46.08 540 PHE E CA 1
ATOM 3448 C C . PHE E 3 183 ? -31.728 2.388 -23.692 1.00 45.73 540 PHE E C 1
ATOM 3449 O O . PHE E 3 183 ? -31.792 2.300 -24.921 1.00 55.28 540 PHE E O 1
ATOM 3457 N N . ARG E 3 184 ? -32.558 3.132 -22.958 1.00 48.12 541 ARG E N 1
ATOM 3458 C CA . ARG E 3 184 ? -33.615 3.914 -23.587 1.00 46.75 541 ARG E CA 1
ATOM 3459 C C . ARG E 3 184 ? -33.075 5.201 -24.183 1.00 42.41 541 ARG E C 1
ATOM 3460 O O . ARG E 3 184 ? -33.621 5.687 -25.176 1.00 41.47 541 ARG E O 1
ATOM 3468 N N . ARG E 3 185 ? -31.995 5.749 -23.624 1.00 34.17 542 ARG E N 1
ATOM 3469 C CA . ARG E 3 185 ? -31.420 6.993 -24.110 1.00 32.34 542 ARG E CA 1
ATOM 3470 C C . ARG E 3 185 ? -29.942 6.820 -24.425 1.00 40.34 542 ARG E C 1
ATOM 3471 O O . ARG E 3 185 ? -29.223 6.116 -23.717 1.00 39.33 542 ARG E O 1
ATOM 3479 N N . GLY E 3 186 ? -29.493 7.481 -25.489 1.00 32.79 543 GLY E N 1
ATOM 3480 C CA . GLY E 3 186 ? -28.083 7.463 -25.813 1.00 41.35 543 GLY E CA 1
ATOM 3481 C C . GLY E 3 186 ? -27.217 8.017 -24.705 1.00 37.06 543 GLY E C 1
ATOM 3482 O O . GLY E 3 186 ? -26.067 7.606 -24.551 1.00 43.29 543 GLY E O 1
ATOM 3483 N N . SER E 3 187 ? -27.757 8.947 -23.915 1.00 31.43 544 SER E N 1
ATOM 3484 C CA . SER E 3 187 ? -26.971 9.540 -22.849 1.00 35.20 544 SER E CA 1
ATOM 3485 C C . SER E 3 187 ? -26.700 8.527 -21.748 1.00 40.81 544 SER E C 1
ATOM 3486 O O . SER E 3 187 ? -25.675 8.614 -21.063 1.00 41.73 544 SER E O 1
ATOM 3489 N N . GLU E 3 188 ? -27.600 7.560 -21.570 1.00 36.42 545 GLU E N 1
ATOM 3490 C CA . GLU E 3 188 ? -27.385 6.540 -20.545 1.00 34.13 545 GLU E CA 1
ATOM 3491 C C . GLU E 3 188 ? -26.378 5.499 -21.016 1.00 41.05 545 GLU E C 1
ATOM 3492 O O . GLU E 3 188 ? -25.508 5.076 -20.247 1.00 46.73 545 GLU E O 1
ATOM 3498 N N . LEU E 3 189 ? -26.454 5.099 -22.286 1.00 39.57 546 LEU E N 1
ATOM 3499 C CA . LEU E 3 189 ? -25.379 4.289 -22.851 1.00 46.47 546 LEU E CA 1
ATOM 3500 C C . LEU E 3 189 ? -24.040 4.997 -22.707 1.00 48.20 546 LEU E C 1
ATOM 3501 O O . LEU E 3 189 ? -23.038 4.380 -22.325 1.00 40.15 546 LEU E O 1
ATOM 3506 N N . ALA E 3 190 ? -24.010 6.298 -22.991 1.00 40.01 547 ALA E N 1
ATOM 3507 C CA . ALA E 3 190 ? -22.781 7.057 -22.806 1.00 46.41 547 ALA E CA 1
ATOM 3508 C C . ALA E 3 190 ? -22.304 6.973 -21.362 1.00 44.90 547 ALA E C 1
ATOM 3509 O O . ALA E 3 190 ? -21.138 6.648 -21.101 1.00 48.01 547 ALA E O 1
ATOM 3511 N N . ARG E 3 191 ? -23.198 7.250 -20.407 1.00 37.61 548 ARG E N 1
ATOM 3512 C CA . ARG E 3 191 ? -22.845 7.084 -18.995 1.00 42.59 548 ARG E CA 1
ATOM 3513 C C . ARG E 3 191 ? -22.360 5.662 -18.710 1.00 43.10 548 ARG E C 1
ATOM 3514 O O . ARG E 3 191 ? -21.324 5.461 -18.062 1.00 51.20 548 ARG E O 1
ATOM 3522 N N . HIS E 3 192 ? -23.089 4.662 -19.209 1.00 45.45 549 HIS E N 1
ATOM 3523 C CA . HIS E 3 192 ? -22.725 3.267 -18.965 1.00 48.58 549 HIS E CA 1
ATOM 3524 C C . HIS E 3 192 ? -21.325 2.964 -19.473 1.00 48.63 549 HIS E C 1
ATOM 3525 O O . HIS E 3 192 ? -20.549 2.275 -18.804 1.00 48.70 549 HIS E O 1
ATOM 3532 N N . GLN E 3 193 ? -20.984 3.477 -20.658 1.00 51.47 550 GLN E N 1
ATOM 3533 C CA . GLN E 3 193 ? -19.673 3.213 -21.228 1.00 58.68 550 GLN E CA 1
ATOM 3534 C C . GLN E 3 193 ? -18.580 3.954 -20.471 1.00 60.93 550 GLN E C 1
ATOM 3535 O O . GLN E 3 193 ? -17.447 3.468 -20.391 1.00 60.11 550 GLN E O 1
ATOM 3541 N N . ARG E 3 194 ? -18.902 5.113 -19.895 1.00 49.16 551 ARG E N 1
ATOM 3542 C CA . ARG E 3 194 ? -17.970 5.750 -18.973 1.00 52.12 551 ARG E CA 1
ATOM 3543 C C . ARG E 3 194 ? -17.711 4.873 -17.753 1.00 54.80 551 ARG E C 1
ATOM 3544 O O . ARG E 3 194 ? -16.576 4.811 -17.253 1.00 49.51 551 ARG E O 1
ATOM 3552 N N . ALA E 3 195 ? -18.753 4.184 -17.263 1.00 49.63 552 ALA E N 1
ATOM 3553 C CA . ALA E 3 195 ? -18.600 3.300 -16.105 1.00 54.28 552 ALA E CA 1
ATOM 3554 C C . ALA E 3 195 ? -17.671 2.135 -16.419 1.00 61.48 552 ALA E C 1
ATOM 3555 O O . ALA E 3 195 ? -16.849 1.745 -15.583 1.00 59.83 552 ALA E O 1
ATOM 3557 N N . HIS E 3 196 ? -17.794 1.566 -17.623 1.00 70.55 553 HIS E N 1
ATOM 3558 C CA . HIS E 3 196 ? -16.880 0.518 -18.067 1.00 72.16 553 HIS E CA 1
ATOM 3559 C C . HIS E 3 196 ? -15.426 0.938 -17.890 1.00 68.73 553 HIS E C 1
ATOM 3560 O O . HIS E 3 196 ? -14.620 0.202 -17.313 1.00 67.74 553 HIS E O 1
ATOM 3567 N N . SER E 3 197 ? -15.072 2.122 -18.381 1.00 64.01 554 SER E N 1
ATOM 3568 C CA . SER E 3 197 ? -13.679 2.550 -18.384 1.00 69.60 554 SER E CA 1
ATOM 3569 C C . SER E 3 197 ? -13.265 3.262 -17.102 1.00 71.40 554 SER E C 1
ATOM 3570 O O . SER E 3 197 ? -12.116 3.702 -17.009 1.00 61.22 554 SER E O 1
ATOM 3573 N N . GLY E 3 198 ? -14.155 3.382 -16.118 1.00 73.34 555 GLY E N 1
ATOM 3574 C CA . GLY E 3 198 ? -13.857 4.186 -14.947 1.00 70.06 555 GLY E CA 1
ATOM 3575 C C . GLY E 3 198 ? -13.681 5.662 -15.241 1.00 72.50 555 GLY E C 1
ATOM 3576 O O . GLY E 3 198 ? -12.957 6.349 -14.514 1.00 81.67 555 GLY E O 1
ATOM 3577 N N . ASP E 3 199 ? -14.330 6.168 -16.291 1.00 64.76 556 ASP E N 1
ATOM 3578 C CA . ASP E 3 199 ? -14.225 7.568 -16.706 1.00 63.42 556 ASP E CA 1
ATOM 3579 C C . ASP E 3 199 ? -15.247 8.373 -15.914 1.00 65.35 556 ASP E C 1
ATOM 3580 O O . ASP E 3 199 ? -16.418 8.455 -16.292 1.00 71.83 556 ASP E O 1
ATOM 3585 N N . LYS E 3 200 ? -14.800 8.993 -14.822 1.00 64.91 557 LYS E N 1
ATOM 3586 C CA . LYS E 3 200 ? -15.669 9.757 -13.930 1.00 62.61 557 LYS E CA 1
ATOM 3587 C C . LYS E 3 200 ? -15.321 11.239 -14.023 1.00 54.02 557 LYS E C 1
ATOM 3588 O O . LYS E 3 200 ? -14.466 11.729 -13.272 1.00 47.52 557 LYS E O 1
ATOM 3594 N N . PRO E 3 201 ? -15.968 12.000 -14.910 1.00 55.23 558 PRO E N 1
ATOM 3595 C CA . PRO E 3 201 ? -15.553 13.386 -15.166 1.00 59.99 558 PRO E CA 1
ATOM 3596 C C . PRO E 3 201 ? -16.132 14.428 -14.226 1.00 65.69 558 PRO E C 1
ATOM 3597 O O . PRO E 3 201 ? -15.740 15.602 -14.324 1.00 60.08 558 PRO E O 1
ATOM 3601 N N . TYR E 3 202 ? -17.064 14.061 -13.357 1.00 62.17 559 TYR E N 1
ATOM 3602 C CA . TYR E 3 202 ? -17.746 15.020 -12.498 1.00 56.15 559 TYR E CA 1
ATOM 3603 C C . TYR E 3 202 ? -17.276 14.805 -11.071 1.00 52.10 559 TYR E C 1
ATOM 3604 O O . TYR E 3 202 ? -17.476 13.729 -10.503 1.00 50.85 559 TYR E O 1
ATOM 3613 N N . LYS E 3 203 ? -16.650 15.827 -10.505 1.00 55.62 560 LYS E N 1
ATOM 3614 C CA . LYS E 3 203 ? -15.917 15.720 -9.258 1.00 51.33 560 LYS E CA 1
ATOM 3615 C C . LYS E 3 203 ? -16.555 16.608 -8.200 1.00 56.32 560 LYS E C 1
ATOM 3616 O O . LYS E 3 203 ? -17.094 17.676 -8.508 1.00 65.65 560 LYS E O 1
ATOM 3622 N N . CYS E 3 204 ? -16.490 16.156 -6.948 1.00 56.26 561 CYS E N 1
ATOM 3623 C CA . CYS E 3 204 ? -17.036 16.890 -5.814 1.00 55.17 561 CYS E CA 1
ATOM 3624 C C . CYS E 3 204 ? -15.919 17.677 -5.146 1.00 65.01 561 CYS E C 1
ATOM 3625 O O . CYS E 3 204 ? -14.954 17.087 -4.644 1.00 64.49 561 CYS E O 1
ATOM 3628 N N . LYS E 3 205 ? -16.072 19.005 -5.113 1.00 78.36 562 LYS E N 1
ATOM 3629 C CA . LYS E 3 205 ? -15.018 19.869 -4.585 1.00 87.19 562 LYS E CA 1
ATOM 3630 C C . LYS E 3 205 ? -14.718 19.580 -3.118 1.00 85.05 562 LYS E C 1
ATOM 3631 O O . LYS E 3 205 ? -13.582 19.776 -2.672 1.00 90.91 562 LYS E O 1
ATOM 3633 N N . GLU E 3 206 ? -15.709 19.106 -2.357 1.00 76.12 563 GLU E N 1
ATOM 3634 C CA . GLU E 3 206 ? -15.533 18.952 -0.915 1.00 67.29 563 GLU E CA 1
ATOM 3635 C C . GLU E 3 206 ? -14.670 17.742 -0.576 1.00 71.06 563 GLU E C 1
ATOM 3636 O O . GLU E 3 206 ? -13.713 17.857 0.199 1.00 73.01 563 GLU E O 1
ATOM 3638 N N . CYS E 3 207 ? -14.989 16.570 -1.142 1.00 72.44 564 CYS E N 1
ATOM 3639 C CA . CYS E 3 207 ? -14.285 15.340 -0.795 1.00 72.53 564 CYS E CA 1
ATOM 3640 C C . CYS E 3 207 ? -13.449 14.763 -1.929 1.00 71.41 564 CYS E C 1
ATOM 3641 O O . CYS E 3 207 ? -12.612 13.891 -1.671 1.00 68.70 564 CYS E O 1
ATOM 3644 N N . GLY E 3 208 ? -13.653 15.209 -3.170 1.00 75.17 565 GLY E N 1
ATOM 3645 C CA . GLY E 3 208 ? -12.861 14.746 -4.292 1.00 75.17 565 GLY E CA 1
ATOM 3646 C C . GLY E 3 208 ? -13.421 13.556 -5.043 1.00 76.28 565 GLY E C 1
ATOM 3647 O O . GLY E 3 208 ? -12.877 13.208 -6.105 1.00 72.94 565 GLY E O 1
ATOM 3648 N N . LYS E 3 209 ? -14.481 12.920 -4.531 1.00 67.49 566 LYS E N 1
ATOM 3649 C CA . LYS E 3 209 ? -15.061 11.760 -5.198 1.00 53.88 566 LYS E CA 1
ATOM 3650 C C . LYS E 3 209 ? -15.525 12.143 -6.595 1.00 60.69 566 LYS E C 1
ATOM 3651 O O . LYS E 3 209 ? -16.036 13.244 -6.821 1.00 60.06 566 LYS E O 1
ATOM 3653 N N . SER E 3 210 ? -15.320 11.234 -7.539 1.00 58.64 567 SER E N 1
ATOM 3654 C CA . SER E 3 210 ? -15.672 11.449 -8.931 1.00 65.36 567 SER E CA 1
ATOM 3655 C C . SER E 3 210 ? -16.840 10.551 -9.314 1.00 54.18 567 SER E C 1
ATOM 3656 O O . SER E 3 210 ? -16.996 9.450 -8.784 1.00 50.42 567 SER E O 1
ATOM 3659 N N . PHE E 3 211 ? -17.655 11.025 -10.251 1.00 53.05 568 PHE E N 1
ATOM 3660 C CA . PHE E 3 211 ? -18.814 10.271 -10.703 1.00 53.68 568 PHE E CA 1
ATOM 3661 C C . PHE E 3 211 ? -18.918 10.360 -12.216 1.00 53.77 568 PHE E C 1
ATOM 3662 O O . PHE E 3 211 ? -18.355 11.255 -12.850 1.00 46.47 568 PHE E O 1
ATOM 3670 N N . THR E 3 212 ? -19.670 9.417 -12.780 1.00 51.92 569 THR E N 1
ATOM 3671 C CA . THR E 3 212 ? -19.824 9.267 -14.219 1.00 46.13 569 THR E CA 1
ATOM 3672 C C . THR E 3 212 ? -20.796 10.263 -14.831 1.00 49.84 569 THR E C 1
ATOM 3673 O O . THR E 3 212 ? -20.839 10.375 -16.065 1.00 47.43 569 THR E O 1
ATOM 3677 N N . CYS E 3 213 ? -21.590 10.953 -14.016 1.00 44.85 570 CYS E N 1
ATOM 3678 C CA . CYS E 3 213 ? -22.675 11.782 -14.522 1.00 41.60 570 CYS E CA 1
ATOM 3679 C C . CYS E 3 213 ? -23.084 12.789 -13.455 1.00 42.81 570 CYS E C 1
ATOM 3680 O O . CYS E 3 213 ? -22.772 12.638 -12.273 1.00 39.13 570 CYS E O 1
ATOM 3683 N N . THR E 3 214 ? -23.848 13.793 -13.895 1.00 40.58 571 THR E N 1
ATOM 3684 C CA . THR E 3 214 ? -24.228 14.903 -13.028 1.00 43.26 571 THR E CA 1
ATOM 3685 C C . THR E 3 214 ? -25.204 14.472 -11.936 1.00 42.44 571 THR E C 1
ATOM 3686 O O . THR E 3 214 ? -25.128 14.968 -10.805 1.00 41.99 571 THR E O 1
ATOM 3690 N N . THR E 3 215 ? -26.154 13.581 -12.252 1.00 36.91 572 THR E N 1
ATOM 3691 C CA . THR E 3 215 ? -27.162 13.253 -11.238 1.00 37.98 572 THR E CA 1
ATOM 3692 C C . THR E 3 215 ? -26.553 12.528 -10.044 1.00 31.71 572 THR E C 1
ATOM 3693 O O . THR E 3 215 ? -26.935 12.796 -8.899 1.00 40.80 572 THR E O 1
ATOM 3697 N N . GLU E 3 216 ? -25.579 11.639 -10.275 1.00 39.94 573 GLU E N 1
ATOM 3698 C CA . GLU E 3 216 ? -24.954 10.949 -9.147 1.00 35.14 573 GLU E CA 1
ATOM 3699 C C . GLU E 3 216 ? -24.119 11.924 -8.328 1.00 45.59 573 GLU E C 1
ATOM 3700 O O . GLU E 3 216 ? -24.133 11.874 -7.089 1.00 36.88 573 GLU E O 1
ATOM 3706 N N . LEU E 3 217 ? -23.429 12.861 -8.995 1.00 46.38 574 LEU E N 1
ATOM 3707 C CA . LEU E 3 217 ? -22.692 13.883 -8.248 1.00 48.55 574 LEU E CA 1
ATOM 3708 C C . LEU E 3 217 ? -23.644 14.748 -7.431 1.00 47.84 574 LEU E C 1
ATOM 3709 O O . LEU E 3 217 ? -23.394 15.013 -6.248 1.00 49.56 574 LEU E O 1
ATOM 3714 N N . PHE E 3 218 ? -24.760 15.167 -8.038 1.00 42.23 575 PHE E N 1
ATOM 3715 C CA . PHE E 3 218 ? -25.684 16.072 -7.363 1.00 41.13 575 PHE E CA 1
ATOM 3716 C C . PHE E 3 218 ? -26.252 15.454 -6.079 1.00 39.86 575 PHE E C 1
ATOM 3717 O O . PHE E 3 218 ? -26.230 16.079 -5.013 1.00 48.09 575 PHE E O 1
ATOM 3725 N N . ARG E 3 219 ? -26.778 14.231 -6.160 1.00 37.94 576 ARG E N 1
ATOM 3726 C CA . ARG E 3 219 ? -27.329 13.618 -4.954 1.00 41.09 576 ARG E CA 1
ATOM 3727 C C . ARG E 3 219 ? -26.236 13.390 -3.915 1.00 45.25 576 ARG E C 1
ATOM 3728 O O . ARG E 3 219 ? -26.457 13.597 -2.716 1.00 41.22 576 ARG E O 1
ATOM 3736 N N . HIS E 3 220 ? -25.044 12.981 -4.355 1.00 43.09 577 HIS E N 1
ATOM 3737 C CA . HIS E 3 220 ? -23.938 12.800 -3.422 1.00 44.10 577 HIS E CA 1
ATOM 3738 C C . HIS E 3 220 ? -23.696 14.057 -2.598 1.00 49.02 577 HIS E C 1
ATOM 3739 O O . HIS E 3 220 ? -23.517 13.979 -1.378 1.00 37.62 577 HIS E O 1
ATOM 3746 N N . GLN E 3 221 ? -23.703 15.230 -3.247 1.00 38.50 578 GLN E N 1
ATOM 3747 C CA . GLN E 3 221 ? -23.353 16.474 -2.557 1.00 46.36 578 GLN E CA 1
ATOM 3748 C C . GLN E 3 221 ? -24.304 16.790 -1.411 1.00 45.92 578 GLN E C 1
ATOM 3749 O O . GLN E 3 221 ? -23.927 17.513 -0.480 1.00 43.32 578 GLN E O 1
ATOM 3755 N N . LYS E 3 222 ? -25.531 16.272 -1.459 1.00 51.28 579 LYS E N 1
ATOM 3756 C CA . LYS E 3 222 ? -26.471 16.530 -0.374 1.00 47.09 579 LYS E CA 1
ATOM 3757 C C . LYS E 3 222 ? -25.924 16.065 0.975 1.00 47.16 579 LYS E C 1
ATOM 3758 O O . LYS E 3 222 ? -26.246 16.658 2.013 1.00 48.88 579 LYS E O 1
ATOM 3764 N N . VAL E 3 223 ? -25.063 15.043 0.985 1.00 42.68 580 VAL E N 1
ATOM 3765 C CA . VAL E 3 223 ? -24.465 14.604 2.251 1.00 46.40 580 VAL E CA 1
ATOM 3766 C C . VAL E 3 223 ? -23.653 15.727 2.890 1.00 48.00 580 VAL E C 1
ATOM 3767 O O . VAL E 3 223 ? -23.680 15.913 4.111 1.00 61.71 580 VAL E O 1
ATOM 3771 N N . HIS E 3 224 ? -22.921 16.497 2.079 1.00 66.43 581 HIS E N 1
ATOM 3772 C CA . HIS E 3 224 ? -22.169 17.630 2.618 1.00 63.07 581 HIS E CA 1
ATOM 3773 C C . HIS E 3 224 ? -23.076 18.816 2.937 1.00 61.34 581 HIS E C 1
ATOM 3774 O O . HIS E 3 224 ? -22.751 19.621 3.815 1.00 62.22 581 HIS E O 1
ATOM 3781 N N . THR E 3 225 ? -24.198 18.948 2.227 1.00 64.84 582 THR E N 1
ATOM 3782 C CA . THR E 3 225 ? -25.024 20.146 2.284 1.00 67.38 582 THR E CA 1
ATOM 3783 C C . THR E 3 225 ? -26.030 20.141 3.428 1.00 81.78 582 THR E C 1
ATOM 3784 O O . THR E 3 225 ? -26.548 21.208 3.778 1.00 88.21 582 THR E O 1
ATOM 3786 N N . GLY E 3 226 ? -26.318 18.980 4.016 1.00 81.01 583 GLY E N 1
ATOM 3787 C CA . GLY E 3 226 ? -27.377 18.876 5.002 1.00 82.43 583 GLY E CA 1
ATOM 3788 C C . GLY E 3 226 ? -28.780 18.993 4.444 1.00 90.82 583 GLY E C 1
ATOM 3789 O O . GLY E 3 226 ? -29.728 19.169 5.216 1.00 96.47 583 GLY E O 1
ATOM 3790 N N . ASP E 3 227 ? -28.940 18.895 3.125 1.00 86.33 584 ASP E N 1
ATOM 3791 C CA . ASP E 3 227 ? -30.219 19.109 2.444 1.00 85.40 584 ASP E CA 1
ATOM 3792 C C . ASP E 3 227 ? -31.046 17.834 2.532 1.00 78.05 584 ASP E C 1
ATOM 3793 O O . ASP E 3 227 ? -30.956 16.948 1.682 1.00 83.99 584 ASP E O 1
ATOM 3798 N N . ARG E 3 228 ? -31.881 17.744 3.565 1.00 69.42 585 ARG E N 1
ATOM 3799 C CA . ARG E 3 228 ? -32.703 16.560 3.810 1.00 71.12 585 ARG E CA 1
ATOM 3800 C C . ARG E 3 228 ? -34.179 16.947 3.799 1.00 66.22 585 ARG E C 1
ATOM 3801 O O . ARG E 3 228 ? -34.771 17.222 4.855 1.00 62.83 585 ARG E O 1
ATOM 3809 N N . PRO E 3 229 ? -34.825 16.947 2.613 1.00 60.63 586 PRO E N 1
ATOM 3810 C CA . PRO E 3 229 ? -36.175 17.523 2.479 1.00 66.62 586 PRO E CA 1
ATOM 3811 C C . PRO E 3 229 ? -37.317 16.682 3.041 1.00 70.62 586 PRO E C 1
ATOM 3812 O O . PRO E 3 229 ? -38.331 17.243 3.466 1.00 81.14 586 PRO E O 1
ATOM 3816 N N . HIS E 3 230 ? -37.204 15.367 2.987 1.00 59.52 587 HIS E N 1
ATOM 3817 C CA . HIS E 3 230 ? -38.270 14.512 3.462 1.00 61.15 587 HIS E CA 1
ATOM 3818 C C . HIS E 3 230 ? -38.242 14.318 4.956 1.00 69.43 587 HIS E C 1
ATOM 3819 O O . HIS E 3 230 ? -37.369 13.668 5.481 1.00 78.38 587 HIS E O 1
ATOM 3826 N N . LYS E 3 231 ? -39.240 14.855 5.628 1.00 61.15 588 LYS E N 1
ATOM 3827 C CA . LYS E 3 231 ? -39.290 14.810 7.081 1.00 68.13 588 LYS E CA 1
ATOM 3828 C C . LYS E 3 231 ? -40.453 13.935 7.548 1.00 71.27 588 LYS E C 1
ATOM 3829 O O . LYS E 3 231 ? -41.522 13.905 6.931 1.00 63.71 588 LYS E O 1
ATOM 3831 N N . CYS E 3 232 ? -40.231 13.207 8.640 1.00 70.20 589 CYS E N 1
ATOM 3832 C CA . CYS E 3 232 ? -41.217 12.262 9.156 1.00 80.27 589 CYS E CA 1
ATOM 3833 C C . CYS E 3 232 ? -42.174 12.996 10.086 1.00 90.21 589 CYS E C 1
ATOM 3834 O O . CYS E 3 232 ? -41.784 13.429 11.177 1.00 92.88 589 CYS E O 1
ATOM 3837 N N . LYS E 3 233 ? -43.437 13.107 9.665 1.00 89.64 590 LYS E N 1
ATOM 3838 C CA . LYS E 3 233 ? -44.429 13.814 10.461 1.00 85.47 590 LYS E CA 1
ATOM 3839 C C . LYS E 3 233 ? -44.548 13.248 11.871 1.00 84.61 590 LYS E C 1
ATOM 3840 O O . LYS E 3 233 ? -44.925 13.987 12.785 1.00 90.91 590 LYS E O 1
ATOM 3842 N N . GLU E 3 234 ? -44.196 11.970 12.074 1.00 87.26 591 GLU E N 1
ATOM 3843 C CA . GLU E 3 234 ? -44.368 11.321 13.374 1.00 76.97 591 GLU E CA 1
ATOM 3844 C C . GLU E 3 234 ? -43.228 11.643 14.337 1.00 92.40 591 GLU E C 1
ATOM 3845 O O . GLU E 3 234 ? -43.469 12.054 15.478 1.00 103.22 591 GLU E O 1
ATOM 3851 N N . CYS E 3 235 ? -41.981 11.436 13.913 1.00 89.66 592 CYS E N 1
ATOM 3852 C CA . CYS E 3 235 ? -40.844 11.622 14.803 1.00 86.10 592 CYS E CA 1
ATOM 3853 C C . CYS E 3 235 ? -39.905 12.737 14.370 1.00 85.17 592 CYS E C 1
ATOM 3854 O O . CYS E 3 235 ? -38.951 13.029 15.103 1.00 91.11 592 CYS E O 1
ATOM 3857 N N . GLY E 3 236 ? -40.131 13.356 13.208 1.00 75.06 593 GLY E N 1
ATOM 3858 C CA . GLY E 3 236 ? -39.394 14.537 12.807 1.00 74.95 593 GLY E CA 1
ATOM 3859 C C . GLY E 3 236 ? -38.077 14.293 12.099 1.00 84.64 593 GLY E C 1
ATOM 3860 O O . GLY E 3 236 ? -37.414 15.264 11.711 1.00 78.49 593 GLY E O 1
ATOM 3861 N N . LYS E 3 237 ? -37.674 13.038 11.920 1.00 85.98 594 LYS E N 1
ATOM 3862 C CA . LYS E 3 237 ? -36.401 12.739 11.278 1.00 74.60 594 LYS E CA 1
ATOM 3863 C C . LYS E 3 237 ? -36.470 13.051 9.791 1.00 70.38 594 LYS E C 1
ATOM 3864 O O . LYS E 3 237 ? -37.489 12.812 9.133 1.00 64.50 594 LYS E O 1
ATOM 3870 N N . ALA E 3 238 ? -35.383 13.595 9.257 1.00 68.30 595 ALA E N 1
ATOM 3871 C CA . ALA E 3 238 ? -35.331 13.971 7.854 1.00 64.21 595 ALA E CA 1
ATOM 3872 C C . ALA E 3 238 ? -34.403 13.039 7.088 1.00 61.44 595 ALA E C 1
ATOM 3873 O O . ALA E 3 238 ? -33.508 12.404 7.654 1.00 61.73 595 ALA E O 1
ATOM 3875 N N . PHE E 3 239 ? -34.625 12.981 5.779 1.00 51.75 596 PHE E N 1
ATOM 3876 C CA . PHE E 3 239 ? -33.877 12.108 4.891 1.00 54.69 596 PHE E CA 1
ATOM 3877 C C . PHE E 3 239 ? -33.584 12.827 3.585 1.00 63.52 596 PHE E C 1
ATOM 3878 O O . PHE E 3 239 ? -34.251 13.796 3.225 1.00 62.34 596 PHE E O 1
ATOM 3886 N N . ILE E 3 240 ? -32.586 12.314 2.866 1.00 57.69 597 ILE E N 1
ATOM 3887 C CA . ILE E 3 240 ? -32.295 12.834 1.538 1.00 52.06 597 ILE E CA 1
ATOM 3888 C C . ILE E 3 240 ? -33.352 12.381 0.537 1.00 56.01 597 ILE E C 1
ATOM 3889 O O . ILE E 3 240 ? -33.724 13.132 -0.376 1.00 56.91 597 ILE E O 1
ATOM 3894 N N . ARG E 3 241 ? -33.869 11.168 0.681 1.00 48.50 598 ARG E N 1
ATOM 3895 C CA . ARG E 3 241 ? -34.680 10.586 -0.374 1.00 46.71 598 ARG E CA 1
ATOM 3896 C C . ARG E 3 241 ? -36.069 10.200 0.109 1.00 47.45 598 ARG E C 1
ATOM 3897 O O . ARG E 3 241 ? -36.275 9.831 1.272 1.00 44.95 598 ARG E O 1
ATOM 3905 N N . ARG E 3 242 ? -37.014 10.276 -0.831 1.00 54.87 599 ARG E N 1
ATOM 3906 C CA . ARG E 3 242 ? -38.398 9.916 -0.554 1.00 57.73 599 ARG E CA 1
ATOM 3907 C C . ARG E 3 242 ? -38.514 8.466 -0.116 1.00 52.72 599 ARG E C 1
ATOM 3908 O O . ARG E 3 242 ? -39.355 8.127 0.719 1.00 53.76 599 ARG E O 1
ATOM 3916 N N . SER E 3 243 ? -37.689 7.590 -0.673 1.00 44.80 600 SER E N 1
ATOM 3917 C CA . SER E 3 243 ? -37.883 6.180 -0.393 1.00 53.49 600 SER E CA 1
ATOM 3918 C C . SER E 3 243 ? -37.234 5.741 0.914 1.00 53.72 600 SER E C 1
ATOM 3919 O O . SER E 3 243 ? -37.558 4.654 1.405 1.00 60.70 600 SER E O 1
ATOM 3922 N N . GLU E 3 244 ? -36.314 6.529 1.483 1.00 54.83 601 GLU E N 1
ATOM 3923 C CA . GLU E 3 244 ? -35.879 6.239 2.850 1.00 51.80 601 GLU E CA 1
ATOM 3924 C C . GLU E 3 244 ? -36.997 6.535 3.831 1.00 60.65 601 GLU E C 1
ATOM 3925 O O . GLU E 3 244 ? -37.280 5.734 4.736 1.00 60.03 601 GLU E O 1
ATOM 3931 N N . LEU E 3 245 ? -37.636 7.696 3.675 1.00 56.93 602 LEU E N 1
ATOM 3932 C CA . LEU E 3 245 ? -38.783 8.006 4.517 1.00 66.09 602 LEU E CA 1
ATOM 3933 C C . LEU E 3 245 ? -39.857 6.934 4.368 1.00 67.81 602 LEU E C 1
ATOM 3934 O O . LEU E 3 245 ? -40.377 6.417 5.363 1.00 65.13 602 LEU E O 1
ATOM 3939 N N . THR E 3 246 ? -40.168 6.560 3.123 1.00 61.70 603 THR E N 1
ATOM 3940 C CA . THR E 3 246 ? -41.061 5.434 2.856 1.00 63.23 603 THR E CA 1
ATOM 3941 C C . THR E 3 246 ? -40.666 4.197 3.656 1.00 67.25 603 THR E C 1
ATOM 3942 O O . THR E 3 246 ? -41.511 3.573 4.304 1.00 71.19 603 THR E O 1
ATOM 3946 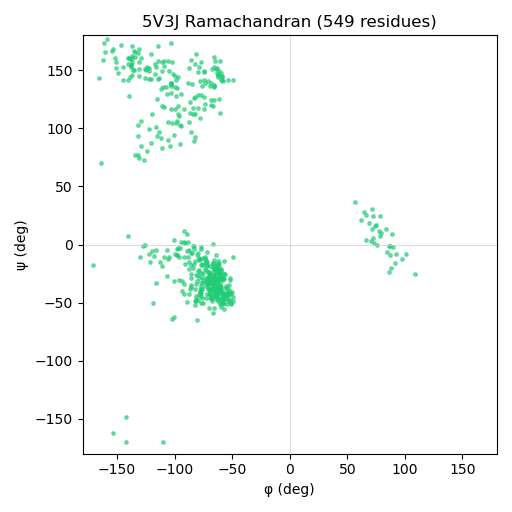N N . HIS E 3 247 ? -39.387 3.875 3.701 1.00 64.62 604 HIS E N 1
ATOM 3947 C CA . HIS E 3 247 ? -38.977 2.712 4.452 1.00 65.94 604 HIS E CA 1
ATOM 3948 C C . HIS E 3 247 ? -39.022 3.025 5.914 1.00 66.48 604 HIS E C 1
ATOM 3949 O O . HIS E 3 247 ? -39.218 2.145 6.717 1.00 60.80 604 HIS E O 1
ATOM 3956 N N . HIS E 3 248 ? -38.789 4.275 6.262 1.00 65.60 605 HIS E N 1
ATOM 3957 C CA . HIS E 3 248 ? -38.855 4.670 7.665 1.00 69.24 605 HIS E CA 1
ATOM 3958 C C . HIS E 3 248 ? -40.283 4.572 8.202 1.00 72.26 605 HIS E C 1
ATOM 3959 O O . HIS E 3 248 ? -40.493 4.126 9.336 1.00 70.30 605 HIS E O 1
ATOM 3966 N N . GLU E 3 249 ? -41.240 4.976 7.388 1.00 73.32 606 GLU E N 1
ATOM 3967 C CA . GLU E 3 249 ? -42.635 4.896 7.746 1.00 81.51 606 GLU E CA 1
ATOM 3968 C C . GLU E 3 249 ? -42.994 3.489 8.129 1.00 87.77 606 GLU E C 1
ATOM 3969 O O . GLU E 3 249 ? -43.904 3.290 8.909 1.00 93.74 606 GLU E O 1
ATOM 3975 N N . ARG E 3 250 ? -42.378 2.531 7.450 1.00 86.60 607 ARG E N 1
ATOM 3976 C CA . ARG E 3 250 ? -42.553 1.103 7.690 1.00 90.68 607 ARG E CA 1
ATOM 3977 C C . ARG E 3 250 ? -42.007 0.684 9.034 1.00 95.72 607 ARG E C 1
ATOM 3978 O O . ARG E 3 250 ? -42.507 -0.202 9.677 1.00 97.76 607 ARG E O 1
ATOM 3980 N N . SER E 3 251 ? -40.931 1.327 9.420 1.00 93.53 608 SER E N 1
ATOM 3981 C CA . SER E 3 251 ? -40.246 1.054 10.648 1.00 89.38 608 SER E CA 1
ATOM 3982 C C . SER E 3 251 ? -41.177 1.306 11.826 1.00 95.36 608 SER E C 1
ATOM 3983 O O . SER E 3 251 ? -40.954 0.823 12.932 1.00 96.58 608 SER E O 1
ATOM 3986 N N . HIS E 3 252 ? -42.162 2.151 11.609 1.00 92.61 609 HIS E N 1
ATOM 3987 C CA . HIS E 3 252 ? -43.111 2.522 12.655 1.00 91.58 609 HIS E CA 1
ATOM 3988 C C . HIS E 3 252 ? -44.141 1.418 12.870 1.00 89.23 609 HIS E C 1
ATOM 3989 O O . HIS E 3 252 ? -44.463 1.074 14.011 1.00 89.14 609 HIS E O 1
ATOM 3996 N N . SER E 3 253 ? -44.669 0.852 11.785 1.00 90.37 610 SER E N 1
ATOM 3997 C CA . SER E 3 253 ? -45.602 -0.262 11.879 1.00 92.04 610 SER E CA 1
ATOM 3998 C C . SER E 3 253 ? -44.911 -1.586 12.163 1.00 83.94 610 SER E C 1
ATOM 3999 O O . SER E 3 253 ? -45.589 -2.567 12.488 1.00 94.27 610 SER E O 1
ATOM 4002 N N . GLY E 3 254 ? -43.589 -1.643 12.047 1.00 75.28 611 GLY E N 1
ATOM 4003 C CA . GLY E 3 254 ? -42.887 -2.896 12.208 1.00 78.14 611 GLY E CA 1
ATOM 4004 C C . GLY E 3 254 ? -43.129 -3.905 11.111 1.00 82.42 611 GLY E C 1
ATOM 4005 O O . GLY E 3 254 ? -42.875 -5.095 11.314 1.00 86.19 611 GLY E O 1
ATOM 4006 N N . GLU E 3 255 ? -43.612 -3.472 9.947 1.00 79.34 612 GLU E N 1
ATOM 4007 C CA . GLU E 3 255 ? -43.899 -4.396 8.854 1.00 79.44 612 GLU E CA 1
ATOM 4008 C C . GLU E 3 255 ? -42.593 -4.776 8.161 1.00 76.88 612 GLU E C 1
ATOM 4009 O O . GLU E 3 255 ? -41.980 -3.947 7.479 1.00 80.14 612 GLU E O 1
ATOM 4011 N N . LYS E 3 256 ? -42.154 -6.029 8.352 1.00 64.84 613 LYS E N 1
ATOM 4012 C CA . LYS E 3 256 ? -41.042 -6.619 7.608 1.00 61.13 613 LYS E CA 1
ATOM 4013 C C . LYS E 3 256 ? -41.596 -7.415 6.430 1.00 62.07 613 LYS E C 1
ATOM 4014 O O . LYS E 3 256 ? -41.789 -8.633 6.543 1.00 56.45 613 LYS E O 1
ATOM 4020 N N . PRO E 3 257 ? -41.845 -6.768 5.284 1.00 67.29 614 PRO E N 1
ATOM 4021 C CA . PRO E 3 257 ? -42.596 -7.419 4.196 1.00 64.44 614 PRO E CA 1
ATOM 4022 C C . PRO E 3 257 ? -41.789 -8.415 3.379 1.00 71.10 614 PRO E C 1
ATOM 4023 O O . PRO E 3 257 ? -42.363 -9.061 2.488 1.00 68.24 614 PRO E O 1
ATOM 4027 N N . TYR E 3 258 ? -40.491 -8.554 3.646 1.00 60.53 615 TYR E N 1
ATOM 4028 C CA . TYR E 3 258 ? -39.612 -9.458 2.917 1.00 61.64 615 TYR E CA 1
ATOM 4029 C C . TYR E 3 258 ? -39.221 -10.594 3.848 1.00 64.47 615 TYR E C 1
ATOM 4030 O O . TYR E 3 258 ? -38.609 -10.350 4.892 1.00 72.57 615 TYR E O 1
ATOM 4039 N N . GLU E 3 259 ? -39.574 -11.826 3.479 1.00 56.09 616 GLU E N 1
ATOM 4040 C CA . GLU E 3 259 ? -39.177 -12.999 4.246 1.00 57.34 616 GLU E CA 1
ATOM 4041 C C . GLU E 3 259 ? -38.357 -13.945 3.372 1.00 61.99 616 GLU E C 1
ATOM 4042 O O . GLU E 3 259 ? -38.610 -14.081 2.168 1.00 52.15 616 GLU E O 1
ATOM 4048 N N . CYS E 3 260 ? -37.347 -14.565 3.984 1.00 60.65 617 CYS E N 1
ATOM 4049 C CA . CYS E 3 260 ? -36.520 -15.542 3.291 1.00 49.43 617 CYS E CA 1
ATOM 4050 C C . CYS E 3 260 ? -37.290 -16.843 3.118 1.00 57.52 617 CYS E C 1
ATOM 4051 O O . CYS E 3 260 ? -37.812 -17.401 4.089 1.00 49.35 617 CYS E O 1
ATOM 4054 N N . LYS E 3 261 ? -37.358 -17.329 1.874 1.00 63.84 618 LYS E N 1
ATOM 4055 C CA . LYS E 3 261 ? -38.069 -18.577 1.612 1.00 65.22 618 LYS E CA 1
ATOM 4056 C C . LYS E 3 261 ? -37.391 -19.756 2.290 1.00 60.93 618 LYS E C 1
ATOM 4057 O O . LYS E 3 261 ? -38.072 -20.698 2.710 1.00 53.58 618 LYS E O 1
ATOM 4059 N N . GLU E 3 262 ? -36.061 -19.712 2.432 1.00 60.41 619 GLU E N 1
ATOM 4060 C CA . GLU E 3 262 ? -35.326 -20.874 2.921 1.00 61.89 619 GLU E CA 1
ATOM 4061 C C . GLU E 3 262 ? -35.364 -20.989 4.443 1.00 56.08 619 GLU E C 1
ATOM 4062 O O . GLU E 3 262 ? -35.553 -22.090 4.964 1.00 51.60 619 GLU E O 1
ATOM 4068 N N . CYS E 3 263 ? -35.161 -19.903 5.195 1.00 57.24 620 CYS E N 1
ATOM 4069 C CA . CYS E 3 263 ? -35.121 -20.073 6.640 1.00 57.23 620 CYS E CA 1
ATOM 4070 C C . CYS E 3 263 ? -36.181 -19.294 7.389 1.00 59.46 620 CYS E C 1
ATOM 4071 O O . CYS E 3 263 ? -36.242 -19.429 8.615 1.00 53.82 620 CYS E O 1
ATOM 4074 N N . GLY E 3 264 ? -36.971 -18.454 6.714 1.00 55.75 621 GLY E N 1
ATOM 4075 C CA . GLY E 3 264 ? -38.106 -17.796 7.321 1.00 49.38 621 GLY E CA 1
ATOM 4076 C C . GLY E 3 264 ? -37.832 -16.450 7.965 1.00 61.75 621 GLY E C 1
ATOM 4077 O O . GLY E 3 264 ? -38.776 -15.826 8.470 1.00 65.45 621 GLY E O 1
ATOM 4078 N N . LYS E 3 265 ? -36.582 -15.988 7.976 1.00 50.11 622 LYS E N 1
ATOM 4079 C CA . LYS E 3 265 ? -36.265 -14.682 8.538 1.00 57.10 622 LYS E CA 1
ATOM 4080 C C . LYS E 3 265 ? -36.905 -13.580 7.709 1.00 61.70 622 LYS E C 1
ATOM 4081 O O . LYS E 3 265 ? -37.137 -13.741 6.509 1.00 60.86 622 LYS E O 1
ATOM 4087 N N . THR E 3 266 ? -37.183 -12.444 8.360 1.00 53.02 623 THR E N 1
ATOM 4088 C CA . THR E 3 266 ? -37.875 -11.324 7.733 1.00 59.52 623 THR E CA 1
ATOM 4089 C C . THR E 3 266 ? -37.052 -10.043 7.835 1.00 56.09 623 THR E C 1
ATOM 4090 O O . THR E 3 266 ? -36.269 -9.857 8.772 1.00 61.48 623 THR E O 1
ATOM 4094 N N . PHE E 3 267 ? -37.260 -9.149 6.868 1.00 53.22 624 PHE E N 1
ATOM 4095 C CA . PHE E 3 267 ? -36.424 -7.970 6.679 1.00 60.15 624 PHE E CA 1
ATOM 4096 C C . PHE E 3 267 ? -37.295 -6.782 6.298 1.00 64.68 624 PHE E C 1
ATOM 4097 O O . PHE E 3 267 ? -38.384 -6.938 5.741 1.00 55.20 624 PHE E O 1
ATOM 4105 N N . GLY E 3 268 ? -36.782 -5.586 6.587 1.00 71.07 625 GLY E N 1
ATOM 4106 C CA . GLY E 3 268 ? -37.485 -4.351 6.298 1.00 72.68 625 GLY E CA 1
ATOM 4107 C C . GLY E 3 268 ? -37.339 -3.875 4.867 1.00 65.76 625 GLY E C 1
ATOM 4108 O O . GLY E 3 268 ? -38.301 -3.364 4.286 1.00 68.00 625 GLY E O 1
ATOM 4109 N N . ARG E 3 269 ? -36.153 -4.027 4.282 1.00 55.64 626 ARG E N 1
ATOM 4110 C CA . ARG E 3 269 ? -35.915 -3.606 2.905 1.00 67.53 626 ARG E CA 1
ATOM 4111 C C . ARG E 3 269 ? -35.384 -4.764 2.077 1.00 61.86 626 ARG E C 1
ATOM 4112 O O . ARG E 3 269 ? -34.660 -5.629 2.577 1.00 54.93 626 ARG E O 1
ATOM 4120 N N . GLY E 3 270 ? -35.707 -4.730 0.786 1.00 47.90 627 GLY E N 1
ATOM 4121 C CA . GLY E 3 270 ? -35.371 -5.835 -0.088 1.00 43.19 627 GLY E CA 1
ATOM 4122 C C . GLY E 3 270 ? -33.891 -6.061 -0.260 1.00 48.63 627 GLY E C 1
ATOM 4123 O O . GLY E 3 270 ? -33.482 -7.180 -0.588 1.00 53.85 627 GLY E O 1
ATOM 4124 N N . SER E 3 271 ? -33.071 -5.035 -0.043 1.00 49.57 628 SER E N 1
ATOM 4125 C CA . SER E 3 271 ? -31.639 -5.256 -0.183 1.00 56.54 628 SER E CA 1
ATOM 4126 C C . SER E 3 271 ? -31.030 -5.954 1.031 1.00 53.71 628 SER E C 1
ATOM 4127 O O . SER E 3 271 ? -29.975 -6.577 0.891 1.00 49.03 628 SER E O 1
ATOM 4130 N N . GLU E 3 272 ? -31.665 -5.899 2.210 1.00 48.62 629 GLU E N 1
ATOM 4131 C CA . GLU E 3 272 ? -31.216 -6.776 3.296 1.00 53.69 629 GLU E CA 1
ATOM 4132 C C . GLU E 3 272 ? -31.602 -8.219 3.029 1.00 46.88 629 GLU E C 1
ATOM 4133 O O . GLU E 3 272 ? -30.782 -9.122 3.218 1.00 50.28 629 GLU E O 1
ATOM 4139 N N . LEU E 3 273 ? -32.851 -8.463 2.609 1.00 42.00 630 LEU E N 1
ATOM 4140 C CA . LEU E 3 273 ? -33.215 -9.819 2.214 1.00 40.19 630 LEU E CA 1
ATOM 4141 C C . LEU E 3 273 ? -32.316 -10.309 1.094 1.00 49.79 630 LEU E C 1
ATOM 4142 O O . LEU E 3 273 ? -31.841 -11.449 1.124 1.00 43.62 630 LEU E O 1
ATOM 4147 N N . SER E 3 274 ? -32.057 -9.454 0.104 1.00 40.15 631 SER E N 1
ATOM 4148 C CA . SER E 3 274 ? -31.288 -9.896 -1.051 1.00 55.48 631 SER E CA 1
ATOM 4149 C C . SER E 3 274 ? -29.865 -10.253 -0.644 1.00 51.93 631 SER E C 1
ATOM 4150 O O . SER E 3 274 ? -29.321 -11.271 -1.088 1.00 58.12 631 SER E O 1
ATOM 4153 N N . ARG E 3 275 ? -29.264 -9.439 0.224 1.00 47.72 632 ARG E N 1
ATOM 4154 C CA . ARG E 3 275 ? -27.948 -9.747 0.781 1.00 51.48 632 ARG E CA 1
ATOM 4155 C C . ARG E 3 275 ? -28.002 -11.028 1.611 1.00 47.38 632 ARG E C 1
ATOM 4156 O O . ARG E 3 275 ? -27.181 -11.936 1.436 1.00 45.60 632 ARG E O 1
ATOM 4164 N N . HIS E 3 276 ? -29.002 -11.134 2.488 1.00 42.09 633 HIS E N 1
ATOM 4165 C CA . HIS E 3 276 ? -29.180 -12.332 3.302 1.00 54.67 633 HIS E CA 1
ATOM 4166 C C . HIS E 3 276 ? -29.200 -13.609 2.464 1.00 54.37 633 HIS E C 1
ATOM 4167 O O . HIS E 3 276 ? -28.587 -14.613 2.843 1.00 47.46 633 HIS E O 1
ATOM 4174 N N . GLN E 3 277 ? -29.882 -13.588 1.315 1.00 48.48 634 GLN E N 1
ATOM 4175 C CA . GLN E 3 277 ? -30.136 -14.817 0.564 1.00 53.87 634 GLN E CA 1
ATOM 4176 C C . GLN E 3 277 ? -28.895 -15.383 -0.115 1.00 62.67 634 GLN E C 1
ATOM 4177 O O . GLN E 3 277 ? -28.911 -16.546 -0.535 1.00 68.66 634 GLN E O 1
ATOM 4183 N N . LYS E 3 278 ? -27.825 -14.607 -0.242 1.00 59.06 635 LYS E N 1
ATOM 4184 C CA . LYS E 3 278 ? -26.599 -15.179 -0.780 1.00 58.72 635 LYS E CA 1
ATOM 4185 C C . LYS E 3 278 ? -25.821 -15.990 0.255 1.00 63.85 635 LYS E C 1
ATOM 4186 O O . LYS E 3 278 ? -24.894 -16.718 -0.116 1.00 61.56 635 LYS E O 1
ATOM 4192 N N . ILE E 3 279 ? -26.186 -15.906 1.536 1.00 62.95 636 ILE E N 1
ATOM 4193 C CA . ILE E 3 279 ? -25.625 -16.832 2.517 1.00 60.28 636 ILE E CA 1
ATOM 4194 C C . ILE E 3 279 ? -26.000 -18.264 2.158 1.00 56.64 636 ILE E C 1
ATOM 4195 O O . ILE E 3 279 ? -25.172 -19.179 2.247 1.00 71.03 636 ILE E O 1
ATOM 4200 N N . HIS E 3 280 ? -27.249 -18.477 1.728 1.00 51.13 637 HIS E N 1
ATOM 4201 C CA . HIS E 3 280 ? -27.644 -19.783 1.208 1.00 59.07 637 HIS E CA 1
ATOM 4202 C C . HIS E 3 280 ? -26.903 -20.095 -0.086 1.00 74.08 637 HIS E C 1
ATOM 4203 O O . HIS E 3 280 ? -26.239 -21.133 -0.199 1.00 85.84 637 HIS E O 1
ATOM 4210 N N . THR E 3 281 ? -26.991 -19.198 -1.067 1.00 75.71 638 THR E N 1
ATOM 4211 C CA . THR E 3 281 ? -26.325 -19.377 -2.357 1.00 81.41 638 THR E CA 1
ATOM 4212 C C . THR E 3 281 ? -25.006 -18.615 -2.429 1.00 80.80 638 THR E C 1
ATOM 4213 O O . THR E 3 281 ? -23.941 -19.168 -2.166 1.00 77.00 638 THR E O 1
ATOM 4217 N N . PRO F 3 5 ? -11.557 59.591 10.698 1.00 128.38 362 PRO F N 1
ATOM 4218 C CA . PRO F 3 5 ? -12.630 59.421 11.685 1.00 131.85 362 PRO F CA 1
ATOM 4219 C C . PRO F 3 5 ? -13.116 57.970 11.812 1.00 136.97 362 PRO F C 1
ATOM 4220 O O . PRO F 3 5 ? -12.633 57.252 12.689 1.00 140.58 362 PRO F O 1
ATOM 4224 N N . HIS F 3 6 ? -14.051 57.551 10.956 1.00 134.30 363 HIS F N 1
ATOM 4225 C CA . HIS F 3 6 ? -14.587 56.190 10.963 1.00 127.52 363 HIS F CA 1
ATOM 4226 C C . HIS F 3 6 ? -14.293 55.536 9.615 1.00 125.13 363 HIS F C 1
ATOM 4227 O O . HIS F 3 6 ? -14.854 55.941 8.590 1.00 118.65 363 HIS F O 1
ATOM 4229 N N . LYS F 3 7 ? -13.428 54.520 9.621 1.00 129.19 364 LYS F N 1
ATOM 4230 C CA . LYS F 3 7 ? -12.963 53.861 8.405 1.00 131.77 364 LYS F CA 1
ATOM 4231 C C . LYS F 3 7 ? -13.740 52.572 8.160 1.00 127.95 364 LYS F C 1
ATOM 4232 O O . LYS F 3 7 ? -13.836 51.718 9.049 1.00 133.14 364 LYS F O 1
ATOM 4234 N N . CYS F 3 8 ? -14.281 52.431 6.952 1.00 116.50 365 CYS F N 1
ATOM 4235 C CA . CYS F 3 8 ? -14.962 51.199 6.582 1.00 105.28 365 CYS F CA 1
ATOM 4236 C C . CYS F 3 8 ? -13.996 50.024 6.636 1.00 110.76 365 CYS F C 1
ATOM 4237 O O . CYS F 3 8 ? -12.929 50.051 6.016 1.00 116.06 365 CYS F O 1
ATOM 4240 N N . LYS F 3 9 ? -14.369 48.993 7.389 1.00 104.32 366 LYS F N 1
ATOM 4241 C CA . LYS F 3 9 ? -13.559 47.786 7.430 1.00 101.67 366 LYS F CA 1
ATOM 4242 C C . LYS F 3 9 ? -13.497 47.143 6.048 1.00 109.33 366 LYS F C 1
ATOM 4243 O O . LYS F 3 9 ? -14.467 47.173 5.285 1.00 103.64 366 LYS F O 1
ATOM 4245 N N . GLU F 3 10 ? -12.332 46.573 5.727 1.00 120.09 367 GLU F N 1
ATOM 4246 C CA . GLU F 3 10 ? -12.066 45.900 4.452 1.00 128.00 367 GLU F CA 1
ATOM 4247 C C . GLU F 3 10 ? -11.950 46.881 3.288 1.00 131.06 367 GLU F C 1
ATOM 4248 O O . GLU F 3 10 ? -12.293 46.540 2.152 1.00 133.79 367 GLU F O 1
ATOM 4250 N N . CYS F 3 11 ? -11.475 48.101 3.568 1.00 127.41 368 CYS F N 1
ATOM 4251 C CA . CYS F 3 11 ? -11.011 49.024 2.534 1.00 121.29 368 CYS F CA 1
ATOM 4252 C C . CYS F 3 11 ? -10.321 50.235 3.157 1.00 120.96 368 CYS F C 1
ATOM 4253 O O . CYS F 3 11 ? -9.601 50.966 2.469 1.00 127.86 368 CYS F O 1
ATOM 4256 N N . GLY F 3 12 ? -10.544 50.461 4.451 1.00 112.09 369 GLY F N 1
ATOM 4257 C CA . GLY F 3 12 ? -9.812 51.483 5.179 1.00 109.03 369 GLY F CA 1
ATOM 4258 C C . GLY F 3 12 ? -10.003 52.900 4.690 1.00 107.69 369 GLY F C 1
ATOM 4259 O O . GLY F 3 12 ? -9.152 53.756 4.954 1.00 113.08 369 GLY F O 1
ATOM 4260 N N . LYS F 3 13 ? -11.089 53.178 3.975 1.00 98.39 370 LYS F N 1
ATOM 4261 C CA . LYS F 3 13 ? -11.423 54.534 3.559 1.00 100.09 370 LYS F CA 1
ATOM 4262 C C . LYS F 3 13 ? -12.380 55.133 4.581 1.00 106.00 370 LYS F C 1
ATOM 4263 O O . LYS F 3 13 ? -13.393 54.513 4.924 1.00 104.64 370 LYS F O 1
ATOM 4265 N N . ALA F 3 14 ? -12.059 56.329 5.066 1.00 112.39 371 ALA F N 1
ATOM 4266 C CA . ALA F 3 14 ? -12.749 56.914 6.206 1.00 113.52 371 ALA F CA 1
ATOM 4267 C C . ALA F 3 14 ? -13.526 58.162 5.808 1.00 111.29 371 ALA F C 1
ATOM 4268 O O . ALA F 3 14 ? -13.404 58.681 4.695 1.00 110.46 371 ALA F O 1
ATOM 4270 N N . PHE F 3 15 ? -14.334 58.637 6.753 1.00 113.37 372 PHE F N 1
ATOM 4271 C CA . PHE F 3 15 ? -15.096 59.867 6.603 1.00 124.25 372 PHE F CA 1
ATOM 4272 C C . PHE F 3 15 ? -15.612 60.295 7.970 1.00 127.65 372 PHE F C 1
ATOM 4273 O O . PHE F 3 15 ? -15.974 59.449 8.793 1.00 120.87 372 PHE F O 1
ATOM 4275 N N . HIS F 3 16 ? -15.632 61.610 8.207 1.00 134.35 373 HIS F N 1
ATOM 4276 C CA . HIS F 3 16 ? -16.274 62.124 9.412 1.00 133.51 373 HIS F CA 1
ATOM 4277 C C . HIS F 3 16 ? -17.791 62.024 9.321 1.00 132.76 373 HIS F C 1
ATOM 4278 O O . HIS F 3 16 ? -18.457 61.800 10.339 1.00 129.75 373 HIS F O 1
ATOM 4280 N N . THR F 3 17 ? -18.382 62.160 8.116 1.00 132.63 374 THR F N 1
ATOM 4281 C CA . THR F 3 17 ? -19.854 62.015 7.993 1.00 124.12 374 THR F CA 1
ATOM 4282 C C . THR F 3 17 ? -20.284 60.698 7.418 1.00 121.87 374 THR F C 1
ATOM 4283 O O . THR F 3 17 ? -19.991 60.386 6.284 1.00 119.71 374 THR F O 1
ATOM 4287 N N . PRO F 3 18 ? -21.001 59.923 8.200 1.00 124.22 375 PRO F N 1
ATOM 4288 C CA . PRO F 3 18 ? -21.531 58.661 7.664 1.00 120.63 375 PRO F CA 1
ATOM 4289 C C . PRO F 3 18 ? -22.257 58.798 6.330 1.00 123.03 375 PRO F C 1
ATOM 4290 O O . PRO F 3 18 ? -22.555 57.778 5.706 1.00 116.53 375 PRO F O 1
ATOM 4294 N N . SER F 3 19 ? -22.548 60.025 5.876 1.00 133.04 376 SER F N 1
ATOM 4295 C CA . SER F 3 19 ? -23.164 60.207 4.561 1.00 129.27 376 SER F CA 1
ATOM 4296 C C . SER F 3 19 ? -22.167 60.012 3.424 1.00 130.66 376 SER F C 1
ATOM 4297 O O . SER F 3 19 ? -22.577 59.693 2.302 1.00 122.79 376 SER F O 1
ATOM 4299 N N . GLN F 3 20 ? -20.878 60.214 3.686 1.00 138.54 377 GLN F N 1
ATOM 4300 C CA . GLN F 3 20 ? -19.813 59.801 2.784 1.00 136.02 377 GLN F CA 1
ATOM 4301 C C . GLN F 3 20 ? -19.308 58.395 3.091 1.00 137.31 377 GLN F C 1
ATOM 4302 O O . GLN F 3 20 ? -18.397 57.914 2.408 1.00 137.76 377 GLN F O 1
ATOM 4304 N N . LEU F 3 21 ? -19.887 57.727 4.093 1.00 138.19 378 LEU F N 1
ATOM 4305 C CA . LEU F 3 21 ? -19.457 56.410 4.556 1.00 130.34 378 LEU F CA 1
ATOM 4306 C C . LEU F 3 21 ? -20.542 55.353 4.417 1.00 121.86 378 LEU F C 1
ATOM 4307 O O . LEU F 3 21 ? -20.278 54.270 3.880 1.00 112.62 378 LEU F O 1
ATOM 4312 N N . SER F 3 22 ? -21.758 55.618 4.907 1.00 122.18 379 SER F N 1
ATOM 4313 C CA . SER F 3 22 ? -22.860 54.694 4.653 1.00 111.81 379 SER F CA 1
ATOM 4314 C C . SER F 3 22 ? -23.171 54.626 3.165 1.00 115.67 379 SER F C 1
ATOM 4315 O O . SER F 3 22 ? -23.393 53.539 2.619 1.00 97.85 379 SER F O 1
ATOM 4317 N N . HIS F 3 23 ? -23.179 55.782 2.488 1.00 135.95 380 HIS F N 1
ATOM 4318 C CA . HIS F 3 23 ? -23.248 55.797 1.029 1.00 141.76 380 HIS F CA 1
ATOM 4319 C C . HIS F 3 23 ? -22.017 55.157 0.401 1.00 138.49 380 HIS F C 1
ATOM 4320 O O . HIS F 3 23 ? -22.056 54.781 -0.777 1.00 140.76 380 HIS F O 1
ATOM 4322 N N . HIS F 3 24 ? -20.924 55.029 1.156 1.00 130.03 381 HIS F N 1
ATOM 4323 C CA . HIS F 3 24 ? -19.801 54.203 0.733 1.00 117.90 381 HIS F CA 1
ATOM 4324 C C . HIS F 3 24 ? -19.974 52.747 1.151 1.00 107.81 381 HIS F C 1
ATOM 4325 O O . HIS F 3 24 ? -19.612 51.841 0.393 1.00 105.58 381 HIS F O 1
ATOM 4332 N N . GLN F 3 25 ? -20.517 52.500 2.349 1.00 97.99 382 GLN F N 1
ATOM 4333 C CA . GLN F 3 25 ? -20.711 51.126 2.801 1.00 84.00 382 GLN F CA 1
ATOM 4334 C C . GLN F 3 25 ? -21.609 50.343 1.850 1.00 86.17 382 GLN F C 1
ATOM 4335 O O . GLN F 3 25 ? -21.455 49.123 1.713 1.00 76.81 382 GLN F O 1
ATOM 4337 N N . LYS F 3 26 ? -22.535 51.026 1.172 1.00 87.86 383 LYS F N 1
ATOM 4338 C CA . LYS F 3 26 ? -23.471 50.359 0.275 1.00 81.06 383 LYS F CA 1
ATOM 4339 C C . LYS F 3 26 ? -22.800 49.824 -0.982 1.00 82.45 383 LYS F C 1
ATOM 4340 O O . LYS F 3 26 ? -23.328 48.889 -1.593 1.00 77.49 383 LYS F O 1
ATOM 4342 N N . LEU F 3 27 ? -21.656 50.390 -1.385 1.00 87.44 384 LEU F N 1
ATOM 4343 C CA . LEU F 3 27 ? -20.952 49.884 -2.558 1.00 86.26 384 LEU F CA 1
ATOM 4344 C C . LEU F 3 27 ? -20.512 48.441 -2.389 1.00 84.62 384 LEU F C 1
ATOM 4345 O O . LEU F 3 27 ? -20.391 47.724 -3.388 1.00 78.61 384 LEU F O 1
ATOM 4350 N N . HIS F 3 28 ? -20.266 48.007 -1.149 1.00 89.92 385 HIS F N 1
ATOM 4351 C CA . HIS F 3 28 ? -19.707 46.682 -0.898 1.00 86.67 385 HIS F CA 1
ATOM 4352 C C . HIS F 3 28 ? -20.702 45.560 -1.153 1.00 73.39 385 HIS F C 1
ATOM 4353 O O . HIS F 3 28 ? -20.280 44.409 -1.300 1.00 67.75 385 HIS F O 1
ATOM 4360 N N . VAL F 3 29 ? -22.006 45.852 -1.196 1.00 67.06 386 VAL F N 1
ATOM 4361 C CA . VAL F 3 29 ? -22.974 44.763 -1.290 1.00 53.55 386 VAL F CA 1
ATOM 4362 C C . VAL F 3 29 ? -22.878 44.080 -2.649 1.00 50.96 386 VAL F C 1
ATOM 4363 O O . VAL F 3 29 ? -22.966 42.850 -2.741 1.00 48.64 386 VAL F O 1
ATOM 4367 N N . GLY F 3 30 ? -22.653 44.856 -3.719 1.00 60.17 387 GLY F N 1
ATOM 4368 C CA . GLY F 3 30 ? -22.529 44.261 -5.041 1.00 54.90 387 GLY F CA 1
ATOM 4369 C C . GLY F 3 30 ? -21.319 43.359 -5.166 1.00 53.03 387 GLY F C 1
ATOM 4370 O O . GLY F 3 30 ? -21.319 42.413 -5.957 1.00 63.74 387 GLY F O 1
ATOM 4371 N N . GLU F 3 31 ? -20.288 43.616 -4.375 1.00 50.50 388 GLU F N 1
ATOM 4372 C CA . GLU F 3 31 ? -19.108 42.767 -4.372 1.00 55.86 388 GLU F CA 1
ATOM 4373 C C . GLU F 3 31 ? -19.337 41.400 -3.720 1.00 49.64 388 GLU F C 1
ATOM 4374 O O . GLU F 3 31 ? -18.433 40.557 -3.768 1.00 45.67 388 GLU F O 1
ATOM 4380 N N . LYS F 3 32 ? -20.489 41.129 -3.111 1.00 43.00 389 LYS F N 1
ATOM 4381 C CA . LYS F 3 32 ? -20.673 39.906 -2.324 1.00 43.91 389 LYS F CA 1
ATOM 4382 C C . LYS F 3 32 ? -21.899 39.137 -2.800 1.00 41.47 389 LYS F C 1
ATOM 4383 O O . LYS F 3 32 ? -22.928 39.092 -2.117 1.00 40.44 389 LYS F O 1
ATOM 4389 N N . PRO F 3 33 ? -21.817 38.498 -3.971 1.00 42.52 390 PRO F N 1
ATOM 4390 C CA . PRO F 3 33 ? -23.022 37.891 -4.559 1.00 42.75 390 PRO F CA 1
ATOM 4391 C C . PRO F 3 33 ? -23.452 36.605 -3.882 1.00 51.85 390 PRO F C 1
ATOM 4392 O O . PRO F 3 33 ? -24.551 36.124 -4.184 1.00 39.19 390 PRO F O 1
ATOM 4396 N N . TYR F 3 34 ? -22.628 36.011 -3.002 1.00 39.27 391 TYR F N 1
ATOM 4397 C CA . TYR F 3 34 ? -22.886 34.664 -2.481 1.00 40.60 391 TYR F CA 1
ATOM 4398 C C . TYR F 3 34 ? -23.533 34.771 -1.093 1.00 45.33 391 TYR F C 1
ATOM 4399 O O . TYR F 3 34 ? -22.871 35.075 -0.097 1.00 37.24 391 TYR F O 1
ATOM 4408 N N . LYS F 3 35 ? -24.840 34.528 -1.030 1.00 40.57 392 LYS F N 1
ATOM 4409 C CA . LYS F 3 35 ? -25.626 34.806 0.163 1.00 40.00 392 LYS F CA 1
ATOM 4410 C C . LYS F 3 35 ? -26.029 33.524 0.880 1.00 43.36 392 LYS F C 1
ATOM 4411 O O . LYS F 3 35 ? -26.465 32.550 0.251 1.00 40.86 392 LYS F O 1
ATOM 4417 N N . CYS F 3 36 ? -25.879 33.543 2.204 1.00 51.06 393 CYS F N 1
ATOM 4418 C CA . CYS F 3 36 ? -26.376 32.469 3.050 1.00 38.60 393 CYS F CA 1
ATOM 4419 C C . CYS F 3 36 ? -27.893 32.445 2.980 1.00 41.90 393 CYS F C 1
ATOM 4420 O O . CYS F 3 36 ? -28.559 33.450 3.232 1.00 43.16 393 CYS F O 1
ATOM 4423 N N . GLN F 3 37 ? -28.438 31.300 2.617 1.00 43.84 394 GLN F N 1
ATOM 4424 C CA . GLN F 3 37 ? -29.874 31.178 2.591 1.00 54.71 394 GLN F CA 1
ATOM 4425 C C . GLN F 3 37 ? -30.456 30.961 3.975 1.00 62.80 394 GLN F C 1
ATOM 4426 O O . GLN F 3 37 ? -31.673 31.103 4.148 1.00 53.43 394 GLN F O 1
ATOM 4432 N N . GLU F 3 38 ? -29.622 30.656 4.967 1.00 61.13 395 GLU F N 1
ATOM 4433 C CA . GLU F 3 38 ? -30.179 30.517 6.302 1.00 64.62 395 GLU F CA 1
ATOM 4434 C C . GLU F 3 38 ? -30.246 31.842 7.054 1.00 55.85 395 GLU F C 1
ATOM 4435 O O . GLU F 3 38 ? -31.241 32.095 7.734 1.00 54.67 395 GLU F O 1
ATOM 4441 N N . CYS F 3 39 ? -29.212 32.696 6.991 1.00 58.73 396 CYS F N 1
ATOM 4442 C CA . CYS F 3 39 ? -29.287 33.948 7.732 1.00 54.28 396 CYS F CA 1
ATOM 4443 C C . CYS F 3 39 ? -29.126 35.193 6.872 1.00 46.96 396 CYS F C 1
ATOM 4444 O O . CYS F 3 39 ? -29.277 36.301 7.392 1.00 48.23 396 CYS F O 1
ATOM 4447 N N . GLY F 3 40 ? -28.783 35.060 5.606 1.00 44.93 397 GLY F N 1
ATOM 4448 C CA . GLY F 3 40 ? -28.701 36.193 4.723 1.00 52.39 397 GLY F CA 1
ATOM 4449 C C . GLY F 3 40 ? -27.307 36.775 4.532 1.00 51.75 397 GLY F C 1
ATOM 4450 O O . GLY F 3 40 ? -27.116 37.560 3.601 1.00 51.37 397 GLY F O 1
ATOM 4451 N N . LYS F 3 41 ? -26.325 36.391 5.339 1.00 42.58 398 LYS F N 1
ATOM 4452 C CA . LYS F 3 41 ? -24.960 36.947 5.249 1.00 37.47 398 LYS F CA 1
ATOM 4453 C C . LYS F 3 41 ? -24.356 36.688 3.898 1.00 35.48 398 LYS F C 1
ATOM 4454 O O . LYS F 3 41 ? -24.594 35.685 3.309 1.00 49.67 398 LYS F O 1
ATOM 4460 N N . ALA F 3 42 ? -23.533 37.596 3.432 1.00 41.41 399 ALA F N 1
ATOM 4461 C CA . ALA F 3 42 ? -23.103 37.545 2.040 1.00 33.97 399 ALA F CA 1
ATOM 4462 C C . ALA F 3 42 ? -21.592 37.673 1.950 1.00 40.47 399 ALA F C 1
ATOM 4463 O O . ALA F 3 42 ? -20.974 38.402 2.726 1.00 37.78 399 ALA F O 1
ATOM 4465 N N . PHE F 3 43 ? -21.013 36.973 0.976 1.00 35.23 400 PHE F N 1
ATOM 4466 C CA . PHE F 3 43 ? -19.580 36.771 0.858 1.00 37.72 400 PHE F CA 1
ATOM 4467 C C . PHE F 3 43 ? -19.128 36.916 -0.591 1.00 44.48 400 PHE F C 1
ATOM 4468 O O . PHE F 3 43 ? -19.921 36.726 -1.518 1.00 40.06 400 PHE F O 1
ATOM 4476 N N . PRO F 3 44 ? -17.856 37.273 -0.807 1.00 30.35 401 PRO F N 1
ATOM 4477 C CA . PRO F 3 44 ? -17.385 37.507 -2.184 1.00 31.62 401 PRO F CA 1
ATOM 4478 C C . PRO F 3 44 ? -17.208 36.234 -3.002 1.00 36.77 401 PRO F C 1
ATOM 4479 O O . PRO F 3 44 ? -17.048 36.331 -4.222 1.00 37.27 401 PRO F O 1
ATOM 4483 N N . SER F 3 45 ? -17.259 35.050 -2.396 1.00 30.12 402 SER F N 1
ATOM 4484 C CA . SER F 3 45 ? -17.017 33.815 -3.133 1.00 33.54 402 SER F CA 1
ATOM 4485 C C . SER F 3 45 ? -17.763 32.654 -2.484 1.00 42.38 402 SER F C 1
ATOM 4486 O O . SER F 3 45 ? -18.119 32.693 -1.299 1.00 38.54 402 SER F O 1
ATOM 4489 N N . ASN F 3 46 ? -17.952 31.586 -3.261 1.00 39.41 403 ASN F N 1
ATOM 4490 C CA . ASN F 3 46 ? -18.580 30.397 -2.698 1.00 40.81 403 ASN F CA 1
ATOM 4491 C C . ASN F 3 46 ? -17.704 29.774 -1.625 1.00 45.91 403 ASN F C 1
ATOM 4492 O O . ASN F 3 46 ? -18.212 29.275 -0.615 1.00 47.01 403 ASN F O 1
ATOM 4497 N N . ALA F 3 47 ? -16.381 29.791 -1.826 1.00 35.90 404 ALA F N 1
ATOM 4498 C CA . ALA F 3 47 ? -15.489 29.245 -0.811 1.00 29.90 404 ALA F CA 1
ATOM 4499 C C . ALA F 3 47 ? -15.674 29.957 0.516 1.00 30.99 404 ALA F C 1
ATOM 4500 O O . ALA F 3 47 ? -15.723 29.313 1.568 1.00 35.59 404 ALA F O 1
ATOM 4502 N N . GLN F 3 48 ? -15.791 31.285 0.497 1.00 28.06 405 GLN F N 1
ATOM 4503 C CA A GLN F 3 48 ? -15.979 31.986 1.759 0.50 33.91 405 GLN F CA 1
ATOM 4504 C CA B GLN F 3 48 ? -16.006 32.030 1.738 0.50 33.95 405 GLN F CA 1
ATOM 4505 C C . GLN F 3 48 ? -17.363 31.708 2.342 1.00 35.78 405 GLN F C 1
ATOM 4506 O O . GLN F 3 48 ? -17.505 31.589 3.563 1.00 38.53 405 GLN F O 1
ATOM 4517 N N . LEU F 3 49 ? -18.381 31.557 1.501 1.00 33.11 406 LEU F N 1
ATOM 4518 C CA . LEU F 3 49 ? -19.682 31.231 2.065 1.00 38.60 406 LEU F CA 1
ATOM 4519 C C . LEU F 3 49 ? -19.636 29.873 2.767 1.00 41.13 406 LEU F C 1
ATOM 4520 O O . LEU F 3 49 ? -20.235 29.708 3.835 1.00 42.14 406 LEU F O 1
ATOM 4525 N N . SER F 3 50 ? -18.889 28.912 2.210 1.00 33.59 407 SER F N 1
ATOM 4526 C CA . SER F 3 50 ? -18.764 27.591 2.820 1.00 44.03 407 SER F CA 1
ATOM 4527 C C . SER F 3 50 ? -18.153 27.646 4.216 1.00 43.32 407 SER F C 1
ATOM 4528 O O . SER F 3 50 ? -18.516 26.839 5.077 1.00 39.09 407 SER F O 1
ATOM 4531 N N . LEU F 3 51 ? -17.211 28.557 4.453 1.00 45.28 408 LEU F N 1
ATOM 4532 C CA . LEU F 3 51 ? -16.684 28.721 5.805 1.00 43.60 408 LEU F CA 1
ATOM 4533 C C . LEU F 3 51 ? -17.766 29.204 6.750 1.00 46.69 408 LEU F C 1
ATOM 4534 O O . LEU F 3 51 ? -17.854 28.759 7.902 1.00 40.66 408 LEU F O 1
ATOM 4539 N N . HIS F 3 52 ? -18.603 30.124 6.302 1.00 36.66 409 HIS F N 1
ATOM 4540 C CA . HIS F 3 52 ? -19.735 30.591 7.102 1.00 36.18 409 HIS F CA 1
ATOM 4541 C C . HIS F 3 52 ? -20.752 29.501 7.336 1.00 33.45 409 HIS F C 1
ATOM 4542 O O . HIS F 3 52 ? -21.268 29.369 8.387 1.00 37.91 409 HIS F O 1
ATOM 4549 N N . HIS F 3 53 ? -21.004 28.698 6.338 1.00 34.00 410 HIS F N 1
ATOM 4550 C CA . HIS F 3 53 ? -22.053 27.685 6.459 1.00 45.08 410 HIS F CA 1
ATOM 4551 C C . HIS F 3 53 ? -21.886 26.824 7.707 1.00 55.85 410 HIS F C 1
ATOM 4552 O O . HIS F 3 53 ? -22.880 26.330 8.258 1.00 47.92 410 HIS F O 1
ATOM 4559 N N . ARG F 3 54 ? -20.640 26.638 8.171 1.00 44.86 411 ARG F N 1
ATOM 4560 C CA . ARG F 3 54 ? -20.394 25.829 9.365 1.00 46.80 411 ARG F CA 1
ATOM 4561 C C . ARG F 3 54 ? -21.242 26.295 10.541 1.00 50.95 411 ARG F C 1
ATOM 4562 O O . ARG F 3 54 ? -21.702 25.477 11.337 1.00 45.76 411 ARG F O 1
ATOM 4570 N N . VAL F 3 55 ? -21.482 27.604 10.641 1.00 52.59 412 VAL F N 1
ATOM 4571 C CA . VAL F 3 55 ? -22.241 28.184 11.746 1.00 45.45 412 VAL F CA 1
ATOM 4572 C C . VAL F 3 55 ? -23.590 27.496 11.947 1.00 49.54 412 VAL F C 1
ATOM 4573 O O . VAL F 3 55 ? -24.088 27.401 13.079 1.00 55.35 412 VAL F O 1
ATOM 4577 N N . HIS F 3 56 ? -24.194 26.983 10.876 1.00 51.82 413 HIS F N 1
ATOM 4578 C CA . HIS F 3 56 ? -25.553 26.460 10.962 1.00 54.64 413 HIS F CA 1
ATOM 4579 C C . HIS F 3 56 ? -25.618 24.946 11.122 1.00 62.39 413 HIS F C 1
ATOM 4580 O O . HIS F 3 56 ? -26.705 24.420 11.384 1.00 58.94 413 HIS F O 1
ATOM 4587 N N . THR F 3 57 ? -24.499 24.230 10.996 1.00 55.92 414 THR F N 1
ATOM 4588 C CA . THR F 3 57 ? -24.541 22.791 11.247 1.00 65.46 414 THR F CA 1
ATOM 4589 C C . THR F 3 57 ? -24.448 22.497 12.746 1.00 72.75 414 THR F C 1
ATOM 4590 O O . THR F 3 57 ? -23.938 23.299 13.537 1.00 63.55 414 THR F O 1
ATOM 4594 N N . ASP F 3 58 ? -24.968 21.330 13.140 1.00 82.85 415 ASP F N 1
ATOM 4595 C CA . ASP F 3 58 ? -24.866 20.918 14.537 1.00 90.91 415 ASP F CA 1
ATOM 4596 C C . ASP F 3 58 ? -23.423 20.634 14.948 1.00 89.27 415 ASP F C 1
ATOM 4597 O O . ASP F 3 58 ? -23.113 20.649 16.144 1.00 96.90 415 ASP F O 1
ATOM 4599 N N . GLU F 3 59 ? -22.541 20.385 13.987 1.00 79.13 416 GLU F N 1
ATOM 4600 C CA . GLU F 3 59 ? -21.134 20.171 14.280 1.00 85.69 416 GLU F CA 1
ATOM 4601 C C . GLU F 3 59 ? -20.524 21.410 14.929 1.00 83.31 416 GLU F C 1
ATOM 4602 O O . GLU F 3 59 ? -20.937 22.543 14.669 1.00 76.11 416 GLU F O 1
ATOM 4608 N N . LYS F 3 60 ? -19.534 21.185 15.789 1.00 77.62 417 LYS F N 1
ATOM 4609 C CA . LYS F 3 60 ? -18.862 22.290 16.455 1.00 69.09 417 LYS F CA 1
ATOM 4610 C C . LYS F 3 60 ? -18.045 23.093 15.452 1.00 65.34 417 LYS F C 1
ATOM 4611 O O . LYS F 3 60 ? -17.398 22.537 14.559 1.00 72.21 417 LYS F O 1
ATOM 4613 N N . CYS F 3 61 ? -18.094 24.412 15.594 1.00 50.30 418 CYS F N 1
ATOM 4614 C CA . CYS F 3 61 ? -17.238 25.300 14.830 1.00 62.53 418 CYS F CA 1
ATOM 4615 C C . CYS F 3 61 ? -16.910 26.496 15.710 1.00 58.78 418 CYS F C 1
ATOM 4616 O O . CYS F 3 61 ? -17.481 26.678 16.789 1.00 53.99 418 CYS F O 1
ATOM 4619 N N . PHE F 3 62 ? -15.992 27.327 15.228 1.00 42.85 419 PHE F N 1
ATOM 4620 C CA . PHE F 3 62 ? -15.476 28.457 15.994 1.00 48.26 419 PHE F CA 1
ATOM 4621 C C . PHE F 3 62 ? -15.563 29.707 15.132 1.00 47.42 419 PHE F C 1
ATOM 4622 O O . PHE F 3 62 ? -14.764 29.878 14.198 1.00 40.68 419 PHE F O 1
ATOM 4630 N N . GLU F 3 63 ? -16.515 30.581 15.460 1.00 39.87 420 GLU F N 1
ATOM 4631 C CA . GLU F 3 63 ? -17.010 31.605 14.542 1.00 47.88 420 GLU F CA 1
ATOM 4632 C C . GLU F 3 63 ? -16.356 32.961 14.777 1.00 45.97 420 GLU F C 1
ATOM 4633 O O . GLU F 3 63 ? -16.273 33.447 15.913 1.00 41.56 420 GLU F O 1
ATOM 4639 N N . CYS F 3 64 ? -15.958 33.600 13.692 1.00 35.23 421 CYS F N 1
ATOM 4640 C CA . CYS F 3 64 ? -15.494 34.972 13.773 1.00 36.71 421 CYS F CA 1
ATOM 4641 C C . CYS F 3 64 ? -16.708 35.885 13.844 1.00 44.03 421 CYS F C 1
ATOM 4642 O O . CYS F 3 64 ? -17.517 35.918 12.912 1.00 47.10 421 CYS F O 1
ATOM 4645 N N . LYS F 3 65 ? -16.850 36.614 14.948 1.00 47.62 422 LYS F N 1
ATOM 4646 C CA . LYS F 3 65 ? -17.965 37.540 15.048 1.00 55.78 422 LYS F CA 1
ATOM 4647 C C . LYS F 3 65 ? -17.768 38.776 14.183 1.00 54.39 422 LYS F C 1
ATOM 4648 O O . LYS F 3 65 ? -18.747 39.446 13.854 1.00 57.89 422 LYS F O 1
ATOM 4654 N N . GLU F 3 66 ? -16.533 39.095 13.799 1.00 53.16 423 GLU F N 1
ATOM 4655 C CA . GLU F 3 66 ? -16.335 40.253 12.937 1.00 52.69 423 GLU F CA 1
ATOM 4656 C C . GLU F 3 66 ? -16.869 39.996 11.536 1.00 54.41 423 GLU F C 1
ATOM 4657 O O . GLU F 3 66 ? -17.510 40.870 10.946 1.00 47.72 423 GLU F O 1
ATOM 4663 N N . CYS F 3 67 ? -16.627 38.811 10.979 1.00 45.94 424 CYS F N 1
ATOM 4664 C CA . CYS F 3 67 ? -16.959 38.595 9.579 1.00 39.51 424 CYS F CA 1
ATOM 4665 C C . CYS F 3 67 ? -17.855 37.391 9.309 1.00 38.43 424 CYS F C 1
ATOM 4666 O O . CYS F 3 67 ? -18.174 37.134 8.143 1.00 37.84 424 CYS F O 1
ATOM 4669 N N . GLY F 3 68 ? -18.257 36.635 10.332 1.00 40.09 425 GLY F N 1
ATOM 4670 C CA . GLY F 3 68 ? -19.142 35.506 10.126 1.00 36.07 425 GLY F CA 1
ATOM 4671 C C . GLY F 3 68 ? -18.523 34.258 9.526 1.00 42.77 425 GLY F C 1
ATOM 4672 O O . GLY F 3 68 ? -19.240 33.269 9.333 1.00 41.93 425 GLY F O 1
ATOM 4673 N N . LYS F 3 69 ? -17.229 34.254 9.213 1.00 35.45 426 LYS F N 1
ATOM 4674 C CA . LYS F 3 69 ? -16.615 32.994 8.832 1.00 38.83 426 LYS F CA 1
ATOM 4675 C C . LYS F 3 69 ? -16.368 32.157 10.080 1.00 36.01 426 LYS F C 1
ATOM 4676 O O . LYS F 3 69 ? -16.276 32.688 11.186 1.00 36.07 426 LYS F O 1
ATOM 4682 N N . ALA F 3 70 ? -16.260 30.837 9.903 1.00 33.79 427 ALA F N 1
ATOM 4683 C CA . ALA F 3 70 ? -15.986 29.967 11.041 1.00 41.98 427 ALA F CA 1
ATOM 4684 C C . ALA F 3 70 ? -15.002 28.858 10.676 1.00 41.72 427 ALA F C 1
ATOM 4685 O O . ALA F 3 70 ? -14.827 28.505 9.508 1.00 40.15 427 ALA F O 1
ATOM 4687 N N . PHE F 3 71 ? -14.386 28.279 11.714 1.00 38.15 428 PHE F N 1
ATOM 4688 C CA . PHE F 3 71 ? -13.311 27.313 11.536 1.00 34.39 428 PHE F CA 1
ATOM 4689 C C . PHE F 3 71 ? -13.544 26.125 12.450 1.00 42.71 428 PHE F C 1
ATOM 4690 O O . PHE F 3 71 ? -14.373 26.175 13.361 1.00 46.52 428 PHE F O 1
ATOM 4698 N N . MET F 3 72 ? -12.819 25.041 12.177 1.00 38.73 429 MET F N 1
ATOM 4699 C CA . MET F 3 72 ? -12.963 23.797 12.907 1.00 51.96 429 MET F CA 1
ATOM 4700 C C . MET F 3 72 ? -12.054 23.717 14.126 1.00 47.62 429 MET F C 1
ATOM 4701 O O . MET F 3 72 ? -12.156 22.752 14.875 1.00 58.55 429 MET F O 1
ATOM 4706 N N . ARG F 3 73 ? -11.173 24.694 14.339 1.00 45.35 430 ARG F N 1
ATOM 4707 C CA . ARG F 3 73 ? -10.293 24.740 15.499 1.00 49.87 430 ARG F CA 1
ATOM 4708 C C . ARG F 3 73 ? -10.236 26.146 16.071 1.00 51.50 430 ARG F C 1
ATOM 4709 O O . ARG F 3 73 ? -10.308 27.132 15.326 1.00 44.05 430 ARG F O 1
ATOM 4717 N N . PRO F 3 74 ? -10.116 26.269 17.393 1.00 46.50 431 PRO F N 1
ATOM 4718 C CA . PRO F 3 74 ? -9.910 27.602 17.979 1.00 48.64 431 PRO F CA 1
ATOM 4719 C C . PRO F 3 74 ? -8.696 28.300 17.407 1.00 47.17 431 PRO F C 1
ATOM 4720 O O . PRO F 3 74 ? -8.763 29.495 17.082 1.00 57.63 431 PRO F O 1
ATOM 4724 N N . SER F 3 75 ? -7.587 27.568 17.244 1.00 39.33 432 SER F N 1
ATOM 4725 C CA . SER F 3 75 ? -6.364 28.159 16.707 1.00 39.03 432 SER F CA 1
ATOM 4726 C C . SER F 3 75 ? -6.575 28.751 15.317 1.00 42.30 432 SER F C 1
ATOM 4727 O O . SER F 3 75 ? -6.073 29.840 15.020 1.00 48.85 432 SER F O 1
ATOM 4730 N N . HIS F 3 76 ? -7.246 28.020 14.425 1.00 39.68 433 HIS F N 1
ATOM 4731 C CA . HIS F 3 76 ? -7.550 28.578 13.105 1.00 37.43 433 HIS F CA 1
ATOM 4732 C C . HIS F 3 76 ? -8.284 29.904 13.244 1.00 36.10 433 HIS F C 1
ATOM 4733 O O . HIS F 3 76 ? -8.012 30.857 12.511 1.00 31.47 433 HIS F O 1
ATOM 4740 N N . LEU F 3 77 ? -9.220 29.979 14.190 1.00 31.97 434 LEU F N 1
ATOM 4741 C CA . LEU F 3 77 ? -9.980 31.205 14.398 1.00 39.47 434 LEU F CA 1
ATOM 4742 C C . LEU F 3 77 ? -9.082 32.310 14.936 1.00 40.68 434 LEU F C 1
ATOM 4743 O O . LEU F 3 77 ? -9.141 33.453 14.469 1.00 37.60 434 LEU F O 1
ATOM 4748 N N . LEU F 3 78 ? -8.263 31.991 15.945 1.00 35.52 435 LEU F N 1
ATOM 4749 C CA . LEU F 3 78 ? -7.385 33.001 16.524 1.00 35.86 435 LEU F CA 1
ATOM 4750 C C . LEU F 3 78 ? -6.413 33.546 15.482 1.00 31.79 435 LEU F C 1
ATOM 4751 O O . LEU F 3 78 ? -6.136 34.750 15.451 1.00 41.99 435 LEU F O 1
ATOM 4756 N N . ARG F 3 79 ? -5.886 32.680 14.624 1.00 30.39 436 ARG F N 1
ATOM 4757 C CA . ARG F 3 79 ? -5.001 33.167 13.578 1.00 33.70 436 ARG F CA 1
ATOM 4758 C C . ARG F 3 79 ? -5.760 34.088 12.616 1.00 39.07 436 ARG F C 1
ATOM 4759 O O . ARG F 3 79 ? -5.330 35.211 12.335 1.00 35.93 436 ARG F O 1
ATOM 4767 N N . HIS F 3 80 ? -6.943 33.688 12.197 1.00 40.62 437 HIS F N 1
ATOM 4768 C CA . HIS F 3 80 ? -7.726 34.473 11.258 1.00 31.55 437 HIS F CA 1
ATOM 4769 C C . HIS F 3 80 ? -8.032 35.842 11.790 1.00 32.90 437 HIS F C 1
ATOM 4770 O O . HIS F 3 80 ? -7.927 36.794 11.093 1.00 38.19 437 HIS F O 1
ATOM 4777 N N . GLN F 3 81 ? -8.350 35.933 13.055 1.00 30.67 438 GLN F N 1
ATOM 4778 C CA . GLN F 3 81 ? -8.748 37.216 13.624 1.00 36.49 438 GLN F CA 1
ATOM 4779 C C . GLN F 3 81 ? -7.660 38.285 13.533 1.00 44.74 438 GLN F C 1
ATOM 4780 O O . GLN F 3 81 ? -7.970 39.474 13.674 1.00 41.25 438 GLN F O 1
ATOM 4786 N N . ARG F 3 82 ? -6.396 37.903 13.326 1.00 37.76 439 ARG F N 1
ATOM 4787 C CA . ARG F 3 82 ? -5.349 38.915 13.161 1.00 48.38 439 ARG F CA 1
ATOM 4788 C C . ARG F 3 82 ? -5.598 39.805 11.948 1.00 34.66 439 ARG F C 1
ATOM 4789 O O . ARG F 3 82 ? -5.174 40.969 11.931 1.00 35.52 439 ARG F O 1
ATOM 4797 N N . ILE F 3 83 ? -6.275 39.278 10.933 1.00 33.50 440 ILE F N 1
ATOM 4798 C CA . ILE F 3 83 ? -6.702 40.102 9.804 1.00 39.23 440 ILE F CA 1
ATOM 4799 C C . ILE F 3 83 ? -7.464 41.314 10.303 1.00 41.37 440 ILE F C 1
ATOM 4800 O O . ILE F 3 83 ? -7.295 42.428 9.794 1.00 42.83 440 ILE F O 1
ATOM 4805 N N . HIS F 3 84 ? -8.294 41.120 11.325 1.00 34.52 441 HIS F N 1
ATOM 4806 C CA . HIS F 3 84 ? -9.107 42.197 11.864 1.00 35.01 441 HIS F CA 1
ATOM 4807 C C . HIS F 3 84 ? -8.370 43.029 12.906 1.00 45.31 441 HIS F C 1
ATOM 4808 O O . HIS F 3 84 ? -8.598 44.237 12.997 1.00 47.05 441 HIS F O 1
ATOM 4815 N N . THR F 3 85 ? -7.500 42.424 13.709 1.00 46.46 442 THR F N 1
ATOM 4816 C CA . THR F 3 85 ? -6.864 43.185 14.770 1.00 47.33 442 THR F CA 1
ATOM 4817 C C . THR F 3 85 ? -5.593 43.884 14.323 1.00 47.62 442 THR F C 1
ATOM 4818 O O . THR F 3 85 ? -5.168 44.842 14.975 1.00 54.85 442 THR F O 1
ATOM 4822 N N . GLY F 3 86 ? -4.971 43.425 13.246 1.00 44.97 443 GLY F N 1
ATOM 4823 C CA . GLY F 3 86 ? -3.700 43.986 12.846 1.00 50.42 443 GLY F CA 1
ATOM 4824 C C . GLY F 3 86 ? -2.513 43.496 13.642 1.00 49.48 443 GLY F C 1
ATOM 4825 O O . GLY F 3 86 ? -1.414 44.028 13.472 1.00 53.10 443 GLY F O 1
ATOM 4826 N N . GLU F 3 87 ? -2.691 42.506 14.512 1.00 48.25 444 GLU F N 1
ATOM 4827 C CA . GLU F 3 87 ? -1.546 41.955 15.225 1.00 44.22 444 GLU F CA 1
ATOM 4828 C C . GLU F 3 87 ? -0.601 41.261 14.244 1.00 40.56 444 GLU F C 1
ATOM 4829 O O . GLU F 3 87 ? -1.034 40.524 13.351 1.00 33.05 444 GLU F O 1
ATOM 4835 N N . LYS F 3 88 ? 0.697 41.515 14.408 1.00 40.68 445 LYS F N 1
ATOM 4836 C CA . LYS F 3 88 ? 1.753 40.882 13.612 1.00 41.32 445 LYS F CA 1
ATOM 4837 C C . LYS F 3 88 ? 2.786 40.317 14.580 1.00 41.94 445 LYS F C 1
ATOM 4838 O O . LYS F 3 88 ? 3.787 40.974 14.897 1.00 42.87 445 LYS F O 1
ATOM 4844 N N . PRO F 3 89 ? 2.562 39.105 15.084 1.00 42.27 446 PRO F N 1
ATOM 4845 C CA . PRO F 3 89 ? 3.310 38.615 16.253 1.00 42.30 446 PRO F CA 1
ATOM 4846 C C . PRO F 3 89 ? 4.528 37.761 15.931 1.00 42.40 446 PRO F C 1
ATOM 4847 O O . PRO F 3 89 ? 5.240 37.353 16.856 1.00 45.49 446 PRO F O 1
ATOM 4851 N N . HIS F 3 90 ? 4.783 37.481 14.661 1.00 35.79 447 HIS F N 1
ATOM 4852 C CA . HIS F 3 90 ? 5.922 36.675 14.243 1.00 40.64 447 HIS F CA 1
ATOM 4853 C C . HIS F 3 90 ? 6.967 37.647 13.715 1.00 46.76 447 HIS F C 1
ATOM 4854 O O . HIS F 3 90 ? 6.816 38.207 12.629 1.00 49.31 447 HIS F O 1
ATOM 4861 N N . LYS F 3 91 ? 8.008 37.889 14.502 1.00 47.68 448 LYS F N 1
ATOM 4862 C CA . LYS F 3 91 ? 8.969 38.940 14.199 1.00 47.89 448 LYS F CA 1
ATOM 4863 C C . LYS F 3 91 ? 10.315 38.321 13.843 1.00 49.61 448 LYS F C 1
ATOM 4864 O O . LYS F 3 91 ? 10.793 37.415 14.533 1.00 40.80 448 LYS F O 1
ATOM 4870 N N . CYS F 3 92 ? 10.914 38.806 12.757 1.00 47.10 449 CYS F N 1
ATOM 4871 C CA . CYS F 3 92 ? 12.201 38.297 12.302 1.00 38.01 449 CYS F CA 1
ATOM 4872 C C . CYS F 3 92 ? 13.288 38.639 13.315 1.00 45.43 449 CYS F C 1
ATOM 4873 O O . CYS F 3 92 ? 13.540 39.818 13.590 1.00 50.60 449 CYS F O 1
ATOM 4876 N N . LYS F 3 93 ? 13.925 37.606 13.880 1.00 36.51 450 LYS F N 1
ATOM 4877 C CA . LYS F 3 93 ? 14.944 37.815 14.899 1.00 50.81 450 LYS F CA 1
ATOM 4878 C C . LYS F 3 93 ? 16.143 38.568 14.356 1.00 55.71 450 LYS F C 1
ATOM 4879 O O . LYS F 3 93 ? 16.883 39.176 15.133 1.00 56.12 450 LYS F O 1
ATOM 4885 N N . GLU F 3 94 ? 16.346 38.545 13.041 1.00 47.70 451 GLU F N 1
ATOM 4886 C CA . GLU F 3 94 ? 17.531 39.134 12.449 1.00 44.00 451 GLU F CA 1
ATOM 4887 C C . GLU F 3 94 ? 17.335 40.605 12.110 1.00 52.96 451 GLU F C 1
ATOM 4888 O O . GLU F 3 94 ? 18.185 41.430 12.452 1.00 47.62 451 GLU F O 1
ATOM 4894 N N . CYS F 3 95 ? 16.239 40.955 11.420 1.00 56.11 452 CYS F N 1
ATOM 4895 C CA . CYS F 3 95 ? 16.040 42.329 10.967 1.00 50.59 452 CYS F CA 1
ATOM 4896 C C . CYS F 3 95 ? 14.916 43.076 11.676 1.00 50.95 452 CYS F C 1
ATOM 4897 O O . CYS F 3 95 ? 14.901 44.307 11.628 1.00 48.21 452 CYS F O 1
ATOM 4900 N N . GLY F 3 96 ? 13.995 42.381 12.342 1.00 55.86 453 GLY F N 1
ATOM 4901 C CA . GLY F 3 96 ? 12.977 43.016 13.158 1.00 51.24 453 GLY F CA 1
ATOM 4902 C C . GLY F 3 96 ? 11.606 43.122 12.511 1.00 45.76 453 GLY F C 1
ATOM 4903 O O . GLY F 3 96 ? 10.648 43.503 13.189 1.00 47.70 453 GLY F O 1
ATOM 4904 N N . LYS F 3 97 ? 11.484 42.797 11.232 1.00 45.74 454 LYS F N 1
ATOM 4905 C CA . LYS F 3 97 ? 10.216 42.971 10.537 1.00 43.56 454 LYS F CA 1
ATOM 4906 C C . LYS F 3 97 ? 9.163 42.033 11.111 1.00 50.32 454 LYS F C 1
ATOM 4907 O O . LYS F 3 97 ? 9.436 40.857 11.374 1.00 41.04 454 LYS F O 1
ATOM 4913 N N . ALA F 3 98 ? 7.955 42.564 11.297 1.00 42.42 455 ALA F N 1
ATOM 4914 C CA . ALA F 3 98 ? 6.853 41.844 11.914 1.00 36.43 455 ALA F CA 1
ATOM 4915 C C . ALA F 3 98 ? 5.925 41.280 10.846 1.00 36.25 455 ALA F C 1
ATOM 4916 O O . ALA F 3 98 ? 5.673 41.927 9.834 1.00 47.19 455 ALA F O 1
ATOM 4918 N N . PHE F 3 99 ? 5.421 40.067 11.078 1.00 39.19 456 PHE F N 1
ATOM 4919 C CA . PHE F 3 99 ? 4.539 39.384 10.143 1.00 34.29 456 PHE F CA 1
ATOM 4920 C C . PHE F 3 99 ? 3.306 38.854 10.864 1.00 41.02 456 PHE F C 1
ATOM 4921 O O . PHE F 3 99 ? 3.318 38.592 12.069 1.00 38.49 456 PHE F O 1
ATOM 4929 N N . ARG F 3 100 ? 2.254 38.655 10.076 1.00 35.17 457 ARG F N 1
ATOM 4930 C CA . ARG F 3 100 ? 0.975 38.176 10.578 1.00 28.77 457 ARG F CA 1
ATOM 4931 C C . ARG F 3 100 ? 1.007 36.680 10.857 1.00 37.76 457 ARG F C 1
ATOM 4932 O O . ARG F 3 100 ? 0.389 36.224 11.827 1.00 33.68 457 ARG F O 1
ATOM 4940 N N . TYR F 3 101 ? 1.733 35.908 10.047 1.00 24.68 458 TYR F N 1
ATOM 4941 C CA . TYR F 3 101 ? 1.728 34.452 10.119 1.00 32.96 458 TYR F CA 1
ATOM 4942 C C . TYR F 3 101 ? 3.146 33.893 10.141 1.00 34.93 458 TYR F C 1
ATOM 4943 O O . TYR F 3 101 ? 4.056 34.450 9.521 1.00 30.94 458 TYR F O 1
ATOM 4952 N N . ASP F 3 102 ? 3.306 32.729 10.784 1.00 28.97 459 ASP F N 1
ATOM 4953 C CA . ASP F 3 102 ? 4.611 32.068 10.791 1.00 31.98 459 ASP F CA 1
ATOM 4954 C C . ASP F 3 102 ? 5.050 31.694 9.386 1.00 35.81 459 ASP F C 1
ATOM 4955 O O . ASP F 3 102 ? 6.249 31.650 9.096 1.00 33.56 459 ASP F O 1
ATOM 4960 N N . THR F 3 103 ? 4.094 31.429 8.503 1.00 25.14 460 THR F N 1
ATOM 4961 C CA . THR F 3 103 ? 4.415 31.044 7.145 1.00 22.31 460 THR F CA 1
ATOM 4962 C C . THR F 3 103 ? 5.023 32.205 6.390 1.00 27.62 460 THR F C 1
ATOM 4963 O O . THR F 3 103 ? 5.896 32.005 5.538 1.00 32.76 460 THR F O 1
ATOM 4967 N N . GLN F 3 104 ? 4.585 33.422 6.699 1.00 29.90 461 GLN F N 1
ATOM 4968 C CA . GLN F 3 104 ? 5.191 34.599 6.091 1.00 29.60 461 GLN F CA 1
ATOM 4969 C C . GLN F 3 104 ? 6.616 34.789 6.589 1.00 32.08 461 GLN F C 1
ATOM 4970 O O . GLN F 3 104 ? 7.531 35.049 5.799 1.00 25.30 461 GLN F O 1
ATOM 4976 N N . LEU F 3 105 ? 6.830 34.677 7.898 1.00 29.68 462 LEU F N 1
ATOM 4977 C CA . LEU F 3 105 ? 8.194 34.834 8.401 1.00 32.12 462 LEU F CA 1
ATOM 4978 C C . LEU F 3 105 ? 9.103 33.747 7.844 1.00 35.10 462 LEU F C 1
ATOM 4979 O O . LEU F 3 105 ? 10.239 34.028 7.464 1.00 34.73 462 LEU F O 1
ATOM 4984 N N . SER F 3 106 ? 8.616 32.505 7.761 1.00 28.05 463 SER F N 1
ATOM 4985 C CA . SER F 3 106 ? 9.424 31.438 7.158 1.00 39.82 463 SER F CA 1
ATOM 4986 C C . SER F 3 106 ? 9.972 31.824 5.785 1.00 40.62 463 SER F C 1
ATOM 4987 O O . SER F 3 106 ? 11.161 31.648 5.504 1.00 41.16 463 SER F O 1
ATOM 4990 N N . LEU F 3 107 ? 9.105 32.302 4.892 1.00 30.00 464 LEU F N 1
ATOM 4991 C CA . LEU F 3 107 ? 9.577 32.668 3.565 1.00 27.19 464 LEU F CA 1
ATOM 4992 C C . LEU F 3 107 ? 10.565 33.823 3.641 1.00 33.09 464 LEU F C 1
ATOM 4993 O O . LEU F 3 107 ? 11.570 33.849 2.919 1.00 33.24 464 LEU F O 1
ATOM 4998 N N . HIS F 3 108 ? 10.309 34.753 4.537 1.00 26.90 465 HIS F N 1
ATOM 4999 C CA . HIS F 3 108 ? 11.143 35.917 4.693 1.00 32.33 465 HIS F CA 1
ATOM 5000 C C . HIS F 3 108 ? 12.568 35.532 5.037 1.00 31.57 465 HIS F C 1
ATOM 5001 O O . HIS F 3 108 ? 13.459 36.103 4.512 1.00 36.43 465 HIS F O 1
ATOM 5008 N N . LEU F 3 109 ? 12.757 34.520 5.862 1.00 34.42 466 LEU F N 1
ATOM 5009 C CA . LEU F 3 109 ? 14.095 34.120 6.317 1.00 35.11 466 LEU F CA 1
ATOM 5010 C C . LEU F 3 109 ? 15.019 33.780 5.155 1.00 31.85 466 LEU F C 1
ATOM 5011 O O . LEU F 3 109 ? 16.245 33.907 5.282 1.00 35.82 466 LEU F O 1
ATOM 5016 N N . LEU F 3 110 ? 14.457 33.396 4.002 1.00 31.88 467 LEU F N 1
ATOM 5017 C CA . LEU F 3 110 ? 15.283 33.140 2.824 1.00 40.37 467 LEU F CA 1
ATOM 5018 C C . LEU F 3 110 ? 16.028 34.378 2.338 1.00 39.58 467 LEU F C 1
ATOM 5019 O O . LEU F 3 110 ? 16.974 34.238 1.559 1.00 36.49 467 LEU F O 1
ATOM 5024 N N . THR F 3 111 ? 15.631 35.576 2.765 1.00 31.49 468 THR F N 1
ATOM 5025 C CA . THR F 3 111 ? 16.363 36.767 2.357 1.00 37.75 468 THR F CA 1
ATOM 5026 C C . THR F 3 111 ? 17.579 37.030 3.233 1.00 39.45 468 THR F C 1
ATOM 5027 O O . THR F 3 111 ? 18.274 38.023 3.019 1.00 41.98 468 THR F O 1
ATOM 5031 N N . HIS F 3 112 ? 17.809 36.203 4.243 1.00 30.67 469 HIS F N 1
ATOM 5032 C CA . HIS F 3 112 ? 18.976 36.278 5.109 1.00 32.96 469 HIS F CA 1
ATOM 5033 C C . HIS F 3 112 ? 19.772 34.997 4.952 1.00 42.56 469 HIS F C 1
ATOM 5034 O O . HIS F 3 112 ? 19.223 33.949 4.591 1.00 35.48 469 HIS F O 1
ATOM 5041 N N . ALA F 3 113 ? 21.069 35.090 5.251 1.00 44.75 470 ALA F N 1
ATOM 5042 C CA . ALA F 3 113 ? 21.941 33.930 5.234 1.00 46.31 470 ALA F CA 1
ATOM 5043 C C . ALA F 3 113 ? 21.459 32.874 6.229 1.00 44.23 470 ALA F C 1
ATOM 5044 O O . ALA F 3 113 ? 20.729 33.167 7.182 1.00 37.37 470 ALA F O 1
ATOM 5046 N N . GLY F 3 114 ? 21.877 31.626 5.991 1.00 42.56 471 GLY F N 1
ATOM 5047 C CA . GLY F 3 114 ? 21.683 30.568 6.971 1.00 43.50 471 GLY F CA 1
ATOM 5048 C C . GLY F 3 114 ? 20.266 30.060 7.150 1.00 48.60 471 GLY F C 1
ATOM 5049 O O . GLY F 3 114 ? 19.940 29.535 8.213 1.00 45.68 471 GLY F O 1
ATOM 5050 N N . ALA F 3 115 ? 19.409 30.190 6.147 1.00 43.52 472 ALA F N 1
ATOM 5051 C CA . ALA F 3 115 ? 18.087 29.581 6.213 1.00 39.94 472 ALA F CA 1
ATOM 5052 C C . ALA F 3 115 ? 18.143 28.124 5.745 1.00 37.67 472 ALA F C 1
ATOM 5053 O O . ALA F 3 115 ? 19.073 27.705 5.057 1.00 39.26 472 ALA F O 1
ATOM 5055 N N . ARG F 3 116 ? 17.150 27.338 6.149 1.00 36.25 473 ARG F N 1
ATOM 5056 C CA . ARG F 3 116 ? 16.932 26.048 5.498 1.00 41.15 473 ARG F CA 1
ATOM 5057 C C . ARG F 3 116 ? 16.312 26.302 4.124 1.00 44.21 473 ARG F C 1
ATOM 5058 O O . ARG F 3 116 ? 15.207 26.845 4.024 1.00 46.16 473 ARG F O 1
ATOM 5066 N N . ARG F 3 117 ? 17.024 25.924 3.068 1.00 40.54 474 ARG F N 1
ATOM 5067 C CA . ARG F 3 117 ? 16.710 26.355 1.712 1.00 42.23 474 ARG F CA 1
ATOM 5068 C C . ARG F 3 117 ? 16.305 25.150 0.880 1.00 39.67 474 ARG F C 1
ATOM 5069 O O . ARG F 3 117 ? 17.046 24.167 0.798 1.00 49.18 474 ARG F O 1
ATOM 5077 N N . PHE F 3 118 ? 15.131 25.224 0.275 1.00 32.45 475 PHE F N 1
ATOM 5078 C CA . PHE F 3 118 ? 14.665 24.186 -0.643 1.00 31.72 475 PHE F CA 1
ATOM 5079 C C . PHE F 3 118 ? 14.837 24.741 -2.059 1.00 37.21 475 PHE F C 1
ATOM 5080 O O . PHE F 3 118 ? 13.915 25.315 -2.660 1.00 31.74 475 PHE F O 1
ATOM 5088 N N . GLU F 3 119 ? 16.051 24.580 -2.571 1.00 31.84 476 GLU F N 1
ATOM 5089 C CA . GLU F 3 119 ? 16.436 25.070 -3.885 1.00 36.22 476 GLU F CA 1
ATOM 5090 C C . GLU F 3 119 ? 15.879 24.175 -4.983 1.00 41.91 476 GLU F C 1
ATOM 5091 O O . GLU F 3 119 ? 15.960 22.945 -4.895 1.00 37.16 476 GLU F O 1
ATOM 5097 N N . CYS F 3 120 ? 15.343 24.792 -6.039 1.00 35.33 477 CYS F N 1
ATOM 5098 C CA . CYS F 3 120 ? 14.955 24.013 -7.212 1.00 40.22 477 CYS F CA 1
ATOM 5099 C C . CYS F 3 120 ? 16.185 23.565 -7.981 1.00 40.29 477 CYS F C 1
ATOM 5100 O O . CYS F 3 120 ? 17.139 24.324 -8.178 1.00 41.94 477 CYS F O 1
ATOM 5103 N N . LYS F 3 121 ? 16.159 22.325 -8.447 1.00 40.68 478 LYS F N 1
ATOM 5104 C CA . LYS F 3 121 ? 17.305 21.847 -9.198 1.00 37.60 478 LYS F CA 1
ATOM 5105 C C . LYS F 3 121 ? 17.394 22.512 -10.569 1.00 42.81 478 LYS F C 1
ATOM 5106 O O . LYS F 3 121 ? 18.503 22.694 -11.098 1.00 40.52 478 LYS F O 1
ATOM 5112 N N . ASP F 3 122 ? 16.254 22.920 -11.136 1.00 41.83 479 ASP F N 1
ATOM 5113 C CA . ASP F 3 122 ? 16.159 23.276 -12.552 1.00 48.17 479 ASP F CA 1
ATOM 5114 C C . ASP F 3 122 ? 16.064 24.774 -12.832 1.00 52.96 479 ASP F C 1
ATOM 5115 O O . ASP F 3 122 ? 16.186 25.173 -13.995 1.00 51.14 479 ASP F O 1
ATOM 5120 N N . CYS F 3 123 ? 15.815 25.610 -11.831 1.00 45.48 480 CYS F N 1
ATOM 5121 C CA . CYS F 3 123 ? 15.833 27.056 -12.030 1.00 39.75 480 CYS F CA 1
ATOM 5122 C C . CYS F 3 123 ? 16.443 27.674 -10.782 1.00 45.63 480 CYS F C 1
ATOM 5123 O O . CYS F 3 123 ? 16.986 26.970 -9.929 1.00 37.36 480 CYS F O 1
ATOM 5126 N N . ASP F 3 124 ? 16.368 28.991 -10.660 1.00 41.21 481 ASP F N 1
ATOM 5127 C CA . ASP F 3 124 ? 16.945 29.638 -9.491 1.00 39.88 481 ASP F CA 1
ATOM 5128 C C . ASP F 3 124 ? 15.947 29.814 -8.361 1.00 35.30 481 ASP F C 1
ATOM 5129 O O . ASP F 3 124 ? 16.289 30.421 -7.343 1.00 41.31 481 ASP F O 1
ATOM 5134 N N . LYS F 3 125 ? 14.720 29.342 -8.507 1.00 30.95 482 LYS F N 1
ATOM 5135 C CA . LYS F 3 125 ? 13.773 29.573 -7.425 1.00 36.42 482 LYS F CA 1
ATOM 5136 C C . LYS F 3 125 ? 14.169 28.782 -6.169 1.00 43.42 482 LYS F C 1
ATOM 5137 O O . LYS F 3 125 ? 14.792 27.718 -6.245 1.00 37.31 482 LYS F O 1
ATOM 5143 N N . VAL F 3 126 ? 13.802 29.323 -5.003 1.00 41.98 483 VAL F N 1
ATOM 5144 C CA . VAL F 3 126 ? 14.083 28.704 -3.709 1.00 37.45 483 VAL F CA 1
ATOM 5145 C C . VAL F 3 126 ? 12.857 28.851 -2.807 1.00 41.59 483 VAL F C 1
ATOM 5146 O O . VAL F 3 126 ? 12.155 29.865 -2.861 1.00 43.34 483 VAL F O 1
ATOM 5150 N N . TYR F 3 127 ? 12.593 27.835 -1.977 1.00 28.09 484 TYR F N 1
ATOM 5151 C CA . TYR F 3 127 ? 11.403 27.803 -1.131 1.00 23.56 484 TYR F CA 1
ATOM 5152 C C . TYR F 3 127 ? 11.792 27.465 0.300 1.00 40.73 484 TYR F C 1
ATOM 5153 O O . TYR F 3 127 ? 12.910 27.019 0.575 1.00 34.11 484 TYR F O 1
ATOM 5162 N N . SER F 3 128 ? 10.838 27.652 1.213 1.00 30.20 485 SER F N 1
ATOM 5163 C CA . SER F 3 128 ? 11.080 27.456 2.634 1.00 30.21 485 SER F CA 1
ATOM 5164 C C . SER F 3 128 ? 10.670 26.082 3.153 1.00 38.76 485 SER F C 1
ATOM 5165 O O . SER F 3 128 ? 11.020 25.752 4.291 1.00 40.23 485 SER F O 1
ATOM 5168 N N . CYS F 3 129 ? 9.953 25.273 2.367 1.00 35.84 486 CYS F N 1
ATOM 5169 C CA . CYS F 3 129 ? 9.577 23.936 2.813 1.00 34.91 486 CYS F CA 1
ATOM 5170 C C . CYS F 3 129 ? 9.392 23.053 1.591 1.00 35.97 486 CYS F C 1
ATOM 5171 O O . CYS F 3 129 ? 9.304 23.540 0.468 1.00 34.45 486 CYS F O 1
ATOM 5174 N N . ALA F 3 130 ? 9.290 21.742 1.821 1.00 31.50 487 ALA F N 1
ATOM 5175 C CA . ALA F 3 130 ? 9.288 20.803 0.702 1.00 29.92 487 ALA F CA 1
ATOM 5176 C C . ALA F 3 130 ? 7.998 20.861 -0.105 1.00 36.49 487 ALA F C 1
ATOM 5177 O O . ALA F 3 130 ? 8.022 20.621 -1.315 1.00 30.39 487 ALA F O 1
ATOM 5179 N N . SER F 3 131 ? 6.866 21.125 0.542 1.00 33.84 488 SER F N 1
ATOM 5180 C CA . SER F 3 131 ? 5.604 21.119 -0.187 1.00 37.15 488 SER F CA 1
ATOM 5181 C C . SER F 3 131 ? 5.583 22.208 -1.247 1.00 29.16 488 SER F C 1
ATOM 5182 O O . SER F 3 131 ? 5.109 21.981 -2.364 1.00 32.80 488 SER F O 1
ATOM 5185 N N . GLN F 3 132 ? 6.114 23.387 -0.930 1.00 30.89 489 GLN F N 1
ATOM 5186 C CA . GLN F 3 132 ? 6.144 24.467 -1.923 1.00 33.16 489 GLN F CA 1
ATOM 5187 C C . GLN F 3 132 ? 7.071 24.122 -3.085 1.00 33.38 489 GLN F C 1
ATOM 5188 O O . GLN F 3 132 ? 6.730 24.331 -4.252 1.00 35.62 489 GLN F O 1
ATOM 5194 N N . LEU F 3 133 ? 8.260 23.603 -2.787 1.00 25.81 490 LEU F N 1
ATOM 5195 C CA . LEU F 3 133 ? 9.164 23.254 -3.866 1.00 32.71 490 LEU F CA 1
ATOM 5196 C C . LEU F 3 133 ? 8.511 22.205 -4.752 1.00 37.72 490 LEU F C 1
ATOM 5197 O O . LEU F 3 133 ? 8.579 22.291 -5.982 1.00 43.84 490 LEU F O 1
ATOM 5202 N N . ALA F 3 134 ? 7.802 21.249 -4.143 1.00 31.23 491 ALA F N 1
ATOM 5203 C CA . ALA F 3 134 ? 7.170 20.200 -4.938 1.00 40.45 491 ALA F CA 1
ATOM 5204 C C . ALA F 3 134 ? 6.112 20.779 -5.870 1.00 43.87 491 ALA F C 1
ATOM 5205 O O . ALA F 3 134 ? 5.996 20.346 -7.022 1.00 36.81 491 ALA F O 1
ATOM 5207 N N . LEU F 3 135 ? 5.339 21.764 -5.399 1.00 34.65 492 LEU F N 1
ATOM 5208 C CA . LEU F 3 135 ? 4.349 22.387 -6.275 1.00 38.39 492 LEU F CA 1
ATOM 5209 C C . LEU F 3 135 ? 5.024 23.114 -7.429 1.00 42.89 492 LEU F C 1
ATOM 5210 O O . LEU F 3 135 ? 4.549 23.053 -8.567 1.00 35.44 492 LEU F O 1
ATOM 5215 N N . HIS F 3 136 ? 6.139 23.783 -7.164 1.00 36.73 493 HIS F N 1
ATOM 5216 C CA . HIS F 3 136 ? 6.871 24.495 -8.206 1.00 38.65 493 HIS F CA 1
ATOM 5217 C C . HIS F 3 136 ? 7.385 23.565 -9.256 1.00 35.24 493 HIS F C 1
ATOM 5218 O O . HIS F 3 136 ? 7.359 23.874 -10.397 1.00 40.44 493 HIS F O 1
ATOM 5225 N N . GLN F 3 137 ? 7.825 22.400 -8.860 1.00 34.46 494 GLN F N 1
ATOM 5226 C CA . GLN F 3 137 ? 8.422 21.498 -9.831 1.00 39.47 494 GLN F CA 1
ATOM 5227 C C . GLN F 3 137 ? 7.429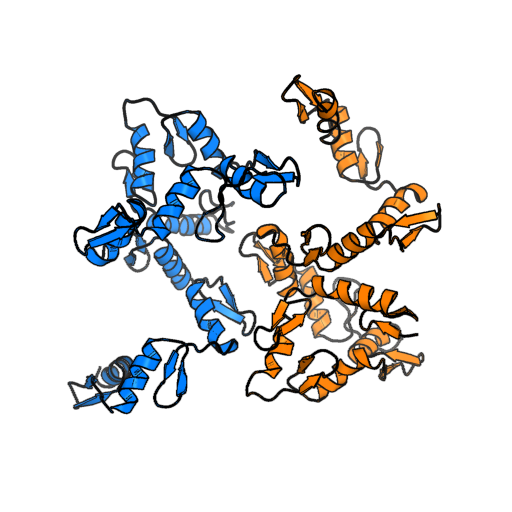 21.047 -10.889 1.00 48.14 494 GLN F C 1
ATOM 5228 O O . GLN F 3 137 ? 7.845 20.639 -11.975 1.00 48.28 494 GLN F O 1
ATOM 5234 N N . MET F 3 138 ? 6.127 21.141 -10.612 1.00 55.60 495 MET F N 1
ATOM 5235 C CA . MET F 3 138 ? 5.129 20.808 -11.622 1.00 53.98 495 MET F CA 1
ATOM 5236 C C . MET F 3 138 ? 5.313 21.636 -12.883 1.00 50.10 495 MET F C 1
ATOM 5237 O O . MET F 3 138 ? 4.994 21.176 -13.986 1.00 48.43 495 MET F O 1
ATOM 5242 N N . SER F 3 139 ? 5.830 22.850 -12.747 1.00 40.67 496 SER F N 1
ATOM 5243 C CA . SER F 3 139 ? 6.016 23.700 -13.914 1.00 43.90 496 SER F CA 1
ATOM 5244 C C . SER F 3 139 ? 7.216 23.293 -14.771 1.00 54.13 496 SER F C 1
ATOM 5245 O O . SER F 3 139 ? 7.299 23.708 -15.932 1.00 57.95 496 SER F O 1
ATOM 5248 N N . HIS F 3 140 ? 8.144 22.488 -14.249 1.00 44.91 497 HIS F N 1
ATOM 5249 C CA . HIS F 3 140 ? 9.193 21.985 -15.131 1.00 44.82 497 HIS F CA 1
ATOM 5250 C C . HIS F 3 140 ? 8.750 20.728 -15.866 1.00 44.40 497 HIS F C 1
ATOM 5251 O O . HIS F 3 140 ? 9.214 20.469 -16.977 1.00 41.31 497 HIS F O 1
ATOM 5258 N N . THR F 3 141 ? 7.859 19.939 -15.278 1.00 39.53 498 THR F N 1
ATOM 5259 C CA . THR F 3 141 ? 7.347 18.766 -15.974 1.00 40.88 498 THR F CA 1
ATOM 5260 C C . THR F 3 141 ? 6.073 19.051 -16.747 1.00 37.73 498 THR F C 1
ATOM 5261 O O . THR F 3 141 ? 5.633 18.188 -17.513 1.00 42.16 498 THR F O 1
ATOM 5265 N N . GLY F 3 142 ? 5.458 20.212 -16.539 1.00 38.97 499 GLY F N 1
ATOM 5266 C CA . GLY F 3 142 ? 4.237 20.555 -17.243 1.00 48.37 499 GLY F CA 1
ATOM 5267 C C . GLY F 3 142 ? 3.000 19.844 -16.750 1.00 54.60 499 GLY F C 1
ATOM 5268 O O . GLY F 3 142 ? 1.994 19.825 -17.459 1.00 60.80 499 GLY F O 1
ATOM 5269 N N . GLU F 3 143 ? 3.039 19.251 -15.553 1.00 45.60 500 GLU F N 1
ATOM 5270 C CA . GLU F 3 143 ? 1.876 18.549 -15.017 1.00 47.74 500 GLU F CA 1
ATOM 5271 C C . GLU F 3 143 ? 0.959 19.557 -14.335 1.00 40.00 500 GLU F C 1
ATOM 5272 O O . GLU F 3 143 ? 1.305 20.156 -13.313 1.00 49.72 500 GLU F O 1
ATOM 5278 N N . LYS F 3 144 ? -0.207 19.755 -14.917 1.00 36.40 501 LYS F N 1
ATOM 5279 C CA . LYS F 3 144 ? -1.246 20.600 -14.349 1.00 42.42 501 LYS F CA 1
ATOM 5280 C C . LYS F 3 144 ? -2.407 19.666 -14.057 1.00 48.50 501 LYS F C 1
ATOM 5281 O O . LYS F 3 144 ? -3.131 19.273 -14.982 1.00 43.73 501 LYS F O 1
ATOM 5287 N N . PRO F 3 145 ? -2.600 19.245 -12.808 1.00 44.55 502 PRO F N 1
ATOM 5288 C CA . PRO F 3 145 ? -3.522 18.131 -12.554 1.00 42.38 502 PRO F CA 1
ATOM 5289 C C . PRO F 3 145 ? -4.979 18.489 -12.765 1.00 41.72 502 PRO F C 1
ATOM 5290 O O . PRO F 3 145 ? -5.788 17.590 -13.033 1.00 46.26 502 PRO F O 1
ATOM 5294 N N . HIS F 3 146 ? -5.342 19.766 -12.669 1.00 34.96 503 HIS F N 1
ATOM 5295 C CA . HIS F 3 146 ? -6.747 20.179 -12.709 1.00 37.05 503 HIS F CA 1
ATOM 5296 C C . HIS F 3 146 ? -7.110 20.558 -14.139 1.00 46.41 503 HIS F C 1
ATOM 5297 O O . HIS F 3 146 ? -6.790 21.658 -14.595 1.00 42.54 503 HIS F O 1
ATOM 5304 N N . LYS F 3 147 ? -7.803 19.652 -14.839 1.00 44.24 504 LYS F N 1
ATOM 5305 C CA . LYS F 3 147 ? -8.082 19.786 -16.268 1.00 46.65 504 LYS F CA 1
ATOM 5306 C C . LYS F 3 147 ? -9.520 20.224 -16.526 1.00 45.03 504 LYS F C 1
ATOM 5307 O O . LYS F 3 147 ? -10.460 19.693 -15.930 1.00 45.77 504 LYS F O 1
ATOM 5313 N N . CYS F 3 148 ? -9.687 21.162 -17.454 1.00 41.93 505 CYS F N 1
ATOM 5314 C CA . CYS F 3 148 ? -11.006 21.661 -17.814 1.00 40.11 505 CYS F CA 1
ATOM 5315 C C . CYS F 3 148 ? -11.761 20.625 -18.643 1.00 44.69 505 CYS F C 1
ATOM 5316 O O . CYS F 3 148 ? -11.305 20.245 -19.726 1.00 46.14 505 CYS F O 1
ATOM 5319 N N . LYS F 3 149 ? -12.925 20.189 -18.154 1.00 50.39 506 LYS F N 1
ATOM 5320 C CA . LYS F 3 149 ? -13.759 19.267 -18.923 1.00 54.43 506 LYS F CA 1
ATOM 5321 C C . LYS F 3 149 ? -13.948 19.753 -20.355 1.00 58.51 506 LYS F C 1
ATOM 5322 O O . LYS F 3 149 ? -13.745 19.001 -21.314 1.00 64.99 506 LYS F O 1
ATOM 5328 N N . GLU F 3 150 ? -14.312 21.024 -20.516 1.00 48.38 507 GLU F N 1
ATOM 5329 C CA . GLU F 3 150 ? -14.795 21.508 -21.801 1.00 57.43 507 GLU F CA 1
ATOM 5330 C C . GLU F 3 150 ? -13.690 21.813 -22.808 1.00 54.52 507 GLU F C 1
ATOM 5331 O O . GLU F 3 150 ? -13.957 21.759 -24.011 1.00 55.31 507 GLU F O 1
ATOM 5337 N N . CYS F 3 151 ? -12.468 22.138 -22.366 1.00 52.55 508 CYS F N 1
ATOM 5338 C CA . CYS F 3 151 ? -11.398 22.442 -23.311 1.00 50.51 508 CYS F CA 1
ATOM 5339 C C . CYS F 3 151 ? -10.098 21.688 -23.065 1.00 51.75 508 CYS F C 1
ATOM 5340 O O . CYS F 3 151 ? -9.217 21.733 -23.929 1.00 48.85 508 CYS F O 1
ATOM 5343 N N . GLY F 3 152 ? -9.944 20.995 -21.937 1.00 46.99 509 GLY F N 1
ATOM 5344 C CA . GLY F 3 152 ? -8.736 20.235 -21.683 1.00 44.71 509 GLY F CA 1
ATOM 5345 C C . GLY F 3 152 ? -7.577 21.018 -21.093 1.00 46.69 509 GLY F C 1
ATOM 5346 O O . GLY F 3 152 ? -6.560 20.408 -20.736 1.00 47.79 509 GLY F O 1
ATOM 5347 N N . LYS F 3 153 ? -7.685 22.342 -20.971 1.00 35.29 510 LYS F N 1
ATOM 5348 C CA . LYS F 3 153 ? -6.583 23.114 -20.426 1.00 33.81 510 LYS F CA 1
ATOM 5349 C C . LYS F 3 153 ? -6.359 22.744 -18.966 1.00 41.09 510 LYS F C 1
ATOM 5350 O O . LYS F 3 153 ? -7.311 22.606 -18.196 1.00 44.13 510 LYS F O 1
ATOM 5356 N N . GLY F 3 154 ? -5.094 22.580 -18.590 1.00 39.87 511 GLY F N 1
ATOM 5357 C CA . GLY F 3 154 ? -4.730 22.155 -17.249 1.00 36.83 511 GLY F CA 1
ATOM 5358 C C . GLY F 3 154 ? -4.298 23.310 -16.364 1.00 41.09 511 GLY F C 1
ATOM 5359 O O . GLY F 3 154 ? -3.664 24.258 -16.815 1.00 43.15 511 GLY F O 1
ATOM 5360 N N . PHE F 3 155 ? -4.631 23.208 -15.083 1.00 36.60 512 PHE F N 1
ATOM 5361 C CA . PHE F 3 155 ? -4.338 24.263 -14.129 1.00 38.98 512 PHE F CA 1
ATOM 5362 C C . PHE F 3 155 ? -3.697 23.657 -12.891 1.00 35.82 512 PHE F C 1
ATOM 5363 O O . PHE F 3 155 ? -3.745 22.445 -12.671 1.00 40.03 512 PHE F O 1
ATOM 5371 N N . ILE F 3 156 ? -3.095 24.521 -12.070 1.00 29.38 513 ILE F N 1
ATOM 5372 C CA . ILE F 3 156 ? -2.348 24.044 -10.911 1.00 38.71 513 ILE F CA 1
ATOM 5373 C C . ILE F 3 156 ? -3.213 23.893 -9.675 1.00 31.66 513 ILE F C 1
ATOM 5374 O O . ILE F 3 156 ? -2.739 23.341 -8.676 1.00 33.65 513 ILE F O 1
ATOM 5379 N N . SER F 3 157 ? -4.449 24.390 -9.693 1.00 26.85 514 SER F N 1
ATOM 5380 C CA . SER F 3 157 ? -5.326 24.244 -8.536 1.00 30.28 514 SER F CA 1
ATOM 5381 C C . SER F 3 157 ? -6.765 24.216 -9.003 1.00 33.84 514 SER F C 1
ATOM 5382 O O . SER F 3 157 ? -7.107 24.733 -10.075 1.00 27.95 514 SER F O 1
ATOM 5385 N N . ASP F 3 158 ? -7.618 23.636 -8.166 1.00 25.73 515 ASP F N 1
ATOM 5386 C CA . ASP F 3 158 ? -9.042 23.680 -8.466 1.00 29.52 515 ASP F CA 1
ATOM 5387 C C . ASP F 3 158 ? -9.552 25.115 -8.553 1.00 34.37 515 ASP F C 1
ATOM 5388 O O . ASP F 3 158 ? -10.416 25.427 -9.386 1.00 31.15 515 ASP F O 1
ATOM 5393 N N . SER F 3 159 ? -9.024 26.008 -7.712 1.00 30.09 516 SER F N 1
ATOM 5394 C CA . SER F 3 159 ? -9.486 27.397 -7.735 1.00 29.65 516 SER F CA 1
ATOM 5395 C C . SER F 3 159 ? -9.198 28.052 -9.083 1.00 30.41 516 SER F C 1
ATOM 5396 O O . SER F 3 159 ? -10.010 28.832 -9.591 1.00 33.02 516 SER F O 1
ATOM 5399 N N . HIS F 3 160 ? -8.027 27.779 -9.658 1.00 32.32 517 HIS F N 1
ATOM 5400 C CA . HIS F 3 160 ? -7.700 28.342 -10.967 1.00 32.97 517 HIS F CA 1
ATOM 5401 C C . HIS F 3 160 ? -8.550 27.723 -12.065 1.00 37.16 517 HIS F C 1
ATOM 5402 O O . HIS F 3 160 ? -8.974 28.420 -13.000 1.00 38.25 517 HIS F O 1
ATOM 5409 N N . LEU F 3 161 ? -8.784 26.412 -11.988 1.00 32.29 518 LEU F N 1
ATOM 5410 C CA . LEU F 3 161 ? -9.708 25.770 -12.919 1.00 34.07 518 LEU F CA 1
ATOM 5411 C C . LEU F 3 161 ? -11.093 26.392 -12.805 1.00 45.32 518 LEU F C 1
ATOM 5412 O O . LEU F 3 161 ? -11.723 26.732 -13.821 1.00 39.48 518 LEU F O 1
ATOM 5417 N N . LEU F 3 162 ? -11.572 26.574 -11.569 1.00 31.82 519 LEU F N 1
ATOM 5418 C CA . LEU F 3 162 ? -12.880 27.184 -11.371 1.00 29.50 519 LEU F CA 1
ATOM 5419 C C . LEU F 3 162 ? -12.938 28.578 -11.995 1.00 37.16 519 LEU F C 1
ATOM 5420 O O . LEU F 3 162 ? -13.873 28.898 -12.732 1.00 28.79 519 LEU F O 1
ATOM 5425 N N . ARG F 3 163 ? -11.941 29.424 -11.731 1.00 33.23 520 ARG F N 1
ATOM 5426 C CA . ARG F 3 163 ? -12.076 30.803 -12.188 1.00 38.28 520 ARG F CA 1
ATOM 5427 C C . ARG F 3 163 ? -12.004 30.863 -13.715 1.00 32.40 520 ARG F C 1
ATOM 5428 O O . ARG F 3 163 ? -12.696 31.669 -14.349 1.00 32.81 520 ARG F O 1
ATOM 5436 N N . HIS F 3 164 ? -11.244 29.944 -14.321 1.00 32.22 521 HIS F N 1
ATOM 5437 C CA . HIS F 3 164 ? -11.189 29.818 -15.778 1.00 40.84 521 HIS F CA 1
ATOM 5438 C C . HIS F 3 164 ? -12.558 29.556 -16.400 1.00 43.99 521 HIS F C 1
ATOM 5439 O O . HIS F 3 164 ? -12.800 29.956 -17.547 1.00 37.02 521 HIS F O 1
ATOM 5446 N N . GLN F 3 165 ? -13.474 28.906 -15.671 1.00 35.22 522 GLN F N 1
ATOM 5447 C CA . GLN F 3 165 ? -14.770 28.556 -16.266 1.00 35.59 522 GLN F CA 1
ATOM 5448 C C . GLN F 3 165 ? -15.531 29.763 -16.815 1.00 40.49 522 GLN F C 1
ATOM 5449 O O . GLN F 3 165 ? -16.500 29.581 -17.569 1.00 39.96 522 GLN F O 1
ATOM 5455 N N . SER F 3 166 ? -15.131 30.986 -16.467 1.00 35.72 523 SER F N 1
ATOM 5456 C CA . SER F 3 166 ? -15.818 32.140 -17.033 1.00 38.15 523 SER F CA 1
ATOM 5457 C C . SER F 3 166 ? -15.720 32.182 -18.562 1.00 43.17 523 SER F C 1
ATOM 5458 O O . SER F 3 166 ? -16.580 32.789 -19.211 1.00 41.41 523 SER F O 1
ATOM 5461 N N . VAL F 3 167 ? -14.691 31.561 -19.151 1.00 37.45 524 VAL F N 1
ATOM 5462 C CA . VAL F 3 167 ? -14.562 31.568 -20.603 1.00 45.32 524 VAL F CA 1
ATOM 5463 C C . VAL F 3 167 ? -15.606 30.680 -21.246 1.00 52.28 524 VAL F C 1
ATOM 5464 O O . VAL F 3 167 ? -15.873 30.805 -22.444 1.00 60.19 524 VAL F O 1
ATOM 5468 N N . HIS F 3 168 ? -16.210 29.781 -20.486 1.00 43.92 525 HIS F N 1
ATOM 5469 C CA . HIS F 3 168 ? -17.206 28.897 -21.067 1.00 52.74 525 HIS F CA 1
ATOM 5470 C C . HIS F 3 168 ? -18.625 29.251 -20.671 1.00 50.80 525 HIS F C 1
ATOM 5471 O O . HIS F 3 168 ? -19.544 29.004 -21.453 1.00 52.78 525 HIS F O 1
ATOM 5478 N N . THR F 3 169 ? -18.813 29.870 -19.501 1.00 48.21 526 THR F N 1
ATOM 5479 C CA . THR F 3 169 ? -20.132 30.174 -18.966 1.00 51.68 526 THR F CA 1
ATOM 5480 C C . THR F 3 169 ? -20.567 31.616 -19.180 1.00 44.41 526 THR F C 1
ATOM 5481 O O . THR F 3 169 ? -21.764 31.873 -19.248 1.00 56.67 526 THR F O 1
ATOM 5485 N N . GLY F 3 170 ? -19.643 32.572 -19.207 1.00 44.55 527 GLY F N 1
ATOM 5486 C CA . GLY F 3 170 ? -20.042 33.965 -19.344 1.00 40.56 527 GLY F CA 1
ATOM 5487 C C . GLY F 3 170 ? -20.732 34.575 -18.140 1.00 54.32 527 GLY F C 1
ATOM 5488 O O . GLY F 3 170 ? -21.131 35.743 -18.201 1.00 50.37 527 GLY F O 1
ATOM 5489 N N . GLU F 3 171 ? -20.874 33.835 -17.040 1.00 50.98 528 GLU F N 1
ATOM 5490 C CA . GLU F 3 171 ? -21.620 34.346 -15.897 1.00 50.36 528 GLU F CA 1
ATOM 5491 C C . GLU F 3 171 ? -21.001 35.638 -15.372 1.00 44.53 528 GLU F C 1
ATOM 5492 O O . GLU F 3 171 ? -19.778 35.809 -15.368 1.00 35.36 528 GLU F O 1
ATOM 5498 N N . THR F 3 172 ? -21.847 36.559 -14.923 1.00 38.23 529 THR F N 1
ATOM 5499 C CA . THR F 3 172 ? -21.388 37.852 -14.415 1.00 43.56 529 THR F CA 1
ATOM 5500 C C . THR F 3 172 ? -22.035 38.150 -13.066 1.00 42.31 529 THR F C 1
ATOM 5501 O O . THR F 3 172 ? -22.911 39.010 -12.957 1.00 48.03 529 THR F O 1
ATOM 5505 N N . PRO F 3 173 ? -21.589 37.478 -11.999 1.00 38.41 530 PRO F N 1
ATOM 5506 C CA . PRO F 3 173 ? -22.347 37.537 -10.736 1.00 40.94 530 PRO F CA 1
ATOM 5507 C C . PRO F 3 173 ? -22.235 38.866 -10.007 1.00 44.08 530 PRO F C 1
ATOM 5508 O O . PRO F 3 173 ? -23.032 39.114 -9.093 1.00 46.90 530 PRO F O 1
ATOM 5512 N N . TYR F 3 174 ? -21.282 39.728 -10.362 1.00 33.41 531 TYR F N 1
ATOM 5513 C CA . TYR F 3 174 ? -21.089 40.994 -9.660 1.00 38.87 531 TYR F CA 1
ATOM 5514 C C . TYR F 3 174 ? -21.778 42.116 -10.434 1.00 44.70 531 TYR F C 1
ATOM 5515 O O . TYR F 3 174 ? -21.268 42.563 -11.471 1.00 48.25 531 TYR F O 1
ATOM 5524 N N . LYS F 3 175 ? -22.919 42.585 -9.909 1.00 47.70 532 LYS F N 1
ATOM 5525 C CA . LYS F 3 175 ? -23.820 43.514 -10.600 1.00 45.23 532 LYS F CA 1
ATOM 5526 C C . LYS F 3 175 ? -23.685 44.947 -10.082 1.00 54.79 532 LYS F C 1
ATOM 5527 O O . LYS F 3 175 ? -23.634 45.178 -8.867 1.00 45.31 532 LYS F O 1
ATOM 5533 N N . CYS F 3 176 ? -23.693 45.910 -11.012 1.00 55.32 533 CYS F N 1
ATOM 5534 C CA . CYS F 3 176 ? -23.639 47.332 -10.671 1.00 58.01 533 CYS F CA 1
ATOM 5535 C C . CYS F 3 176 ? -24.990 47.836 -10.174 1.00 59.11 533 CYS F C 1
ATOM 5536 O O . CYS F 3 176 ? -26.011 47.674 -10.849 1.00 50.65 533 CYS F O 1
ATOM 5539 N N . LYS F 3 177 ? -24.982 48.489 -9.009 1.00 67.16 534 LYS F N 1
ATOM 5540 C CA . LYS F 3 177 ? -26.222 49.016 -8.447 1.00 69.13 534 LYS F CA 1
ATOM 5541 C C . LYS F 3 177 ? -26.811 50.128 -9.307 1.00 75.77 534 LYS F C 1
ATOM 5542 O O . LYS F 3 177 ? -28.039 50.292 -9.353 1.00 71.51 534 LYS F O 1
ATOM 5544 N N . GLU F 3 178 ? -25.969 50.895 -10.006 1.00 79.18 535 GLU F N 1
ATOM 5545 C CA . GLU F 3 178 ? -26.476 52.027 -10.787 1.00 74.77 535 GLU F CA 1
ATOM 5546 C C . GLU F 3 178 ? -27.054 51.574 -12.127 1.00 70.14 535 GLU F C 1
ATOM 5547 O O . GLU F 3 178 ? -28.259 51.693 -12.366 1.00 73.38 535 GLU F O 1
ATOM 5549 N N . CYS F 3 179 ? -26.213 51.041 -13.014 1.00 71.72 536 CYS F N 1
ATOM 5550 C CA . CYS F 3 179 ? -26.638 50.796 -14.387 1.00 69.69 536 CYS F CA 1
ATOM 5551 C C . CYS F 3 179 ? -27.073 49.359 -14.658 1.00 71.83 536 CYS F C 1
ATOM 5552 O O . CYS F 3 179 ? -27.597 49.091 -15.741 1.00 67.63 536 CYS F O 1
ATOM 5555 N N . GLY F 3 180 ? -26.860 48.427 -13.725 1.00 65.95 537 GLY F N 1
ATOM 5556 C CA . GLY F 3 180 ? -27.326 47.065 -13.907 1.00 61.67 537 GLY F CA 1
ATOM 5557 C C . GLY F 3 180 ? -26.386 46.126 -14.642 1.00 61.64 537 GLY F C 1
ATOM 5558 O O . GLY F 3 180 ? -26.721 44.943 -14.803 1.00 64.61 537 GLY F O 1
ATOM 5559 N N . LYS F 3 181 ? -25.225 46.597 -15.088 1.00 56.13 538 LYS F N 1
ATOM 5560 C CA . LYS F 3 181 ? -24.318 45.725 -15.822 1.00 47.24 538 LYS F CA 1
ATOM 5561 C C . LYS F 3 181 ? -23.636 44.741 -14.878 1.00 50.54 538 LYS F C 1
ATOM 5562 O O . LYS F 3 181 ? -23.380 45.043 -13.709 1.00 55.68 538 LYS F O 1
ATOM 5568 N N . GLY F 3 182 ? -23.341 43.552 -15.404 1.00 49.55 539 GLY F N 1
ATOM 5569 C CA . GLY F 3 182 ? -22.753 42.474 -14.632 1.00 48.84 539 GLY F CA 1
ATOM 5570 C C . GLY F 3 182 ? -21.310 42.245 -15.038 1.00 53.34 539 GLY F C 1
ATOM 5571 O O . GLY F 3 182 ? -20.919 42.537 -16.170 1.00 47.06 539 GLY F O 1
ATOM 5572 N N . PHE F 3 183 ? -20.519 41.708 -14.104 1.00 47.62 540 PHE F N 1
ATOM 5573 C CA . PHE F 3 183 ? -19.091 41.527 -14.310 1.00 46.64 540 PHE F CA 1
ATOM 5574 C C . PHE F 3 183 ? -18.662 40.173 -13.777 1.00 40.72 540 PHE F C 1
ATOM 5575 O O . PHE F 3 183 ? -19.273 39.629 -12.853 1.00 40.52 540 PHE F O 1
ATOM 5583 N N . ARG F 3 184 ? -17.593 39.642 -14.364 1.00 38.11 541 ARG F N 1
ATOM 5584 C CA . ARG F 3 184 ? -17.128 38.312 -14.004 1.00 40.84 541 ARG F CA 1
ATOM 5585 C C . ARG F 3 184 ? -16.316 38.296 -12.716 1.00 43.09 541 ARG F C 1
ATOM 5586 O O . ARG F 3 184 ? -16.235 37.244 -12.076 1.00 45.48 541 ARG F O 1
ATOM 5594 N N . ARG F 3 185 ? -15.720 39.422 -12.317 1.00 37.74 542 ARG F N 1
ATOM 5595 C CA . ARG F 3 185 ? -14.971 39.477 -11.065 1.00 40.81 542 ARG F CA 1
ATOM 5596 C C . ARG F 3 185 ? -15.306 40.742 -10.297 1.00 42.07 542 ARG F C 1
ATOM 5597 O O . ARG F 3 185 ? -15.613 41.783 -10.880 1.00 34.62 542 ARG F O 1
ATOM 5605 N N . GLY F 3 186 ? -15.209 40.643 -8.969 1.00 40.24 543 GLY F N 1
ATOM 5606 C CA . GLY F 3 186 ? -15.551 41.771 -8.125 1.00 32.32 543 GLY F CA 1
ATOM 5607 C C . GLY F 3 186 ? -14.643 42.962 -8.328 1.00 38.39 543 GLY F C 1
ATOM 5608 O O . GLY F 3 186 ? -15.072 44.109 -8.167 1.00 46.42 543 GLY F O 1
ATOM 5609 N N . SER F 3 187 ? -13.381 42.714 -8.683 1.00 36.36 544 SER F N 1
ATOM 5610 C CA . SER F 3 187 ? -12.442 43.808 -8.894 1.00 39.77 544 SER F CA 1
ATOM 5611 C C . SER F 3 187 ? -12.836 44.651 -10.099 1.00 47.63 544 SER F C 1
ATOM 5612 O O . SER F 3 187 ? -12.598 45.862 -10.111 1.00 41.54 544 SER F O 1
ATOM 5615 N N . GLU F 3 188 ? -13.442 44.028 -11.112 1.00 37.41 545 GLU F N 1
ATOM 5616 C CA . GLU F 3 188 ? -13.880 44.769 -12.287 1.00 42.43 545 GLU F CA 1
ATOM 5617 C C . GLU F 3 188 ? -15.154 45.550 -12.016 1.00 37.63 545 GLU F C 1
ATOM 5618 O O . GLU F 3 188 ? -15.336 46.635 -12.567 1.00 39.70 545 GLU F O 1
ATOM 5624 N N . LEU F 3 189 ? -16.038 45.035 -11.163 1.00 38.91 546 LEU F N 1
ATOM 5625 C CA . LEU F 3 189 ? -17.172 45.839 -10.738 1.00 41.41 546 LEU F CA 1
ATOM 5626 C C . LEU F 3 189 ? -16.700 47.072 -9.980 1.00 46.11 546 LEU F C 1
ATOM 5627 O O . LEU F 3 189 ? -17.220 48.177 -10.178 1.00 46.52 546 LEU F O 1
ATOM 5632 N N . ALA F 3 190 ? -15.713 46.901 -9.107 1.00 40.15 547 ALA F N 1
ATOM 5633 C CA . ALA F 3 190 ? -15.214 48.032 -8.336 1.00 44.70 547 ALA F CA 1
ATOM 5634 C C . ALA F 3 190 ? -14.595 49.078 -9.246 1.00 47.75 547 ALA F C 1
ATOM 5635 O O . ALA F 3 190 ? -14.808 50.280 -9.054 1.00 46.59 547 ALA F O 1
ATOM 5637 N N . ARG F 3 191 ? -13.813 48.650 -10.242 1.00 42.69 548 ARG F N 1
ATOM 5638 C CA . ARG F 3 191 ? -13.283 49.630 -11.182 1.00 51.02 548 ARG F CA 1
ATOM 5639 C C . ARG F 3 191 ? -14.419 50.299 -11.957 1.00 51.14 548 ARG F C 1
ATOM 5640 O O . ARG F 3 191 ? -14.422 51.520 -12.137 1.00 48.89 548 ARG F O 1
ATOM 5648 N N . HIS F 3 192 ? -15.409 49.511 -12.399 1.00 48.79 549 HIS F N 1
ATOM 5649 C CA . HIS F 3 192 ? -16.586 50.081 -13.059 1.00 48.65 549 HIS F CA 1
ATOM 5650 C C . HIS F 3 192 ? -17.240 51.146 -12.193 1.00 51.13 549 HIS F C 1
ATOM 5651 O O . HIS F 3 192 ? -17.572 52.237 -12.672 1.00 63.13 549 HIS F O 1
ATOM 5658 N N . GLN F 3 193 ? -17.428 50.849 -10.904 1.00 54.27 550 GLN F N 1
ATOM 5659 C CA . GLN F 3 193 ? -18.149 51.777 -10.042 1.00 62.88 550 GLN F CA 1
ATOM 5660 C C . GLN F 3 193 ? -17.322 53.027 -9.760 1.00 62.79 550 GLN F C 1
ATOM 5661 O O . GLN F 3 193 ? -17.868 54.137 -9.714 1.00 58.05 550 GLN F O 1
ATOM 5667 N N . ARG F 3 194 ? -16.002 52.879 -9.607 1.00 44.71 551 ARG F N 1
ATOM 5668 C CA . ARG F 3 194 ? -15.135 54.056 -9.609 1.00 51.37 551 ARG F CA 1
ATOM 5669 C C . ARG F 3 194 ? -15.302 54.878 -10.887 1.00 60.64 551 ARG F C 1
ATOM 5670 O O . ARG F 3 194 ? -15.246 56.112 -10.847 1.00 68.07 551 ARG F O 1
ATOM 5678 N N . ALA F 3 195 ? -15.485 54.214 -12.035 1.00 56.65 552 ALA F N 1
ATOM 5679 C CA . ALA F 3 195 ? -15.650 54.948 -13.286 1.00 53.59 552 ALA F CA 1
ATOM 5680 C C . ALA F 3 195 ? -16.905 55.804 -13.264 1.00 58.72 552 ALA F C 1
ATOM 5681 O O . ALA F 3 195 ? -16.896 56.933 -13.763 1.00 61.83 552 ALA F O 1
ATOM 5683 N N . HIS F 3 196 ? -17.998 55.275 -12.700 1.00 63.31 553 HIS F N 1
ATOM 5684 C CA . HIS F 3 196 ? -19.221 56.059 -12.536 1.00 64.91 553 HIS F CA 1
ATOM 5685 C C . HIS F 3 196 ? -18.952 57.378 -11.817 1.00 72.02 553 HIS F C 1
ATOM 5686 O O . HIS F 3 196 ? -19.509 58.417 -12.182 1.00 72.89 553 HIS F O 1
ATOM 5693 N N . SER F 3 197 ? -18.105 57.359 -10.793 1.00 73.98 554 SER F N 1
ATOM 5694 C CA . SER F 3 197 ? -17.919 58.534 -9.953 1.00 80.73 554 SER F CA 1
ATOM 5695 C C . SER F 3 197 ? -16.742 59.401 -10.374 1.00 80.35 554 SER F C 1
ATOM 5696 O O . SER F 3 197 ? -16.469 60.405 -9.708 1.00 89.01 554 SER F O 1
ATOM 5699 N N . GLY F 3 198 ? -16.048 59.056 -11.457 1.00 69.54 555 GLY F N 1
ATOM 5700 C CA . GLY F 3 198 ? -14.831 59.769 -11.800 1.00 65.54 555 GLY F CA 1
ATOM 5701 C C . GLY F 3 198 ? -13.716 59.560 -10.799 1.00 75.21 555 GLY F C 1
ATOM 5702 O O . GLY F 3 198 ? -12.830 60.411 -10.674 1.00 85.46 555 GLY F O 1
ATOM 5703 N N . ASP F 3 199 ? -13.745 58.442 -10.077 1.00 74.20 556 ASP F N 1
ATOM 5704 C CA . ASP F 3 199 ? -12.763 58.089 -9.052 1.00 78.01 556 ASP F CA 1
ATOM 5705 C C . ASP F 3 199 ? -11.553 57.449 -9.736 1.00 81.16 556 ASP F C 1
ATOM 5706 O O . ASP F 3 199 ? -11.486 56.234 -9.922 1.00 89.44 556 ASP F O 1
ATOM 5711 N N . LYS F 3 200 ? -10.582 58.285 -10.133 1.00 72.11 557 LYS F N 1
ATOM 5712 C CA . LYS F 3 200 ? -9.384 57.831 -10.834 1.00 62.03 557 LYS F CA 1
ATOM 5713 C C . LYS F 3 200 ? -8.166 57.996 -9.928 1.00 66.79 557 LYS F C 1
ATOM 5714 O O . LYS F 3 200 ? -7.445 58.997 -10.043 1.00 72.23 557 LYS F O 1
ATOM 5720 N N . PRO F 3 201 ? -7.902 57.050 -9.030 1.00 69.75 558 PRO F N 1
ATOM 5721 C CA . PRO F 3 201 ? -6.849 57.227 -8.016 1.00 72.60 558 PRO F CA 1
ATOM 5722 C C . PRO F 3 201 ? -5.472 56.709 -8.404 1.00 73.97 558 PRO F C 1
ATOM 5723 O O . PRO F 3 201 ? -4.609 56.615 -7.527 1.00 78.93 558 PRO F O 1
ATOM 5727 N N . TYR F 3 202 ? -5.238 56.360 -9.660 1.00 69.08 559 TYR F N 1
ATOM 5728 C CA . TYR F 3 202 ? -3.937 55.874 -10.106 1.00 66.10 559 TYR F CA 1
ATOM 5729 C C . TYR F 3 202 ? -3.350 56.909 -11.060 1.00 67.34 559 TYR F C 1
ATOM 5730 O O . TYR F 3 202 ? -3.671 56.926 -12.250 1.00 66.20 559 TYR F O 1
ATOM 5739 N N . LYS F 3 203 ? -2.484 57.770 -10.534 1.00 72.32 560 LYS F N 1
ATOM 5740 C CA . LYS F 3 203 ? -1.941 58.889 -11.288 1.00 63.99 560 LYS F CA 1
ATOM 5741 C C . LYS F 3 203 ? -0.576 58.544 -11.868 1.00 62.78 560 LYS F C 1
ATOM 5742 O O . LYS F 3 203 ? 0.219 57.837 -11.242 1.00 64.16 560 LYS F O 1
ATOM 5744 N N . CYS F 3 204 ? -0.314 59.057 -13.069 1.00 61.62 561 CYS F N 1
ATOM 5745 C CA . CYS F 3 204 ? 0.978 58.928 -13.731 1.00 64.47 561 CYS F CA 1
ATOM 5746 C C . CYS F 3 204 ? 1.847 60.123 -13.373 1.00 80.17 561 CYS F C 1
ATOM 5747 O O . CYS F 3 204 ? 1.522 61.261 -13.730 1.00 84.77 561 CYS F O 1
ATOM 5750 N N . LYS F 3 205 ? 2.961 59.862 -12.688 1.00 83.71 562 LYS F N 1
ATOM 5751 C CA . LYS F 3 205 ? 3.872 60.937 -12.316 1.00 83.03 562 LYS F CA 1
ATOM 5752 C C . LYS F 3 205 ? 4.428 61.689 -13.523 1.00 85.58 562 LYS F C 1
ATOM 5753 O O . LYS F 3 205 ? 4.853 62.839 -13.371 1.00 94.11 562 LYS F O 1
ATOM 5755 N N . GLU F 3 206 ? 4.414 61.091 -14.719 1.00 79.69 563 GLU F N 1
ATOM 5756 C CA . GLU F 3 206 ? 5.160 61.668 -15.838 1.00 88.16 563 GLU F CA 1
ATOM 5757 C C . GLU F 3 206 ? 4.398 62.806 -16.523 1.00 98.04 563 GLU F C 1
ATOM 5758 O O . GLU F 3 206 ? 4.975 63.863 -16.815 1.00 97.54 563 GLU F O 1
ATOM 5764 N N . CYS F 3 207 ? 3.108 62.602 -16.810 1.00 98.81 564 CYS F N 1
ATOM 5765 C CA . CYS F 3 207 ? 2.306 63.614 -17.487 1.00 94.23 564 CYS F CA 1
ATOM 5766 C C . CYS F 3 207 ? 1.085 64.067 -16.702 1.00 87.01 564 CYS F C 1
ATOM 5767 O O . CYS F 3 207 ? 0.498 65.093 -17.062 1.00 92.83 564 CYS F O 1
ATOM 5770 N N . GLY F 3 208 ? 0.675 63.335 -15.664 1.00 85.82 565 GLY F N 1
ATOM 5771 C CA . GLY F 3 208 ? -0.358 63.768 -14.744 1.00 91.82 565 GLY F CA 1
ATOM 5772 C C . GLY F 3 208 ? -1.673 63.020 -14.870 1.00 91.25 565 GLY F C 1
ATOM 5773 O O . GLY F 3 208 ? -2.435 62.965 -13.894 1.00 82.05 565 GLY F O 1
ATOM 5774 N N . LYS F 3 209 ? -1.962 62.460 -16.046 1.00 94.27 566 LYS F N 1
ATOM 5775 C CA . LYS F 3 209 ? -3.253 61.820 -16.267 1.00 90.01 566 LYS F CA 1
ATOM 5776 C C . LYS F 3 209 ? -3.468 60.717 -15.246 1.00 81.90 566 LYS F C 1
ATOM 5777 O O . LYS F 3 209 ? -2.533 60.007 -14.877 1.00 94.13 566 LYS F O 1
ATOM 5783 N N . SER F 3 210 ? -4.698 60.602 -14.755 1.00 75.54 567 SER F N 1
ATOM 5784 C CA . SER F 3 210 ? -5.046 59.602 -13.757 1.00 70.72 567 SER F CA 1
ATOM 5785 C C . SER F 3 210 ? -6.067 58.626 -14.326 1.00 61.42 567 SER F C 1
ATOM 5786 O O . SER F 3 210 ? -6.846 58.964 -15.221 1.00 74.39 567 SER F O 1
ATOM 5789 N N . PHE F 3 211 ? -6.058 57.408 -13.800 1.00 55.70 568 PHE F N 1
ATOM 5790 C CA . PHE F 3 211 ? -6.889 56.342 -14.334 1.00 54.64 568 PHE F CA 1
ATOM 5791 C C . PHE F 3 211 ? -7.495 55.533 -13.204 1.00 61.88 568 PHE F C 1
ATOM 5792 O O . PHE F 3 211 ? -7.044 55.571 -12.055 1.00 65.08 568 PHE F O 1
ATOM 5800 N N . THR F 3 212 ? -8.574 54.822 -13.528 1.00 54.08 569 THR F N 1
ATOM 5801 C CA . THR F 3 212 ? -9.350 54.027 -12.582 1.00 47.09 569 THR F CA 1
ATOM 5802 C C . THR F 3 212 ? -8.756 52.735 -12.082 1.00 53.38 569 THR F C 1
ATOM 5803 O O . THR F 3 212 ? -9.296 52.143 -11.186 1.00 55.44 569 THR F O 1
ATOM 5807 N N . CYS F 3 213 ? -7.699 52.263 -12.707 1.00 52.20 570 CYS F N 1
ATOM 5808 C CA . CYS F 3 213 ? -7.135 50.967 -12.335 1.00 46.54 570 CYS F CA 1
ATOM 5809 C C . CYS F 3 213 ? -5.702 50.881 -12.851 1.00 47.00 570 CYS F C 1
ATOM 5810 O O . CYS F 3 213 ? -5.237 51.737 -13.613 1.00 44.24 570 CYS F O 1
ATOM 5813 N N . THR F 3 214 ? -5.018 49.805 -12.462 1.00 59.11 571 THR F N 1
ATOM 5814 C CA . THR F 3 214 ? -3.587 49.742 -12.733 1.00 59.39 571 THR F CA 1
ATOM 5815 C C . THR F 3 214 ? -3.286 49.392 -14.177 1.00 55.03 571 THR F C 1
ATOM 5816 O O . THR F 3 214 ? -2.327 49.922 -14.745 1.00 59.06 571 THR F O 1
ATOM 5820 N N . THR F 3 215 ? -4.063 48.493 -14.791 1.00 54.60 572 THR F N 1
ATOM 5821 C CA . THR F 3 215 ? -3.734 48.106 -16.161 1.00 60.14 572 THR F CA 1
ATOM 5822 C C . THR F 3 215 ? -3.813 49.300 -17.106 1.00 50.35 572 THR F C 1
ATOM 5823 O O . THR F 3 215 ? -2.950 49.466 -17.976 1.00 66.02 572 THR F O 1
ATOM 5827 N N . GLU F 3 216 ? -4.814 50.164 -16.930 1.00 51.38 573 GLU F N 1
ATOM 5828 C CA . GLU F 3 216 ? -4.958 51.288 -17.853 1.00 52.68 573 GLU F CA 1
ATOM 5829 C C . GLU F 3 216 ? -3.865 52.317 -17.634 1.00 53.50 573 GLU F C 1
ATOM 5830 O O . GLU F 3 216 ? -3.405 52.945 -18.590 1.00 51.84 573 GLU F O 1
ATOM 5836 N N . LEU F 3 217 ? -3.408 52.486 -16.397 1.00 53.15 574 LEU F N 1
ATOM 5837 C CA . LEU F 3 217 ? -2.272 53.369 -16.202 1.00 61.48 574 LEU F CA 1
ATOM 5838 C C . LEU F 3 217 ? -1.017 52.747 -16.790 1.00 59.65 574 LEU F C 1
ATOM 5839 O O . LEU F 3 217 ? -0.244 53.426 -17.474 1.00 61.21 574 LEU F O 1
ATOM 5844 N N . PHE F 3 218 ? -0.822 51.447 -16.564 1.00 56.42 575 PHE F N 1
ATOM 5845 C CA . PHE F 3 218 ? 0.418 50.794 -16.964 1.00 55.91 575 PHE F CA 1
ATOM 5846 C C . PHE F 3 218 ? 0.650 50.922 -18.459 1.00 61.34 575 PHE F C 1
ATOM 5847 O O . PHE F 3 218 ? 1.734 51.317 -18.903 1.00 57.53 575 PHE F O 1
ATOM 5855 N N . ARG F 3 219 ? -0.349 50.572 -19.262 1.00 51.62 576 ARG F N 1
ATOM 5856 C CA . ARG F 3 219 ? -0.074 50.597 -20.686 1.00 62.53 576 ARG F CA 1
ATOM 5857 C C . ARG F 3 219 ? -0.094 52.011 -21.251 1.00 59.35 576 ARG F C 1
ATOM 5858 O O . ARG F 3 219 ? 0.557 52.258 -22.267 1.00 54.43 576 ARG F O 1
ATOM 5866 N N . HIS F 3 220 ? -0.799 52.947 -20.610 1.00 53.23 577 HIS F N 1
ATOM 5867 C CA . HIS F 3 220 ? -0.627 54.348 -20.964 1.00 58.30 577 HIS F CA 1
ATOM 5868 C C . HIS F 3 220 ? 0.836 54.749 -20.846 1.00 63.04 577 HIS F C 1
ATOM 5869 O O . HIS F 3 220 ? 1.384 55.410 -21.733 1.00 72.70 577 HIS F O 1
ATOM 5876 N N . GLN F 3 221 ? 1.493 54.328 -19.769 1.00 56.51 578 GLN F N 1
ATOM 5877 C CA . GLN F 3 221 ? 2.874 54.729 -19.539 1.00 61.39 578 GLN F CA 1
ATOM 5878 C C . GLN F 3 221 ? 3.803 54.304 -20.663 1.00 61.21 578 GLN F C 1
ATOM 5879 O O . GLN F 3 221 ? 4.874 54.897 -20.820 1.00 58.30 578 GLN F O 1
ATOM 5885 N N . LYS F 3 222 ? 3.422 53.300 -21.450 1.00 57.37 579 LYS F N 1
ATOM 5886 C CA . LYS F 3 222 ? 4.297 52.846 -22.522 1.00 62.04 579 LYS F CA 1
ATOM 5887 C C . LYS F 3 222 ? 4.571 53.930 -23.560 1.00 65.71 579 LYS F C 1
ATOM 5888 O O . LYS F 3 222 ? 5.507 53.785 -24.352 1.00 68.91 579 LYS F O 1
ATOM 5894 N N . VAL F 3 223 ? 3.789 55.011 -23.590 1.00 63.79 580 VAL F N 1
ATOM 5895 C CA . VAL F 3 223 ? 4.105 56.077 -24.540 1.00 75.50 580 VAL F CA 1
ATOM 5896 C C . VAL F 3 223 ? 5.280 56.908 -24.037 1.00 77.01 580 VAL F C 1
ATOM 5897 O O . VAL F 3 223 ? 6.174 57.267 -24.810 1.00 81.88 580 VAL F O 1
ATOM 5901 N N . HIS F 3 224 ? 5.306 57.215 -22.738 1.00 75.22 581 HIS F N 1
ATOM 5902 C CA . HIS F 3 224 ? 6.404 58.001 -22.187 1.00 87.26 581 HIS F CA 1
ATOM 5903 C C . HIS F 3 224 ? 7.722 57.254 -22.321 1.00 89.43 581 HIS F C 1
ATOM 5904 O O . HIS F 3 224 ? 8.734 57.822 -22.748 1.00 91.98 581 HIS F O 1
ATOM 5911 N N . THR F 3 225 ? 7.719 55.968 -21.956 1.00 85.95 582 THR F N 1
ATOM 5912 C CA . THR F 3 225 ? 8.908 55.127 -21.938 1.00 84.94 582 THR F CA 1
ATOM 5913 C C . THR F 3 225 ? 9.285 54.588 -23.309 1.00 88.33 582 THR F C 1
ATOM 5914 O O . THR F 3 225 ? 10.347 53.970 -23.434 1.00 89.76 582 THR F O 1
ATOM 5918 N N . GLY F 3 226 ? 8.435 54.766 -24.314 1.00 93.15 583 GLY F N 1
ATOM 5919 C CA . GLY F 3 226 ? 8.815 54.463 -25.691 1.00 94.44 583 GLY F CA 1
ATOM 5920 C C . GLY F 3 226 ? 9.290 53.049 -25.941 1.00 89.93 583 GLY F C 1
ATOM 5921 O O . GLY F 3 226 ? 10.202 52.840 -26.750 1.00 96.11 583 GLY F O 1
ATOM 5922 N N . ASP F 3 227 ? 8.697 52.065 -25.271 1.00 87.55 584 ASP F N 1
ATOM 5923 C CA . ASP F 3 227 ? 9.025 50.666 -25.527 1.00 99.71 584 ASP F CA 1
ATOM 5924 C C . ASP F 3 227 ? 7.949 50.065 -26.428 1.00 100.81 584 ASP F C 1
ATOM 5925 O O . ASP F 3 227 ? 6.769 50.016 -26.061 1.00 101.40 584 ASP F O 1
ATOM 5930 N N . ARG F 3 228 ? 8.355 49.646 -27.627 1.00 95.89 585 ARG F N 1
ATOM 5931 C CA . ARG F 3 228 ? 7.443 49.090 -28.620 1.00 83.55 585 ARG F CA 1
ATOM 5932 C C . ARG F 3 228 ? 7.831 47.634 -28.834 1.00 79.90 585 ARG F C 1
ATOM 5933 O O . ARG F 3 228 ? 8.693 47.332 -29.673 1.00 75.06 585 ARG F O 1
ATOM 5941 N N . PRO F 3 229 ? 7.214 46.691 -28.117 1.00 82.54 586 PRO F N 1
ATOM 5942 C CA . PRO F 3 229 ? 7.713 45.306 -28.148 1.00 83.59 586 PRO F CA 1
ATOM 5943 C C . PRO F 3 229 ? 7.434 44.569 -29.450 1.00 85.61 586 PRO F C 1
ATOM 5944 O O . PRO F 3 229 ? 8.215 43.680 -29.815 1.00 93.21 586 PRO F O 1
ATOM 5948 N N . HIS F 3 230 ? 6.361 44.901 -30.167 1.00 73.21 587 HIS F N 1
ATOM 5949 C CA . HIS F 3 230 ? 5.987 44.195 -31.390 1.00 71.09 587 HIS F CA 1
ATOM 5950 C C . HIS F 3 230 ? 6.507 44.965 -32.598 1.00 78.30 587 HIS F C 1
ATOM 5951 O O . HIS F 3 230 ? 6.022 46.060 -32.895 1.00 80.48 587 HIS F O 1
ATOM 5958 N N . LYS F 3 231 ? 7.475 44.386 -33.307 1.00 79.50 588 LYS F N 1
ATOM 5959 C CA . LYS F 3 231 ? 8.068 45.015 -34.478 1.00 77.36 588 LYS F CA 1
ATOM 5960 C C . LYS F 3 231 ? 7.904 44.115 -35.693 1.00 86.74 588 LYS F C 1
ATOM 5961 O O . LYS F 3 231 ? 8.011 42.889 -35.590 1.00 83.30 588 LYS F O 1
ATOM 5963 N N . CYS F 3 232 ? 7.649 44.736 -36.843 1.00 91.00 589 CYS F N 1
ATOM 5964 C CA . CYS F 3 232 ? 7.523 44.012 -38.098 1.00 94.55 589 CYS F CA 1
ATOM 5965 C C . CYS F 3 232 ? 8.894 43.669 -38.665 1.00 91.18 589 CYS F C 1
ATOM 5966 O O . CYS F 3 232 ? 9.865 44.412 -38.500 1.00 87.04 589 CYS F O 1
ATOM 5969 N N . LYS F 3 233 ? 8.956 42.536 -39.362 1.00 91.95 590 LYS F N 1
ATOM 5970 C CA . LYS F 3 233 ? 10.199 42.033 -39.927 1.00 104.18 590 LYS F CA 1
ATOM 5971 C C . LYS F 3 233 ? 10.535 42.635 -41.286 1.00 107.04 590 LYS F C 1
ATOM 5972 O O . LYS F 3 233 ? 11.635 42.390 -41.796 1.00 109.79 590 LYS F O 1
ATOM 5974 N N . GLU F 3 234 ? 9.630 43.410 -41.885 1.00 107.14 591 GLU F N 1
ATOM 5975 C CA . GLU F 3 234 ? 9.856 43.970 -43.215 1.00 107.71 591 GLU F CA 1
ATOM 5976 C C . GLU F 3 234 ? 10.305 45.427 -43.161 1.00 109.67 591 GLU F C 1
ATOM 5977 O O . GLU F 3 234 ? 11.412 45.752 -43.599 1.00 110.42 591 GLU F O 1
ATOM 5983 N N . CYS F 3 235 ? 9.463 46.316 -42.636 1.00 113.23 592 CYS F N 1
ATOM 5984 C CA . CYS F 3 235 ? 9.789 47.734 -42.546 1.00 116.46 592 CYS F CA 1
ATOM 5985 C C . CYS F 3 235 ? 10.331 48.135 -41.178 1.00 110.40 592 CYS F C 1
ATOM 5986 O O . CYS F 3 235 ? 10.696 49.299 -40.985 1.00 102.45 592 CYS F O 1
ATOM 5989 N N . GLY F 3 236 ? 10.387 47.208 -40.225 1.00 107.80 593 GLY F N 1
ATOM 5990 C CA . GLY F 3 236 ? 10.920 47.525 -38.918 1.00 102.78 593 GLY F CA 1
ATOM 5991 C C . GLY F 3 236 ? 10.041 48.391 -38.045 1.00 96.41 593 GLY F C 1
ATOM 5992 O O . GLY F 3 236 ? 10.486 48.799 -36.967 1.00 96.91 593 GLY F O 1
ATOM 5993 N N . LYS F 3 237 ? 8.816 48.698 -38.472 1.00 85.85 594 LYS F N 1
ATOM 5994 C CA . LYS F 3 237 ? 7.907 49.452 -37.619 1.00 80.57 594 LYS F CA 1
ATOM 5995 C C . LYS F 3 237 ? 7.615 48.657 -36.359 1.00 80.22 594 LYS F C 1
ATOM 5996 O O . LYS F 3 237 ? 7.562 47.425 -36.385 1.00 76.58 594 LYS F O 1
ATOM 5998 N N . ALA F 3 238 ? 7.437 49.368 -35.247 1.00 81.10 595 ALA F N 1
ATOM 5999 C CA . ALA F 3 238 ? 7.184 48.744 -33.957 1.00 72.21 595 ALA F CA 1
ATOM 6000 C C . ALA F 3 238 ? 6.148 49.553 -33.192 1.00 70.82 595 ALA F C 1
ATOM 6001 O O . ALA F 3 238 ? 6.136 50.785 -33.264 1.00 84.04 595 ALA F O 1
ATOM 6003 N N . PHE F 3 239 ? 5.276 48.839 -32.498 1.00 69.07 596 PHE F N 1
ATOM 6004 C CA . PHE F 3 239 ? 4.170 49.424 -31.773 1.00 74.77 596 PHE F CA 1
ATOM 6005 C C . PHE F 3 239 ? 3.961 48.865 -30.362 1.00 69.60 596 PHE F C 1
ATOM 6006 O O . PHE F 3 239 ? 4.517 47.864 -30.002 1.00 63.36 596 PHE F O 1
ATOM 6014 N N . ILE F 3 240 ? 3.160 49.551 -29.574 1.00 67.05 597 ILE F N 1
ATOM 6015 C CA . ILE F 3 240 ? 2.840 49.100 -28.228 1.00 69.03 597 ILE F CA 1
ATOM 6016 C C . ILE F 3 240 ? 2.174 47.730 -28.260 1.00 68.14 597 ILE F C 1
ATOM 6017 O O . ILE F 3 240 ? 2.600 46.802 -27.562 1.00 62.72 597 ILE F O 1
ATOM 6022 N N . ARG F 3 241 ? 1.104 47.581 -29.038 1.00 59.80 598 ARG F N 1
ATOM 6023 C CA . ARG F 3 241 ? 0.274 46.389 -28.914 1.00 59.19 598 ARG F CA 1
ATOM 6024 C C . ARG F 3 241 ? 0.500 45.433 -30.070 1.00 60.73 598 ARG F C 1
ATOM 6025 O O . ARG F 3 241 ? 0.988 45.824 -31.126 1.00 65.39 598 ARG F O 1
ATOM 6033 N N . ARG F 3 242 ? 0.174 44.188 -29.830 1.00 66.66 599 ARG F N 1
ATOM 6034 C CA . ARG F 3 242 ? 0.267 43.126 -30.776 1.00 78.38 599 ARG F CA 1
ATOM 6035 C C . ARG F 3 242 ? -0.683 43.311 -31.944 1.00 72.08 599 ARG F C 1
ATOM 6036 O O . ARG F 3 242 ? -0.348 43.067 -33.075 1.00 76.17 599 ARG F O 1
ATOM 6044 N N . SER F 3 243 ? -1.876 43.750 -31.639 1.00 68.18 600 SER F N 1
ATOM 6045 C CA . SER F 3 243 ? -2.917 43.902 -32.642 1.00 78.24 600 SER F CA 1
ATOM 6046 C C . SER F 3 243 ? -2.592 45.045 -33.592 1.00 77.02 600 SER F C 1
ATOM 6047 O O . SER F 3 243 ? -2.931 44.975 -34.779 1.00 82.78 600 SER F O 1
ATOM 6050 N N . GLU F 3 244 ? -1.915 46.088 -33.098 1.00 70.67 601 GLU F N 1
ATOM 6051 C CA . GLU F 3 244 ? -1.356 47.093 -33.995 1.00 68.08 601 GLU F CA 1
ATOM 6052 C C . GLU F 3 244 ? -0.487 46.438 -35.058 1.00 70.70 601 GLU F C 1
ATOM 6053 O O . GLU F 3 244 ? -0.569 46.782 -36.243 1.00 71.86 601 GLU F O 1
ATOM 6059 N N . LEU F 3 245 ? 0.330 45.461 -34.661 1.00 67.41 602 LEU F N 1
ATOM 6060 C CA . LEU F 3 245 ? 1.269 44.894 -35.618 1.00 75.94 602 LEU F CA 1
ATOM 6061 C C . LEU F 3 245 ? 0.574 43.941 -36.583 1.00 77.06 602 LEU F C 1
ATOM 6062 O O . LEU F 3 245 ? 0.899 43.926 -37.776 1.00 73.29 602 LEU F O 1
ATOM 6067 N N . THR F 3 246 ? -0.394 43.148 -36.104 1.00 70.53 603 THR F N 1
ATOM 6068 C CA . THR F 3 246 ? -1.162 42.319 -37.035 1.00 75.32 603 THR F CA 1
ATOM 6069 C C . THR F 3 246 ? -1.894 43.182 -38.055 1.00 78.66 603 THR F C 1
ATOM 6070 O O . THR F 3 246 ? -2.006 42.809 -39.228 1.00 94.53 603 THR F O 1
ATOM 6074 N N . HIS F 3 247 ? -2.408 44.339 -37.626 1.00 75.49 604 HIS F N 1
ATOM 6075 C CA . HIS F 3 247 ? -3.069 45.237 -38.568 1.00 80.14 604 HIS F CA 1
ATOM 6076 C C . HIS F 3 247 ? -2.061 45.863 -39.522 1.00 75.42 604 HIS F C 1
ATOM 6077 O O . HIS F 3 247 ? -2.292 45.903 -40.732 1.00 77.85 604 HIS F O 1
ATOM 6084 N N . HIS F 3 248 ? -0.852 46.233 -39.058 1.00 74.94 605 HIS F N 1
ATOM 6085 C CA . HIS F 3 248 ? 0.207 46.802 -39.944 1.00 84.86 605 HIS F CA 1
ATOM 6086 C C . HIS F 3 248 ? 0.572 45.795 -40.958 1.00 84.95 605 HIS F C 1
ATOM 6087 O O . HIS F 3 248 ? 0.813 46.103 -42.101 1.00 88.59 605 HIS F O 1
ATOM 6094 N N . GLU F 3 249 ? 0.621 44.561 -40.538 1.00 85.46 606 GLU F N 1
ATOM 6095 C CA . GLU F 3 249 ? 1.069 43.541 -41.478 1.00 94.94 606 GLU F CA 1
ATOM 6096 C C . GLU F 3 249 ? 0.072 43.350 -42.611 1.00 100.14 606 GLU F C 1
ATOM 6097 O O . GLU F 3 249 ? 0.471 43.013 -43.733 1.00 97.19 606 GLU F O 1
ATOM 6103 N N . ARG F 3 250 ? -1.222 43.558 -42.342 1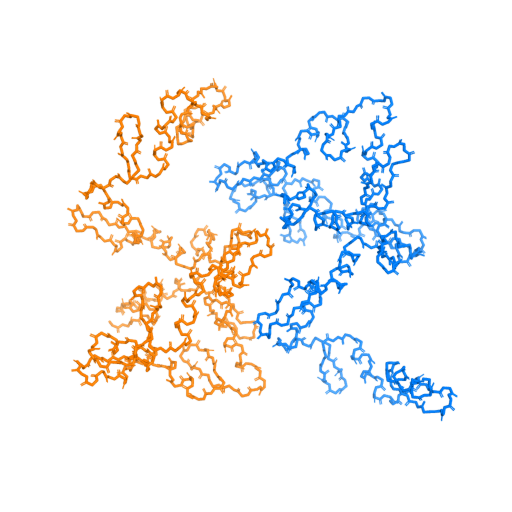.00 100.50 607 ARG F N 1
ATOM 6104 C CA . ARG F 3 250 ? -2.190 43.626 -43.432 1.00 98.74 607 ARG F CA 1
ATOM 6105 C C . ARG F 3 250 ? -1.853 44.745 -44.403 1.00 96.08 607 ARG F C 1
ATOM 6106 O O . ARG F 3 250 ? -2.122 44.624 -45.603 1.00 106.49 607 ARG F O 1
ATOM 6114 N N . SER F 3 251 ? -1.261 45.834 -43.909 1.00 91.16 608 SER F N 1
ATOM 6115 C CA . SER F 3 251 ? -0.963 46.970 -44.770 1.00 95.57 608 SER F CA 1
ATOM 6116 C C . SER F 3 251 ? 0.034 46.636 -45.873 1.00 100.85 608 SER F C 1
ATOM 6117 O O . SER F 3 251 ? 0.073 47.345 -46.883 1.00 110.10 608 SER F O 1
ATOM 6120 N N . HIS F 3 252 ? 0.845 45.587 -45.712 1.00 91.04 609 HIS F N 1
ATOM 6121 C CA . HIS F 3 252 ? 1.792 45.246 -46.771 1.00 94.43 609 HIS F CA 1
ATOM 6122 C C . HIS F 3 252 ? 1.137 44.440 -47.889 1.00 102.60 609 HIS F C 1
ATOM 6123 O O . HIS F 3 252 ? 1.508 44.596 -49.062 1.00 100.40 609 HIS F O 1
ATOM 6130 N N . SER F 3 253 ? 0.163 43.592 -47.556 1.00 101.06 610 SER F N 1
ATOM 6131 C CA . SER F 3 253 ? -0.520 42.776 -48.554 1.00 108.67 610 SER F CA 1
ATOM 6132 C C . SER F 3 253 ? -1.717 43.473 -49.187 1.00 98.69 610 SER F C 1
ATOM 6133 O O . SER F 3 253 ? -2.208 43.014 -50.226 1.00 104.90 610 SER F O 1
ATOM 6136 N N . GLY F 3 254 ? -2.200 44.559 -48.592 1.00 96.86 611 GLY F N 1
ATOM 6137 C CA . GLY F 3 254 ? -3.437 45.162 -49.037 1.00 97.66 611 GLY F CA 1
ATOM 6138 C C . GLY F 3 254 ? -4.689 44.443 -48.588 1.00 97.13 611 GLY F C 1
ATOM 6139 O O . GLY F 3 254 ? -5.776 44.746 -49.092 1.00 97.19 611 GLY F O 1
ATOM 6140 N N . GLU F 3 255 ? -4.580 43.495 -47.660 1.00 95.23 612 GLU F N 1
ATOM 6141 C CA . GLU F 3 255 ? -5.761 42.781 -47.196 1.00 93.51 612 GLU F CA 1
ATOM 6142 C C . GLU F 3 255 ? -6.652 43.730 -46.408 1.00 90.14 612 GLU F C 1
ATOM 6143 O O . GLU F 3 255 ? -6.194 44.370 -45.457 1.00 87.77 612 GLU F O 1
ATOM 6145 N N . LYS F 3 256 ? -7.909 43.845 -46.826 1.00 91.20 613 LYS F N 1
ATOM 6146 C CA . LYS F 3 256 ? -8.925 44.627 -46.118 1.00 92.30 613 LYS F CA 1
ATOM 6147 C C . LYS F 3 256 ? -10.095 43.713 -45.766 1.00 97.15 613 LYS F C 1
ATOM 6148 O O . LYS F 3 256 ? -10.943 43.423 -46.630 1.00 91.42 613 LYS F O 1
ATOM 6150 N N . PRO F 3 257 ? -10.183 43.210 -44.513 1.00 95.75 614 PRO F N 1
ATOM 6151 C CA . PRO F 3 257 ? -11.181 42.166 -44.205 1.00 97.39 614 PRO F CA 1
ATOM 6152 C C . PRO F 3 257 ? -12.547 42.654 -43.722 1.00 94.47 614 PRO F C 1
ATOM 6153 O O . PRO F 3 257 ? -13.506 41.874 -43.745 1.00 88.42 614 PRO F O 1
ATOM 6157 N N . TYR F 3 258 ? -12.674 43.905 -43.280 1.00 84.40 615 TYR F N 1
ATOM 6158 C CA . TYR F 3 258 ? -13.949 44.424 -42.791 1.00 89.76 615 TYR F CA 1
ATOM 6159 C C . TYR F 3 258 ? -14.641 45.177 -43.924 1.00 96.73 615 TYR F C 1
ATOM 6160 O O . TYR F 3 258 ? -14.199 46.261 -44.321 1.00 98.21 615 TYR F O 1
ATOM 6169 N N . GLU F 3 259 ? -15.732 44.612 -44.435 1.00 104.18 616 GLU F N 1
ATOM 6170 C CA . GLU F 3 25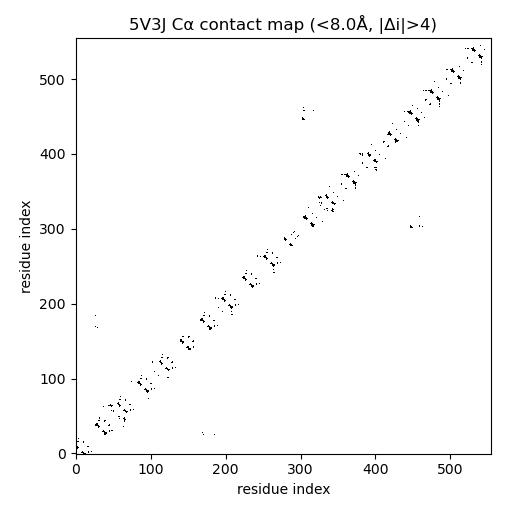9 ? -16.485 45.214 -45.529 1.00 112.21 616 GLU F CA 1
ATOM 6171 C C . GLU F 3 259 ? -17.832 45.708 -45.025 1.00 110.97 616 GLU F C 1
ATOM 6172 O O . GLU F 3 259 ? -18.520 45.010 -44.271 1.00 109.02 616 GLU F O 1
ATOM 6174 N N . CYS F 3 260 ? -18.204 46.914 -45.442 1.00 92.93 617 CYS F N 1
ATOM 6175 C CA . CYS F 3 260 ? -19.489 47.463 -45.050 1.00 93.33 617 CYS F CA 1
ATOM 6176 C C . CYS F 3 260 ? -20.603 46.776 -45.829 1.00 101.53 617 CYS F C 1
ATOM 6177 O O . CYS F 3 260 ? -20.412 46.325 -46.966 1.00 104.59 617 CYS F O 1
ATOM 6180 N N . LYS F 3 261 ? -21.773 46.680 -45.196 1.00 98.76 618 LYS F N 1
ATOM 6181 C CA . LYS F 3 261 ? -22.932 46.106 -45.874 1.00 99.25 618 LYS F CA 1
ATOM 6182 C C . LYS F 3 261 ? -23.540 47.100 -46.852 1.00 102.23 618 LYS F C 1
ATOM 6183 O O . LYS F 3 261 ? -23.748 46.784 -48.029 1.00 105.30 618 LYS F O 1
ATOM 6185 N N . GLU F 3 262 ? -23.797 48.323 -46.385 1.00 101.58 619 GLU F N 1
ATOM 6186 C CA . GLU F 3 262 ? -24.579 49.279 -47.163 1.00 111.51 619 GLU F CA 1
ATOM 6187 C C . GLU F 3 262 ? -23.850 49.714 -48.434 1.00 114.96 619 GLU F C 1
ATOM 6188 O O . GLU F 3 262 ? -24.368 49.538 -49.543 1.00 111.20 619 GLU F O 1
ATOM 6194 N N . CYS F 3 263 ? -22.651 50.293 -48.308 1.00 105.19 620 CYS F N 1
ATOM 6195 C CA . CYS F 3 263 ? -21.980 50.825 -49.494 1.00 107.66 620 CYS F CA 1
ATOM 6196 C C . CYS F 3 263 ? -20.819 49.962 -49.977 1.00 113.63 620 CYS F C 1
ATOM 6197 O O . CYS F 3 263 ? -20.290 50.220 -51.063 1.00 109.84 620 CYS F O 1
ATOM 6200 N N . GLY F 3 264 ? -20.392 48.973 -49.195 1.00 116.89 621 GLY F N 1
ATOM 6201 C CA . GLY F 3 264 ? -19.410 48.015 -49.665 1.00 114.54 621 GLY F CA 1
ATOM 6202 C C . GLY F 3 264 ? -17.970 48.474 -49.664 1.00 108.76 621 GLY F C 1
ATOM 6203 O O . GLY F 3 264 ? -17.169 47.943 -50.437 1.00 107.87 621 GLY F O 1
ATOM 6204 N N . LYS F 3 265 ? -17.607 49.437 -48.822 1.00 101.18 622 LYS F N 1
ATOM 6205 C CA . LYS F 3 265 ? -16.222 49.871 -48.722 1.00 104.69 622 LYS F CA 1
ATOM 6206 C C . LYS F 3 265 ? -15.404 48.893 -47.877 1.00 97.02 622 LYS F C 1
ATOM 6207 O O . LYS F 3 265 ? -15.932 48.206 -47.000 1.00 94.98 622 LYS F O 1
ATOM 6209 N N . THR F 3 266 ? -14.103 48.831 -48.159 1.00 96.99 623 THR F N 1
ATOM 6210 C CA . THR F 3 266 ? -13.191 47.879 -47.535 1.00 98.46 623 THR F CA 1
ATOM 6211 C C . THR F 3 266 ? -12.348 48.579 -46.475 1.00 98.38 623 THR F C 1
ATOM 6212 O O . THR F 3 266 ? -11.879 49.701 -46.685 1.00 94.25 623 THR F O 1
ATOM 6214 N N . PHE F 3 267 ? -12.144 47.913 -45.340 1.00 92.89 624 PHE F N 1
ATOM 6215 C CA . PHE F 3 267 ? -11.526 48.575 -44.201 1.00 93.22 624 PHE F CA 1
ATOM 6216 C C . PHE F 3 267 ? -10.461 47.707 -43.557 1.00 91.01 624 PHE F C 1
ATOM 6217 O O . PHE F 3 267 ? -10.556 46.476 -43.541 1.00 88.88 624 PHE F O 1
ATOM 6225 N N . GLY F 3 268 ? -9.462 48.383 -42.984 1.00 86.03 625 GLY F N 1
ATOM 6226 C CA . GLY F 3 268 ? -8.360 47.737 -42.312 1.00 80.91 625 GLY F CA 1
ATOM 6227 C C . GLY F 3 268 ? -8.719 47.256 -40.921 1.00 89.85 625 GLY F C 1
ATOM 6228 O O . GLY F 3 268 ? -8.309 46.163 -40.522 1.00 86.45 625 GLY F O 1
ATOM 6229 N N . ARG F 3 269 ? -9.469 48.058 -40.167 1.00 76.70 626 ARG F N 1
ATOM 6230 C CA . ARG F 3 269 ? -9.826 47.722 -38.798 1.00 81.60 626 ARG F CA 1
ATOM 6231 C C . ARG F 3 269 ? -11.339 47.654 -38.662 1.00 75.72 626 ARG F C 1
ATOM 6232 O O . ARG F 3 269 ? -12.088 48.125 -39.521 1.00 76.39 626 ARG F O 1
ATOM 6240 N N . GLY F 3 270 ? -11.777 47.039 -37.563 1.00 82.70 627 GLY F N 1
ATOM 6241 C CA . GLY F 3 270 ? -13.178 47.123 -37.196 1.00 78.63 627 GLY F CA 1
ATOM 6242 C C . GLY F 3 270 ? -13.540 48.510 -36.705 1.00 75.43 627 GLY F C 1
ATOM 6243 O O . GLY F 3 270 ? -14.624 49.022 -37.007 1.00 75.93 627 GLY F O 1
ATOM 6244 N N . SER F 3 271 ? -12.630 49.143 -35.953 1.00 70.56 628 SER F N 1
ATOM 6245 C CA . SER F 3 271 ? -12.838 50.522 -35.530 1.00 70.38 628 SER F CA 1
ATOM 6246 C C . SER F 3 271 ? -13.214 51.407 -36.710 1.00 84.34 628 SER F C 1
ATOM 6247 O O . SER F 3 271 ? -14.110 52.249 -36.597 1.00 73.64 628 SER F O 1
ATOM 6250 N N . GLU F 3 272 ? -12.568 51.200 -37.861 1.00 74.49 629 GLU F N 1
ATOM 6251 C CA . GLU F 3 272 ? -12.872 52.005 -39.033 1.00 97.02 629 GLU F CA 1
ATOM 6252 C C . GLU F 3 272 ? -14.171 51.594 -39.733 1.00 79.06 629 GLU F C 1
ATOM 6253 O O . GLU F 3 272 ? -14.708 52.389 -40.505 1.00 87.44 629 GLU F O 1
ATOM 6259 N N . LEU F 3 273 ? -14.706 50.397 -39.483 1.00 84.75 630 LEU F N 1
ATOM 6260 C CA . LEU F 3 273 ? -16.015 50.094 -40.064 1.00 80.35 630 LEU F CA 1
ATOM 6261 C C . LEU F 3 273 ? -17.137 50.675 -39.210 1.00 88.50 630 LEU F C 1
ATOM 6262 O O . LEU F 3 273 ? -18.033 51.334 -39.742 1.00 81.90 630 LEU F O 1
ATOM 6264 N N . SER F 3 274 ? -17.113 50.448 -37.882 1.00 77.53 631 SER F N 1
ATOM 6265 C CA A SER F 3 274 ? -18.120 51.051 -37.012 0.50 78.17 631 SER F CA 1
ATOM 6266 C CA B SER F 3 274 ? -18.125 51.050 -37.016 0.50 78.23 631 SER F CA 1
ATOM 6267 C C . SER F 3 274 ? -18.186 52.556 -37.256 1.00 92.35 631 SER F C 1
ATOM 6268 O O . SER F 3 274 ? -19.250 53.113 -37.560 1.00 80.02 631 SER F O 1
ATOM 6273 N N . ARG F 3 275 ? -17.027 53.150 -37.431 1.00 77.25 632 ARG F N 1
ATOM 6274 C CA . ARG F 3 275 ? -17.042 54.573 -37.658 1.00 78.88 632 ARG F CA 1
ATOM 6275 C C . ARG F 3 275 ? -17.719 54.958 -38.948 1.00 97.57 632 ARG F C 1
ATOM 6276 O O . ARG F 3 275 ? -18.400 55.945 -39.021 1.00 83.39 632 ARG F O 1
ATOM 6284 N N . HIS F 3 276 ? -17.532 54.144 -39.964 1.00 101.20 633 HIS F N 1
ATOM 6285 C CA . HIS F 3 276 ? -18.048 54.506 -41.270 1.00 95.26 633 HIS F CA 1
ATOM 6286 C C . HIS F 3 276 ? -19.560 54.385 -41.356 1.00 96.94 633 HIS F C 1
ATOM 6287 O O . HIS F 3 276 ? -20.165 54.954 -42.272 1.00 95.20 633 HIS F O 1
ATOM 6294 N N . GLN F 3 277 ? -20.184 53.691 -40.411 1.00 86.55 634 GLN F N 1
ATOM 6295 C CA . GLN F 3 277 ? -21.624 53.484 -40.446 1.00 88.90 634 GLN F CA 1
ATOM 6296 C C . GLN F 3 277 ? -22.400 54.620 -39.802 1.00 88.55 634 GLN F C 1
ATOM 6297 O O . GLN F 3 277 ? -23.555 54.851 -40.172 1.00 90.90 634 GLN F O 1
ATOM 6303 N N . LYS F 3 278 ? -21.786 55.349 -38.870 1.00 90.86 635 LYS F N 1
ATOM 6304 C CA . LYS F 3 278 ? -22.433 56.534 -38.322 1.00 95.21 635 LYS F CA 1
ATOM 6305 C C . LYS F 3 278 ? -22.656 57.601 -39.384 1.00 98.10 635 LYS F C 1
ATOM 6306 O O . LYS F 3 278 ? -23.468 58.509 -39.179 1.00 99.12 635 LYS F O 1
ATOM 6308 N N . ILE F 3 279 ? -21.945 57.522 -40.509 1.00 100.83 636 ILE F N 1
ATOM 6309 C CA . ILE F 3 279 ? -22.223 58.419 -41.622 1.00 102.44 636 ILE F CA 1
ATOM 6310 C C . ILE F 3 279 ? -23.456 57.955 -42.382 1.00 115.10 636 ILE F C 1
ATOM 6311 O O . ILE F 3 279 ? -24.301 58.772 -42.766 1.00 125.64 636 ILE F O 1
ATOM 6313 N N . HIS F 3 280 ? -23.582 56.640 -42.596 1.00 118.64 637 HIS F N 1
ATOM 6314 C CA . HIS F 3 280 ? -24.695 56.093 -43.371 1.00 121.83 637 HIS F CA 1
ATOM 6315 C C . HIS F 3 280 ? -26.037 56.580 -42.841 1.00 119.96 637 HIS F C 1
ATOM 6316 O O . HIS F 3 280 ? -26.895 57.038 -43.606 1.00 134.15 637 HIS F O 1
ATOM 6323 N N . THR F 3 281 ? -26.229 56.490 -41.528 1.00 107.60 638 THR F N 1
ATOM 6324 C CA . THR F 3 281 ? -27.405 57.043 -40.872 1.00 105.49 638 THR F CA 1
ATOM 6325 C C . THR F 3 281 ? -27.144 57.124 -39.374 1.00 122.65 638 THR F C 1
ATOM 6326 O O . THR F 3 281 ? -27.718 56.363 -38.590 1.00 95.43 638 THR F O 1
ATOM 6328 N N . GLY F 3 282 ? -26.263 58.029 -38.968 1.00 59.65 639 GLY F N 1
ATOM 6329 C CA . GLY F 3 282 ? -25.956 58.208 -37.562 1.00 70.76 639 GLY F CA 1
ATOM 6330 C C . GLY F 3 282 ? -26.785 59.294 -36.913 1.00 83.43 639 GLY F C 1
ATOM 6331 O O . GLY F 3 282 ? -27.487 60.030 -37.601 1.00 92.88 639 GLY F O 1
#

B-factor: mean 60.06, std 23.64, range [17.42, 149.76]

Solvent-accessible surface area: 37439 Å² total; per-residue (Å²): 105,71,47,24,108,72,63,40,56,95,19,177,33,85,84,96,47,68,73,56,45,60,74,45,72,18,33,70,47,62,53,4,176,132,68,51,95,39,8,48,36,83,71,51,14,54,54,2,78,70,44,74,68,118,60,155,16,53,78,2,95,129,44,0,37,0,29,111,150,67,81,62,19,105,109,23,50,49,94,68,97,49,96,58,56,47,62,3,112,123,69,48,65,51,39,74,49,82,96,74,27,46,102,30,71,21,102,36,99,86,27,193,110,34,95,9,184,79,56,144,28,37,51,27,46,62,83,77,34,59,103,33,47,33,64,76,107,49,92,76,65,63,125,4,113,137,72,47,119,16,25,48,29,88,81,72,26,123,132,28,54,34,92,76,74,33,116,40,44,24,106,2,104,88,69,51,135,16,21,124,123,20,71,73,1,41,52,29,30,57,52,96,88,50,70,107,47,51,113,2,93,78,74,33,41,44,38,10,14,87,95,74,24,134,121,42,67,39,88,86,76,50,65,97,82,46,64,3,115,126,71,56,123,38,22,27,104,178,57,64,27,77,70,32,78,31,84,74,90,51,54,121,95,85,114,2,100,135,66,41,122,55,38,37,107,27,66,46,22,54,166,14,67,139,135,84,146,138,51,63,18,88,101,66,60,50,57,16,82,81,86,82,65,31,62,67,38,49,60,81,30,105,18,48,73,36,59,125,2,170,128,63,46,93,35,8,52,32,87,74,50,15,64,52,1,78,77,45,62,77,117,119,73,35,70,51,0,178,137,37,2,41,0,26,75,149,72,66,64,20,118,111,18,58,38,85,75,97,43,97,112,60,51,129,1,206,120,71,32,120,36,23,68,46,78,88,75,26,50,103,26,72,24,98,38,101,87,27,194,101,39,96,10,199,96,46,143,111,36,36,23,45,61,74,62,25,56,115,28,79,31,72,76,98,48,91,75,76,44,119,4,129,134,70,48,122,16,26,84,30,64,78,66,28,122,140,27,48,34,91,72,78,31,122,40,47,25,105,5,95,83,72,53,120,18,27,126,132,19,76,71,0,22,49,25,29,59,49,97,85,54,68,110,80,82,72,2,115,131,62,50,122,31,32,12,13,85,95,76,24,130,121,27,60,42,79,67,94,47,66,99,85,55,58,11,108,148,75,52,33,40,42,26,112,178,55,63,26,57,52,33,88,72,85,100,92,62,53,49,75,89,78,10,105,131,76,52,37,72,39,38,106,29,69,47,13,78,172,38,90,69,86,58,97,96

Secondary structure (DSSP, 8-state):
----SSS----SSHHHHHHHHHHHHHT--EE-TTT--EESSHHHHHHHHGGGSSS--EE-TTT--EESSHHHHHHHHHHHH----EE-TTT--EESSHHHHHHHHTTSTT---EE-SSSS-EESSHHHHHHHHHHHHT---EE-TTT--EESSHHHHHHHTHHHH----EE-TTT--EESSHHHHHHHHHHHHT---EE-TTT--EESSHHHHHHHHHHHHT---EE-TTT--EESSHHHHHHHHHHHHT---EE-TTT--EESSHHHHHHHHHHH-/-EEPTTT--EESSHHHHHHHHGGGGTT--EE-TTT--EESSHHHHHHHHGGGSSS--EE-TTT--EESSHHHHHHHHHHHH----EE-TTT--EESSHHHHHHHHTTSTT---EE-SSSS-EESSHHHHHHHHHHHHT---EE-TTT--EESSHHHHHHHTHHHH----EE-TTT--EESSHHHHHHHHHHHHT---EE-TTT--EESSHHHHHHHHHHHHT---EE-TTT--EESSHHHHHHHHHHHHT---EE-SSS--EESSSHHHHHHHHHHH-